Protein AF-A0A4V1SGX9-F1 (afdb_monomer)

pLDDT: mean 71.4, std 24.18, range [26.03, 98.5]

Radius of gyration: 32.01 Å; Cα contacts (8 Å, |Δi|>4): 988; chains: 1; bounding box: 83×98×92 Å

Structure (mmCIF, N/CA/C/O backbone):
data_AF-A0A4V1SGX9-F1
#
_entry.id   AF-A0A4V1SGX9-F1
#
loop_
_atom_site.group_PDB
_atom_site.id
_atom_site.type_symbol
_atom_site.label_atom_id
_atom_site.label_alt_id
_atom_site.label_comp_id
_atom_site.label_asym_id
_atom_site.label_entity_id
_atom_site.label_seq_id
_atom_site.pdbx_PDB_ins_code
_atom_site.Cartn_x
_atom_site.Cartn_y
_atom_site.Cartn_z
_atom_site.occupancy
_atom_site.B_iso_or_equiv
_atom_site.auth_seq_id
_atom_site.auth_comp_id
_atom_site.auth_asym_id
_atom_site.auth_atom_id
_atom_site.pdbx_PDB_model_num
ATOM 1 N N . MET A 1 1 ? 33.144 -60.667 40.074 1.00 48.50 1 MET A N 1
ATOM 2 C CA . MET A 1 1 ? 34.039 -59.930 39.155 1.00 48.50 1 MET A CA 1
ATOM 3 C C . MET A 1 1 ? 33.476 -60.020 37.729 1.00 48.50 1 MET A C 1
ATOM 5 O O . MET A 1 1 ? 34.078 -60.621 36.857 1.00 48.50 1 MET A O 1
ATOM 9 N N . ALA A 1 2 ? 32.268 -59.490 37.512 1.00 49.41 2 ALA A N 1
ATOM 10 C CA . ALA A 1 2 ? 31.556 -59.561 36.232 1.00 49.41 2 ALA A CA 1
ATOM 11 C C . ALA A 1 2 ? 30.669 -58.320 36.095 1.00 49.41 2 ALA A C 1
ATOM 13 O O . ALA A 1 2 ? 29.454 -58.387 36.225 1.00 49.41 2 ALA A O 1
ATOM 14 N N . CYS A 1 3 ? 31.294 -57.153 35.967 1.00 51.25 3 CYS A N 1
ATOM 15 C CA . CYS A 1 3 ? 30.575 -55.919 35.676 1.00 51.25 3 CYS A CA 1
ATOM 16 C C . CYS A 1 3 ? 31.563 -54.890 35.125 1.00 51.25 3 CYS A C 1
ATOM 18 O O . CYS A 1 3 ? 32.124 -54.122 35.894 1.00 51.25 3 CYS A O 1
ATOM 20 N N . ALA A 1 4 ? 31.855 -54.949 33.822 1.00 54.28 4 ALA A N 1
ATOM 21 C CA . ALA A 1 4 ? 32.407 -53.826 33.051 1.00 54.28 4 ALA A CA 1
ATOM 22 C C . ALA A 1 4 ? 32.640 -54.238 31.589 1.00 54.28 4 ALA A C 1
ATOM 24 O O . ALA A 1 4 ? 33.768 -54.410 31.143 1.00 54.28 4 ALA A O 1
ATOM 25 N N . THR A 1 5 ? 31.574 -54.388 30.811 1.00 58.97 5 THR A N 1
ATOM 26 C CA . THR A 1 5 ? 31.673 -54.306 29.343 1.00 58.97 5 THR A CA 1
ATOM 27 C C . THR A 1 5 ? 30.365 -53.743 28.810 1.00 58.97 5 THR A C 1
ATOM 29 O O . THR A 1 5 ? 29.625 -54.377 28.067 1.00 58.97 5 THR A O 1
ATOM 32 N N . ILE A 1 6 ? 30.058 -52.503 29.211 1.00 58.47 6 ILE A N 1
ATOM 33 C CA . ILE A 1 6 ? 29.120 -51.690 28.434 1.00 58.47 6 ILE A CA 1
ATOM 34 C C . ILE A 1 6 ? 29.772 -51.512 27.064 1.00 58.47 6 ILE A C 1
ATOM 36 O O . ILE A 1 6 ? 30.774 -50.807 26.920 1.00 58.47 6 ILE A O 1
ATOM 40 N N . ASN A 1 7 ? 29.226 -52.246 26.098 1.00 71.94 7 ASN A N 1
ATOM 41 C CA . ASN A 1 7 ? 29.700 -52.366 24.734 1.00 71.94 7 ASN A CA 1
ATOM 42 C C . ASN A 1 7 ? 29.886 -50.965 24.121 1.00 71.94 7 ASN A C 1
ATOM 44 O O . ASN A 1 7 ? 28.985 -50.127 24.187 1.00 71.94 7 ASN A O 1
ATOM 48 N N . SER A 1 8 ? 31.061 -50.716 23.535 1.00 75.19 8 SER A N 1
ATOM 49 C CA . SER A 1 8 ? 31.440 -49.485 22.816 1.00 75.19 8 SER A CA 1
ATOM 50 C C . SER A 1 8 ? 30.321 -48.964 21.898 1.00 75.19 8 SER A C 1
ATOM 52 O O . SER A 1 8 ? 30.082 -47.758 21.807 1.00 75.19 8 SER A O 1
ATOM 54 N N . PHE A 1 9 ? 29.567 -49.888 21.300 1.00 79.81 9 PHE A N 1
ATOM 55 C CA . PHE A 1 9 ? 28.416 -49.597 20.456 1.00 79.81 9 PHE A CA 1
ATOM 56 C C . PHE A 1 9 ? 27.306 -48.807 21.172 1.00 79.81 9 PHE A C 1
ATOM 58 O O . PHE A 1 9 ? 26.807 -47.815 20.646 1.00 79.81 9 PHE A O 1
ATOM 65 N N . MET A 1 10 ? 26.966 -49.185 22.406 1.00 83.31 10 MET A N 1
ATOM 66 C CA . MET A 1 10 ? 25.879 -48.565 23.168 1.00 83.31 10 MET A CA 1
ATOM 67 C C . MET A 1 10 ? 26.232 -47.131 23.589 1.00 83.31 10 MET A C 1
ATOM 69 O O . MET A 1 10 ? 25.385 -46.245 23.541 1.00 83.31 10 MET A O 1
ATOM 73 N N . LYS A 1 11 ? 27.510 -46.866 23.899 1.00 84.12 11 LYS A N 1
ATOM 74 C CA . LYS A 1 11 ? 27.998 -45.506 24.192 1.00 84.12 11 LYS A CA 1
ATOM 75 C C . LYS A 1 11 ? 27.915 -44.587 22.970 1.00 84.12 11 LYS A C 1
ATOM 77 O O . LYS A 1 11 ? 27.531 -43.430 23.112 1.00 84.12 11 LYS A O 1
ATOM 82 N N . ARG A 1 12 ? 28.228 -45.095 21.771 1.00 86.81 12 ARG A N 1
ATOM 83 C CA . ARG A 1 12 ? 28.106 -44.330 20.515 1.00 86.81 12 ARG A CA 1
ATOM 84 C C . ARG A 1 12 ? 26.648 -44.055 20.147 1.00 86.81 12 ARG A C 1
ATOM 86 O O . ARG A 1 12 ? 26.341 -42.940 19.743 1.00 86.81 12 ARG A O 1
ATOM 93 N N . ALA A 1 13 ? 25.758 -45.028 20.339 1.00 87.94 13 ALA A N 1
ATOM 94 C CA . ALA A 1 13 ? 24.326 -44.853 20.101 1.00 87.94 13 ALA A CA 1
ATOM 95 C C . ALA A 1 13 ? 23.710 -43.804 21.044 1.00 87.94 13 ALA A C 1
ATOM 97 O O . ALA A 1 13 ? 22.977 -42.930 20.590 1.00 87.94 13 ALA A O 1
ATOM 98 N N . ILE A 1 14 ? 24.069 -43.831 22.333 1.00 88.31 14 ILE A N 1
ATOM 99 C CA . ILE A 1 14 ? 23.621 -42.828 23.311 1.00 88.31 14 ILE A CA 1
ATOM 100 C C . ILE A 1 14 ? 24.176 -41.441 22.968 1.00 88.31 14 ILE A C 1
ATOM 102 O O . ILE A 1 14 ? 23.432 -40.469 23.021 1.00 88.31 14 ILE A O 1
ATOM 106 N N . LEU A 1 15 ? 25.446 -41.329 22.561 1.00 86.81 15 LEU A N 1
ATOM 107 C CA . LEU A 1 15 ? 26.029 -40.046 22.158 1.00 86.81 15 LEU A CA 1
ATOM 108 C C . LEU A 1 15 ? 25.352 -39.471 20.905 1.00 86.81 15 LEU A C 1
ATOM 110 O O . LEU A 1 15 ? 25.046 -38.285 20.881 1.00 86.81 15 LEU A O 1
ATOM 114 N N . LEU A 1 16 ? 25.074 -40.296 19.890 1.00 86.44 16 LEU A N 1
ATOM 115 C CA . LEU A 1 16 ? 24.348 -39.872 18.686 1.00 86.44 16 LEU A CA 1
ATOM 116 C C . LEU A 1 16 ? 22.909 -39.461 19.004 1.00 86.44 16 LEU A C 1
ATOM 118 O O . LEU A 1 16 ? 22.433 -38.457 18.480 1.00 86.44 16 LEU A O 1
ATOM 122 N N . PHE A 1 17 ? 22.235 -40.189 19.895 1.00 86.69 17 PHE A N 1
ATOM 123 C CA . PHE A 1 17 ? 20.899 -39.828 20.353 1.00 86.69 17 PHE A CA 1
ATOM 124 C C . PHE A 1 17 ? 20.916 -38.499 21.117 1.00 86.69 17 PHE A C 1
ATOM 126 O O . PHE A 1 17 ? 20.160 -37.596 20.775 1.00 86.69 17 PHE A O 1
ATOM 133 N N . LEU A 1 18 ? 21.827 -38.317 22.076 1.00 83.00 18 LEU A N 1
ATOM 134 C CA . LEU A 1 18 ? 21.963 -37.064 22.827 1.00 83.00 18 LEU A CA 1
ATOM 135 C C . LEU A 1 18 ? 22.373 -35.885 21.933 1.00 83.00 18 LEU A C 1
ATOM 137 O O . LEU A 1 18 ? 21.843 -34.793 22.108 1.00 83.00 18 LEU A O 1
ATOM 141 N N . LEU A 1 19 ? 23.241 -36.097 20.938 1.00 80.38 19 LEU A N 1
ATOM 142 C CA . LEU A 1 19 ? 23.565 -35.086 19.926 1.00 80.38 19 LEU A CA 1
ATOM 143 C C . LEU A 1 19 ? 22.349 -34.757 19.053 1.00 80.38 19 LEU A C 1
ATOM 145 O O . LEU A 1 19 ? 22.119 -33.588 18.777 1.00 80.38 19 LEU A O 1
ATOM 149 N N . SER A 1 20 ? 21.532 -35.743 18.670 1.00 77.81 20 SER A N 1
ATOM 150 C CA . SER A 1 20 ? 20.301 -35.491 17.905 1.00 77.81 20 SER A CA 1
ATOM 151 C C . SER A 1 20 ? 19.255 -34.712 18.711 1.00 77.81 20 SER A C 1
ATOM 153 O O . SER A 1 20 ? 18.633 -33.800 18.175 1.00 77.81 20 SER A O 1
ATOM 155 N N . GLN A 1 21 ? 19.118 -35.002 20.010 1.00 77.94 21 GLN A N 1
ATOM 156 C CA . GLN A 1 21 ? 18.212 -34.287 20.914 1.00 77.94 21 GLN A CA 1
ATOM 157 C C . GLN A 1 21 ? 18.736 -32.874 21.224 1.00 77.94 21 GLN A C 1
ATOM 159 O O . GLN A 1 21 ? 17.965 -31.920 21.248 1.00 77.94 21 GLN A O 1
ATOM 164 N N . GLY A 1 22 ? 20.053 -32.715 21.393 1.00 70.00 22 GLY A N 1
ATOM 165 C CA . GLY A 1 22 ? 20.704 -31.417 21.580 1.00 70.00 22 GLY A CA 1
ATOM 166 C C . GLY A 1 22 ? 20.626 -30.527 20.337 1.00 70.00 22 GLY A C 1
ATOM 167 O O . GLY A 1 22 ? 20.311 -29.346 20.451 1.00 70.00 22 GLY A O 1
ATOM 168 N N . LEU A 1 23 ? 20.830 -31.088 19.142 1.00 66.19 23 LEU A N 1
ATOM 169 C CA . LEU A 1 23 ? 20.677 -30.364 17.875 1.00 66.19 23 LEU A CA 1
ATOM 170 C C . LEU A 1 23 ? 19.211 -29.989 17.604 1.00 66.19 23 LEU A C 1
ATOM 172 O O . LEU A 1 23 ? 18.958 -28.886 17.127 1.00 66.19 23 LEU A O 1
ATOM 176 N N . ALA A 1 24 ? 18.247 -30.843 17.967 1.00 59.22 24 ALA A N 1
ATOM 177 C CA . ALA A 1 24 ? 16.822 -30.510 17.891 1.00 59.22 24 ALA A CA 1
ATOM 178 C C . ALA A 1 24 ? 16.423 -29.399 18.884 1.00 59.22 24 ALA A C 1
ATOM 180 O O . ALA A 1 24 ? 15.635 -28.522 18.539 1.00 59.22 24 ALA A O 1
ATOM 181 N N . ALA A 1 25 ? 17.006 -29.385 20.089 1.00 58.06 25 ALA A N 1
ATOM 182 C CA . ALA A 1 25 ? 16.757 -28.347 21.090 1.00 58.06 25 ALA A CA 1
ATOM 183 C C . ALA A 1 25 ? 17.389 -26.990 20.721 1.00 58.06 25 ALA A C 1
ATOM 185 O O . ALA A 1 25 ? 16.781 -25.947 20.953 1.00 58.06 25 ALA A O 1
ATOM 186 N N . ILE A 1 26 ? 18.572 -26.983 20.094 1.00 57.41 26 ILE A N 1
ATOM 187 C CA . ILE A 1 26 ? 19.223 -25.752 19.606 1.00 57.41 26 ILE A CA 1
ATOM 188 C C . ILE A 1 26 ? 18.502 -25.202 18.361 1.00 57.41 26 ILE A C 1
ATOM 190 O O . ILE A 1 26 ? 18.423 -23.988 18.179 1.00 57.41 26 ILE A O 1
ATOM 194 N N . ALA A 1 27 ? 17.900 -26.067 17.539 1.00 55.09 27 ALA A N 1
ATOM 195 C CA . ALA A 1 27 ? 17.130 -25.661 16.360 1.00 55.09 27 ALA A CA 1
ATOM 196 C C . ALA A 1 27 ? 15.762 -25.022 16.685 1.00 55.09 27 ALA A C 1
ATOM 198 O O . ALA A 1 27 ? 15.077 -24.548 15.776 1.00 55.09 27 ALA A O 1
ATOM 199 N N . HIS A 1 28 ? 15.342 -25.000 17.955 1.00 51.66 28 HIS A N 1
ATOM 200 C CA . HIS A 1 28 ? 14.047 -24.473 18.400 1.00 51.66 28 HIS A CA 1
ATOM 201 C C . HIS A 1 28 ? 14.175 -23.434 19.513 1.00 51.66 28 HIS A C 1
ATOM 203 O O . HIS A 1 28 ? 13.281 -23.306 20.350 1.00 51.66 28 HIS A O 1
ATOM 209 N N . ALA A 1 29 ? 15.239 -22.626 19.501 1.00 57.03 29 ALA A N 1
ATOM 210 C CA . ALA A 1 29 ? 15.140 -21.299 20.096 1.00 57.03 29 ALA A CA 1
ATOM 211 C C . ALA A 1 29 ? 14.054 -20.532 19.318 1.00 57.03 29 ALA A C 1
ATOM 213 O O . ALA A 1 29 ? 14.336 -19.886 18.308 1.00 57.03 29 ALA A O 1
ATOM 214 N N . GLN A 1 30 ? 12.790 -20.715 19.725 1.00 56.50 30 GLN A N 1
ATOM 215 C CA . GLN A 1 30 ? 11.639 -20.019 19.174 1.00 56.50 30 GLN A CA 1
ATOM 216 C C . GLN A 1 30 ? 11.979 -18.546 19.205 1.00 56.50 30 GLN A C 1
ATOM 218 O O . GLN A 1 30 ? 12.324 -18.010 20.258 1.00 56.50 30 GLN A O 1
ATOM 223 N N . CYS A 1 31 ? 11.917 -17.913 18.038 1.00 61.66 31 CYS A N 1
ATOM 224 C CA . CYS A 1 31 ? 12.060 -16.482 17.991 1.00 61.66 31 CYS A CA 1
ATOM 225 C C . CYS A 1 31 ? 11.000 -15.894 18.930 1.00 61.66 31 CYS A C 1
ATOM 227 O O . CYS A 1 31 ? 9.814 -16.118 18.686 1.00 61.66 31 CYS A O 1
ATOM 229 N N . PRO A 1 32 ? 11.381 -15.181 20.002 1.00 65.69 32 PRO A N 1
ATOM 230 C CA . PRO A 1 32 ? 10.417 -14.679 20.978 1.00 65.69 32 PRO A CA 1
ATOM 231 C C . PRO A 1 32 ? 9.543 -13.558 20.401 1.00 65.69 32 PRO A C 1
ATOM 233 O O . PRO A 1 32 ? 8.710 -12.998 21.106 1.00 65.69 32 PRO A O 1
ATOM 236 N N . ILE A 1 33 ? 9.744 -13.206 19.129 1.00 69.88 33 ILE A N 1
ATOM 237 C CA . ILE A 1 33 ? 9.022 -12.142 18.458 1.00 69.88 33 ILE A CA 1
ATOM 238 C C . ILE A 1 33 ? 7.799 -12.758 17.771 1.00 69.88 33 ILE A C 1
ATOM 240 O O . ILE A 1 33 ? 7.969 -13.573 16.857 1.00 69.88 33 ILE A O 1
ATOM 244 N N . PRO A 1 34 ? 6.577 -12.412 18.211 1.00 75.38 34 PRO A N 1
ATOM 245 C CA . PRO A 1 34 ? 5.364 -12.977 17.645 1.00 75.38 34 PRO A CA 1
ATOM 246 C C . PRO A 1 34 ? 5.222 -12.595 16.167 1.00 75.38 34 PRO A C 1
ATOM 248 O O . PRO A 1 34 ? 5.623 -11.514 15.733 1.00 75.38 34 PRO A O 1
ATOM 251 N N . ASN A 1 35 ? 4.636 -13.505 15.386 1.00 83.31 35 ASN A N 1
ATOM 252 C CA . ASN A 1 35 ? 4.178 -13.188 14.035 1.00 83.31 35 ASN A CA 1
ATOM 253 C C . ASN A 1 35 ? 3.102 -12.095 14.088 1.00 83.31 35 ASN A C 1
ATOM 255 O O . ASN A 1 35 ? 2.461 -11.901 15.121 1.00 83.31 35 ASN A O 1
ATOM 259 N N . LEU A 1 36 ? 2.878 -11.431 12.953 1.00 88.75 36 LEU A N 1
ATOM 260 C CA . LEU A 1 36 ? 1.817 -10.435 12.810 1.00 88.75 36 LEU A CA 1
ATOM 261 C C . LEU A 1 36 ? 0.457 -11.026 13.231 1.00 88.75 36 LEU A C 1
ATOM 263 O O . LEU A 1 36 ? -0.009 -12.001 12.634 1.00 88.75 36 LEU A O 1
ATOM 267 N N . ASP A 1 37 ? -0.153 -10.438 14.263 1.00 90.62 37 ASP A N 1
ATOM 268 C CA . ASP A 1 37 ? -1.451 -10.838 14.806 1.00 90.62 37 ASP A CA 1
ATOM 269 C C . ASP A 1 37 ? -2.545 -9.864 14.357 1.00 90.62 37 ASP A C 1
ATOM 271 O O . ASP A 1 37 ? -2.466 -8.659 14.584 1.00 90.62 37 ASP A O 1
ATOM 275 N N . TYR A 1 38 ? -3.584 -10.414 13.735 1.00 94.12 38 TYR A N 1
ATOM 276 C CA . TYR A 1 38 ? -4.727 -9.667 13.214 1.00 94.12 38 TYR A CA 1
ATOM 277 C C . TYR A 1 38 ? -5.942 -9.714 14.154 1.00 94.12 38 TYR A C 1
ATOM 279 O O . TYR A 1 38 ? -6.958 -9.095 13.850 1.00 94.12 38 TYR A O 1
ATOM 287 N N . SER A 1 39 ? -5.878 -10.453 15.269 1.00 91.38 39 SER A N 1
ATOM 288 C CA . SER A 1 39 ? -7.028 -10.734 16.147 1.00 91.38 39 SER A CA 1
ATOM 289 C C . SER A 1 39 ? -7.745 -9.472 16.641 1.00 91.38 39 SER A C 1
ATOM 291 O O . SER A 1 39 ? -8.972 -9.442 16.743 1.00 91.38 39 SER A O 1
ATOM 293 N N . ASN A 1 40 ? -6.980 -8.408 16.874 1.00 89.50 40 ASN A N 1
ATOM 294 C CA . ASN A 1 40 ? -7.468 -7.121 17.350 1.00 89.50 40 ASN A CA 1
ATOM 295 C C . ASN A 1 40 ? -7.565 -6.071 16.244 1.00 89.50 40 ASN A C 1
ATOM 297 O O . ASN A 1 40 ? -7.564 -4.891 16.561 1.00 89.50 40 ASN A O 1
ATOM 301 N N . TYR A 1 41 ? -7.643 -6.458 14.972 1.00 93.69 41 TYR A N 1
ATOM 302 C CA . TYR A 1 41 ? -7.752 -5.527 13.851 1.00 93.69 41 TYR A CA 1
ATOM 303 C C . TYR A 1 41 ? -8.980 -5.835 12.984 1.00 93.69 41 TYR A C 1
ATOM 305 O O . TYR A 1 41 ? -9.466 -6.967 12.944 1.00 93.69 41 TYR A O 1
ATOM 313 N N . HIS A 1 42 ? -9.490 -4.829 12.277 1.00 93.81 42 HIS A N 1
ATOM 314 C CA . HIS A 1 42 ? -10.498 -4.988 11.230 1.00 93.81 42 HIS A CA 1
ATOM 315 C C . HIS A 1 42 ? -10.068 -4.255 9.964 1.00 93.81 42 HIS A C 1
ATOM 317 O O . HIS A 1 42 ? -9.396 -3.231 10.018 1.00 93.81 42 HIS A O 1
ATOM 323 N N . VAL A 1 43 ? -10.461 -4.790 8.811 1.00 95.44 43 VAL A N 1
ATOM 324 C CA . VAL A 1 43 ? -10.163 -4.185 7.511 1.00 95.44 43 VAL A CA 1
ATOM 325 C C . VAL A 1 43 ? -10.993 -2.913 7.341 1.00 95.44 43 VAL A C 1
ATOM 327 O O . VAL A 1 43 ? -12.221 -2.968 7.402 1.00 95.44 43 VAL A O 1
ATOM 330 N N . VAL A 1 44 ? -10.316 -1.792 7.099 1.00 93.06 44 VAL A N 1
ATOM 331 C CA . VAL A 1 44 ? -10.933 -0.490 6.790 1.00 93.06 44 VAL A CA 1
ATOM 33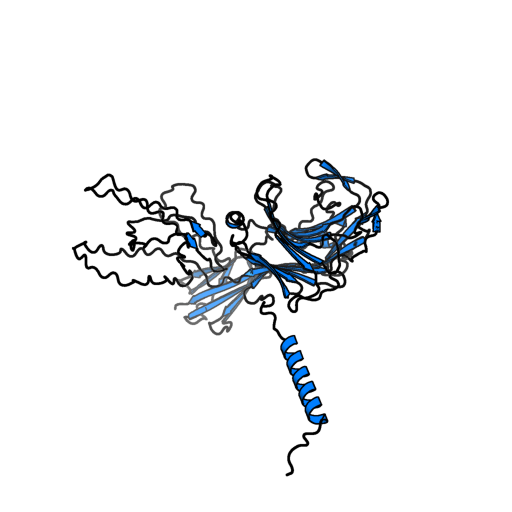2 C C . VAL A 1 44 ? -10.869 -0.203 5.298 1.00 93.06 44 VAL A C 1
ATOM 334 O O . VAL A 1 44 ? -11.812 0.330 4.714 1.00 93.06 44 VAL A O 1
ATOM 337 N N . PHE A 1 45 ? -9.773 -0.611 4.667 1.00 93.38 45 PHE A N 1
ATOM 338 C CA . PHE A 1 45 ? -9.570 -0.494 3.235 1.00 93.38 45 PHE A CA 1
ATOM 339 C C . PHE A 1 45 ? -8.946 -1.782 2.701 1.00 93.38 45 PHE A C 1
ATOM 341 O O . PHE A 1 45 ? -8.006 -2.323 3.281 1.00 93.38 45 PHE A O 1
ATOM 348 N N . GLU A 1 46 ? -9.491 -2.277 1.595 1.00 96.88 46 GLU A N 1
ATOM 349 C CA . GLU A 1 46 ? -8.933 -3.380 0.823 1.00 96.88 46 GLU A CA 1
ATOM 350 C C . GLU A 1 46 ? -9.223 -3.137 -0.653 1.00 96.88 46 GLU A C 1
ATOM 352 O O . GLU A 1 46 ? -10.366 -2.861 -1.024 1.00 96.88 46 GLU A O 1
ATOM 357 N N . ASP A 1 47 ? -8.198 -3.306 -1.480 1.00 97.62 47 ASP A N 1
ATOM 358 C CA . ASP A 1 47 ? -8.357 -3.475 -2.916 1.00 97.62 47 ASP A CA 1
ATOM 359 C C . ASP A 1 47 ? -7.646 -4.756 -3.357 1.00 97.62 47 ASP A C 1
ATOM 361 O O . ASP A 1 47 ? -6.458 -4.951 -3.097 1.00 97.62 47 ASP A O 1
ATOM 365 N N . ASN A 1 48 ? -8.401 -5.641 -4.001 1.00 97.75 48 ASN A N 1
ATOM 366 C CA . ASN A 1 48 ? -7.930 -6.902 -4.572 1.00 97.75 48 ASN A CA 1
ATOM 367 C C . ASN A 1 48 ? -7.858 -6.857 -6.106 1.00 97.75 48 ASN A C 1
ATOM 369 O O . ASN A 1 48 ? -7.700 -7.899 -6.741 1.00 97.75 48 ASN A O 1
ATOM 373 N N . PHE A 1 49 ? -8.059 -5.671 -6.687 1.00 96.94 49 PHE A N 1
ATOM 374 C CA . PHE A 1 49 ? -8.002 -5.358 -8.109 1.00 96.94 49 PHE A CA 1
ATOM 375 C C . PHE A 1 49 ? -8.900 -6.237 -8.995 1.00 96.94 49 PHE A C 1
ATOM 377 O O . PHE A 1 49 ? -8.575 -6.529 -10.147 1.00 96.94 49 PHE A O 1
ATOM 384 N N . ARG A 1 50 ? -10.051 -6.679 -8.475 1.00 95.81 50 ARG A N 1
ATOM 385 C CA . ARG A 1 50 ? -11.033 -7.506 -9.204 1.00 95.81 50 ARG A CA 1
ATOM 386 C C . ARG A 1 50 ? -12.122 -6.658 -9.851 1.00 95.81 50 ARG A C 1
ATOM 388 O O . ARG A 1 50 ? -13.307 -6.818 -9.556 1.00 95.81 50 ARG A O 1
ATOM 395 N N . TYR A 1 51 ? -11.712 -5.733 -10.711 1.00 93.75 51 TYR A N 1
ATOM 396 C CA . TYR A 1 51 ? -12.644 -4.872 -11.432 1.00 93.75 51 TYR A CA 1
ATOM 397 C C . TYR A 1 51 ? -13.294 -5.625 -12.598 1.00 93.75 51 TYR A C 1
ATOM 399 O O . TYR A 1 51 ? -12.591 -6.306 -13.349 1.00 93.75 51 TYR A O 1
ATOM 407 N N . PRO A 1 52 ? -14.620 -5.512 -12.785 1.00 91.62 52 PRO A N 1
ATOM 408 C CA . PRO A 1 52 ? -15.276 -6.087 -13.946 1.00 91.62 52 PRO A CA 1
ATOM 409 C C . PRO A 1 52 ? -14.759 -5.426 -15.228 1.00 91.62 52 PRO A C 1
ATOM 411 O O . PRO A 1 52 ? -14.557 -4.214 -15.295 1.00 91.62 52 PRO A O 1
ATOM 414 N N . VAL A 1 53 ? -14.569 -6.247 -16.256 1.00 88.69 53 VAL A N 1
ATOM 415 C CA . VAL A 1 53 ? -14.115 -5.812 -17.578 1.00 88.69 53 VAL A CA 1
ATOM 416 C C . VAL A 1 53 ? -15.348 -5.650 -18.465 1.00 88.69 53 VAL A C 1
ATOM 418 O O . VAL A 1 53 ? -16.084 -6.630 -18.639 1.00 88.69 53 VAL A O 1
ATOM 421 N N . PRO A 1 54 ? -15.619 -4.453 -19.016 1.00 88.25 54 PRO A N 1
ATOM 422 C CA . PRO A 1 54 ? -16.728 -4.269 -19.940 1.00 88.25 54 PRO A CA 1
ATOM 423 C C . PRO A 1 54 ? -16.610 -5.203 -21.160 1.00 88.25 54 PRO A C 1
ATOM 425 O O . PRO A 1 54 ? -15.503 -5.449 -21.647 1.00 88.25 54 PRO A O 1
ATOM 428 N N . PRO A 1 55 ? -17.726 -5.742 -21.688 1.00 91.38 55 PRO A N 1
ATOM 429 C CA . PRO A 1 55 ? -17.688 -6.594 -22.872 1.00 91.38 55 PRO A CA 1
ATOM 430 C C . PRO A 1 55 ? -17.010 -5.899 -24.061 1.00 91.38 55 PRO A C 1
ATOM 432 O O . PRO A 1 55 ? -17.418 -4.812 -24.460 1.00 91.38 55 PRO A O 1
ATOM 435 N N . GLY A 1 56 ? -16.008 -6.552 -24.652 1.00 90.88 56 GLY A N 1
ATOM 436 C CA . GLY A 1 56 ? -15.278 -6.033 -25.815 1.00 90.88 56 GLY A CA 1
ATOM 437 C C . GLY A 1 56 ? -14.107 -5.101 -25.489 1.00 90.88 56 GLY A C 1
ATOM 438 O O . GLY A 1 56 ? -13.422 -4.676 -26.417 1.00 90.88 56 GLY A O 1
ATOM 439 N N . GLU A 1 57 ? -13.839 -4.815 -24.213 1.00 90.12 57 GLU A N 1
ATOM 440 C CA . GLU A 1 57 ? -12.652 -4.067 -23.791 1.00 90.12 57 GLU A CA 1
ATOM 441 C C . GLU A 1 57 ? -11.499 -4.995 -23.381 1.00 90.12 57 GLU A C 1
ATOM 443 O O . GLU A 1 57 ? -11.705 -6.109 -22.895 1.00 90.12 57 GLU A O 1
ATOM 448 N N . ASP A 1 58 ? -10.263 -4.522 -23.555 1.00 89.69 58 ASP A N 1
ATOM 449 C CA . ASP A 1 58 ? -9.075 -5.225 -23.074 1.00 89.69 58 ASP A CA 1
ATOM 450 C C . ASP A 1 58 ? -9.000 -5.139 -21.544 1.00 89.69 58 ASP A C 1
ATOM 452 O O . ASP A 1 58 ? -8.852 -4.056 -20.966 1.00 89.69 58 ASP A O 1
ATOM 456 N N . SER A 1 59 ? -9.079 -6.292 -20.876 1.00 84.81 59 SER A N 1
ATOM 457 C CA . SER A 1 59 ? -8.949 -6.402 -19.421 1.00 84.81 59 SER A CA 1
ATOM 458 C C . SER A 1 59 ? -7.634 -5.834 -18.899 1.00 84.81 59 SER A C 1
ATOM 460 O O . SER A 1 59 ? -7.583 -5.336 -17.776 1.00 84.81 59 SER A O 1
ATOM 462 N N . ALA A 1 60 ? -6.569 -5.883 -19.706 1.00 88.81 60 ALA A N 1
ATOM 463 C CA . ALA A 1 60 ? -5.260 -5.407 -19.296 1.00 88.81 60 ALA A CA 1
ATOM 464 C C . ALA A 1 60 ? -5.210 -3.884 -19.142 1.00 88.81 60 ALA A C 1
ATOM 466 O O . ALA A 1 60 ? -4.338 -3.382 -18.432 1.00 88.81 60 ALA A O 1
ATOM 467 N N . THR A 1 61 ? -6.109 -3.131 -19.781 1.00 91.00 61 THR A N 1
ATOM 468 C CA . THR A 1 61 ? -6.021 -1.667 -19.822 1.00 91.00 61 THR A CA 1
ATOM 469 C C . THR A 1 61 ? -7.254 -0.948 -19.300 1.00 91.00 61 THR A C 1
ATOM 471 O O . THR A 1 61 ? -7.092 0.117 -18.702 1.00 91.00 61 THR A O 1
ATOM 474 N N . SER A 1 62 ? -8.448 -1.519 -19.471 1.00 90.31 62 SER A N 1
ATOM 475 C CA . SER A 1 62 ? -9.731 -0.878 -19.141 1.00 90.31 62 SER A CA 1
ATOM 476 C C . SER A 1 62 ? -9.921 -0.571 -17.656 1.00 90.31 62 SER A C 1
ATOM 478 O O . SER A 1 62 ? -10.530 0.444 -17.319 1.00 90.31 62 SER A O 1
ATOM 480 N N . PHE A 1 63 ? -9.340 -1.373 -16.754 1.00 92.31 63 PHE A N 1
ATOM 481 C CA . PHE A 1 63 ? -9.494 -1.190 -15.303 1.00 92.31 63 PHE A CA 1
ATOM 482 C C . PHE A 1 63 ? -9.082 0.212 -14.819 1.00 92.31 63 PHE A C 1
ATOM 484 O O . PHE A 1 63 ? -9.638 0.717 -13.848 1.00 92.31 63 PHE A O 1
ATOM 491 N N . ARG A 1 64 ? -8.152 0.871 -15.525 1.00 91.88 64 ARG A N 1
ATOM 492 C CA . ARG A 1 64 ? -7.677 2.233 -15.224 1.00 91.88 64 ARG A CA 1
ATOM 493 C C . ARG A 1 64 ? -8.781 3.284 -15.304 1.00 91.88 64 ARG A C 1
ATOM 495 O O . ARG A 1 64 ? -8.669 4.336 -14.684 1.00 91.88 64 ARG A O 1
ATOM 502 N N . HIS A 1 65 ? -9.826 3.005 -16.075 1.00 91.94 65 HIS A N 1
ATOM 503 C CA . HIS A 1 65 ? -10.995 3.862 -16.233 1.00 91.94 65 HIS A CA 1
ATOM 504 C C . HIS A 1 65 ? -12.190 3.376 -15.406 1.00 91.94 65 HIS A C 1
ATOM 506 O O . HIS A 1 65 ? -13.234 4.028 -15.403 1.00 91.94 65 HIS A O 1
ATOM 512 N N . HIS A 1 66 ? -12.051 2.253 -14.694 1.00 94.00 66 HIS A N 1
ATOM 513 C CA . HIS A 1 66 ? -13.126 1.714 -13.878 1.00 94.00 66 HIS A CA 1
ATOM 514 C C . HIS A 1 66 ? -13.460 2.691 -12.734 1.00 94.00 66 HIS A C 1
ATOM 516 O O . HIS A 1 66 ? -12.548 3.113 -12.014 1.00 94.00 66 HIS A O 1
ATOM 522 N N . PRO A 1 67 ? -14.742 3.045 -12.511 1.00 94.25 67 PRO A N 1
ATOM 523 C CA . PRO A 1 67 ? -15.124 4.014 -11.484 1.00 94.25 67 PRO A CA 1
ATOM 524 C C . PRO A 1 67 ? -14.631 3.650 -10.082 1.00 94.25 67 PRO A C 1
ATOM 526 O O . PRO A 1 67 ? -14.139 4.521 -9.373 1.00 94.25 67 PRO A O 1
ATOM 529 N N . ASP A 1 68 ? -14.698 2.371 -9.699 1.00 94.06 68 ASP A N 1
ATOM 530 C CA . ASP A 1 68 ? -14.220 1.928 -8.380 1.00 94.06 68 ASP A CA 1
ATOM 531 C C . ASP A 1 68 ? -12.698 2.055 -8.236 1.00 94.06 68 ASP A C 1
ATOM 533 O O . ASP A 1 68 ? -12.223 2.464 -7.177 1.00 94.06 68 ASP A O 1
ATOM 537 N N . PHE A 1 69 ? -11.939 1.805 -9.310 1.00 95.00 69 PHE A N 1
ATOM 538 C CA . PHE A 1 69 ? -10.492 2.018 -9.311 1.00 95.00 69 PHE A CA 1
ATOM 539 C C . PHE A 1 69 ? -10.176 3.501 -9.139 1.00 95.00 69 PHE A C 1
ATOM 541 O O . PHE A 1 69 ? -9.422 3.871 -8.246 1.00 95.00 69 PHE A O 1
ATOM 548 N N . LEU A 1 70 ? -10.817 4.369 -9.926 1.00 93.81 70 LEU A N 1
ATOM 549 C CA . LEU A 1 70 ? -10.631 5.823 -9.855 1.00 93.81 70 LEU A CA 1
ATOM 550 C C . LEU A 1 70 ? -11.165 6.454 -8.564 1.00 93.81 70 LEU A C 1
ATOM 552 O O . LEU A 1 70 ? -10.789 7.580 -8.225 1.00 93.81 70 LEU A O 1
ATOM 556 N N . LYS A 1 71 ? -12.059 5.767 -7.853 1.00 94.56 71 LYS A N 1
ATOM 557 C CA . LYS A 1 71 ? -12.538 6.175 -6.534 1.00 94.56 71 LYS A CA 1
ATOM 558 C C . LYS A 1 71 ? -11.459 5.962 -5.474 1.00 94.56 71 LYS A C 1
ATOM 560 O O . LYS A 1 71 ? -11.299 6.816 -4.610 1.00 94.56 71 LYS A O 1
ATOM 565 N N . MET A 1 72 ? -10.735 4.846 -5.544 1.00 94.62 72 MET A N 1
ATOM 566 C CA . MET A 1 72 ? -9.709 4.484 -4.561 1.00 94.62 72 MET A CA 1
ATOM 567 C C . MET A 1 72 ? -8.341 5.063 -4.894 1.00 94.62 72 MET A C 1
ATOM 569 O O . MET A 1 72 ? -7.635 5.518 -3.999 1.00 94.62 72 MET A O 1
ATOM 573 N N . TRP A 1 73 ? -7.980 5.066 -6.174 1.00 94.88 73 TRP A N 1
ATOM 574 C CA . TRP A 1 73 ? -6.634 5.348 -6.639 1.00 94.88 73 TRP A CA 1
ATOM 575 C C . TRP A 1 73 ? -6.582 6.593 -7.514 1.00 94.88 73 TRP A C 1
ATOM 577 O O . TRP A 1 73 ? -7.330 6.784 -8.474 1.00 94.88 73 TRP A O 1
ATOM 587 N N . GLN A 1 74 ? -5.623 7.441 -7.192 1.00 91.56 74 GLN A N 1
ATOM 588 C CA . GLN A 1 74 ? -5.050 8.427 -8.067 1.00 91.56 74 GLN A CA 1
ATOM 589 C C . GLN A 1 74 ? -3.853 7.799 -8.758 1.00 91.56 74 GLN A C 1
ATOM 591 O O . GLN A 1 74 ? -2.950 7.254 -8.128 1.00 91.56 74 GLN A O 1
ATOM 596 N N . VAL A 1 75 ? -3.839 7.943 -10.073 1.00 87.25 75 VAL A N 1
ATOM 597 C CA . VAL A 1 75 ? -2.636 7.758 -10.865 1.00 87.25 75 VAL A CA 1
ATOM 598 C C . VAL A 1 75 ? -2.200 9.161 -11.248 1.00 87.25 75 VAL A C 1
ATOM 600 O O . VAL A 1 75 ? -2.904 9.803 -12.037 1.00 87.25 75 VAL A O 1
ATOM 603 N N . PRO A 1 76 ? -1.140 9.705 -10.631 1.00 78.44 76 PRO A N 1
ATOM 604 C CA . PRO A 1 76 ? -0.627 11.006 -11.021 1.00 78.44 76 PRO A CA 1
ATOM 605 C C . PRO A 1 76 ? -0.362 10.992 -12.528 1.00 78.44 76 PRO A C 1
ATOM 607 O O . PRO A 1 76 ? 0.335 10.121 -13.033 1.00 78.44 76 PRO A O 1
ATOM 610 N N . SER A 1 77 ? -1.002 11.904 -13.254 1.00 67.19 77 SER A N 1
ATOM 611 C CA . SER A 1 77 ? -0.847 12.039 -14.698 1.00 67.19 77 SER A CA 1
ATOM 612 C C . SER A 1 77 ? -0.116 13.341 -14.976 1.00 67.19 77 SER A C 1
ATOM 614 O O . SER A 1 77 ? -0.631 14.413 -14.651 1.00 67.19 77 SER A O 1
ATOM 616 N N . GLY A 1 78 ? 1.067 13.273 -15.579 1.00 57.56 78 GLY A N 1
ATOM 617 C CA . GLY A 1 78 ? 1.757 14.480 -16.014 1.00 57.56 78 GLY A CA 1
ATOM 618 C C . GLY A 1 78 ? 3.219 14.259 -16.365 1.00 57.56 78 GLY A C 1
ATOM 619 O O . GLY A 1 78 ? 4.048 13.965 -15.506 1.00 57.56 78 GLY A O 1
ATOM 620 N N . ILE A 1 79 ? 3.551 14.513 -17.628 1.00 50.69 79 ILE A N 1
ATOM 621 C CA . ILE A 1 79 ? 4.918 14.757 -18.088 1.00 50.69 79 ILE A CA 1
ATOM 622 C C . ILE A 1 79 ? 5.348 16.097 -17.469 1.00 50.69 79 ILE A C 1
ATOM 624 O O . ILE A 1 79 ? 5.074 17.155 -18.027 1.00 50.69 79 ILE A O 1
ATOM 628 N N . GLY A 1 80 ? 5.922 16.098 -16.263 1.00 41.16 80 GLY A N 1
ATOM 629 C CA . GLY A 1 80 ? 6.359 17.364 -15.662 1.00 41.16 80 GLY A CA 1
ATOM 630 C C . GLY A 1 80 ? 6.782 17.323 -14.203 1.00 41.16 80 GLY A C 1
ATOM 631 O O . GLY A 1 80 ? 7.723 18.031 -13.855 1.00 41.16 80 GLY A O 1
ATOM 632 N N . ALA A 1 81 ? 6.156 16.488 -13.373 1.00 46.09 81 ALA A N 1
ATOM 633 C CA . ALA A 1 81 ? 6.582 16.284 -11.993 1.00 46.09 81 ALA A CA 1
ATOM 634 C C . ALA A 1 81 ? 7.531 15.090 -11.955 1.00 46.09 81 ALA A C 1
ATOM 636 O O . ALA A 1 81 ? 7.109 13.938 -11.952 1.00 46.09 81 ALA A O 1
ATOM 637 N N . CYS A 1 82 ? 8.827 15.369 -11.991 1.00 58.00 82 CYS A N 1
ATOM 638 C CA . CYS A 1 82 ? 9.796 14.334 -11.694 1.00 58.00 82 CYS A CA 1
ATOM 639 C C . CYS A 1 82 ? 9.913 14.202 -10.194 1.00 58.00 82 CYS A C 1
ATOM 641 O O . CYS A 1 82 ? 10.152 15.197 -9.520 1.00 58.00 82 CYS A O 1
ATOM 643 N N . ASP A 1 83 ? 9.773 12.992 -9.672 1.00 58.03 83 ASP A N 1
ATOM 644 C CA . ASP A 1 83 ? 10.317 12.722 -8.355 1.00 58.03 83 ASP A CA 1
ATOM 645 C C . ASP A 1 83 ? 11.844 12.819 -8.473 1.00 58.03 83 ASP A C 1
ATOM 647 O O . ASP A 1 83 ? 12.436 12.301 -9.424 1.00 58.03 83 ASP A O 1
ATOM 651 N N . GLY A 1 84 ? 12.515 13.537 -7.579 1.00 51.69 84 GLY A N 1
ATOM 652 C CA . GLY A 1 84 ? 13.948 13.838 -7.725 1.00 51.69 84 GLY A CA 1
ATOM 653 C C . GLY A 1 84 ? 14.818 12.600 -7.821 1.00 51.69 84 GLY A C 1
ATOM 654 O O . GLY A 1 84 ? 15.884 12.617 -8.438 1.00 51.69 84 GLY A O 1
ATOM 655 N N . TYR A 1 85 ? 14.310 11.514 -7.249 1.00 50.56 85 TYR A N 1
ATOM 656 C CA . TYR A 1 85 ? 14.957 10.219 -7.172 1.00 50.56 85 TYR A CA 1
ATOM 657 C C . TYR A 1 85 ? 14.432 9.214 -8.211 1.00 50.56 85 TYR A C 1
ATOM 659 O O . TYR A 1 85 ? 15.138 8.247 -8.510 1.00 50.56 85 TYR A O 1
ATOM 667 N N . ALA A 1 86 ? 13.264 9.461 -8.821 1.00 53.88 86 ALA A N 1
ATOM 668 C CA . ALA A 1 86 ? 12.716 8.651 -9.906 1.00 53.88 86 ALA A CA 1
ATOM 669 C C . ALA A 1 86 ? 13.008 9.309 -11.263 1.00 53.88 86 ALA A C 1
ATOM 671 O O . ALA A 1 86 ? 12.681 10.464 -11.538 1.00 53.88 86 ALA A O 1
ATOM 672 N N . LEU A 1 87 ? 13.660 8.585 -12.169 1.00 51.94 87 LEU A N 1
ATOM 673 C CA . LEU A 1 87 ? 13.953 9.085 -13.511 1.00 51.94 87 LEU A CA 1
ATOM 674 C C . LEU A 1 87 ? 12.805 8.861 -14.513 1.00 51.94 87 LEU A C 1
ATOM 676 O O . LEU A 1 87 ? 13.071 8.827 -15.711 1.00 51.94 87 LEU A O 1
ATOM 680 N N . GLY A 1 88 ? 11.556 8.744 -14.047 1.00 54.44 88 GLY A N 1
ATOM 681 C CA . GLY A 1 88 ? 10.382 8.633 -14.912 1.00 54.44 88 GLY A CA 1
ATOM 682 C C . GLY A 1 88 ? 9.190 9.448 -14.425 1.00 54.44 88 GLY A C 1
ATOM 683 O O . GLY A 1 88 ? 9.122 9.824 -13.259 1.00 54.44 88 GLY A O 1
ATOM 684 N N . SER A 1 89 ? 8.288 9.773 -15.349 1.00 61.22 89 SER A N 1
ATOM 685 C CA . SER A 1 89 ? 6.995 10.387 -15.066 1.00 61.22 89 SER A CA 1
ATOM 686 C C . SER A 1 89 ? 5.997 9.279 -14.813 1.00 61.22 89 SER A C 1
ATOM 688 O O . SER A 1 89 ? 6.007 8.270 -15.525 1.00 61.22 89 SER A O 1
ATOM 690 N N . ASP A 1 90 ? 5.131 9.505 -13.837 1.00 71.88 90 ASP A N 1
ATOM 691 C CA . ASP A 1 90 ? 3.986 8.647 -13.604 1.00 71.88 90 ASP A CA 1
ATOM 692 C C . ASP A 1 90 ? 3.023 8.802 -14.784 1.00 71.88 90 ASP A C 1
ATOM 694 O O . ASP A 1 90 ? 2.526 9.891 -15.095 1.00 71.88 90 ASP A O 1
ATOM 698 N N . ASP A 1 91 ? 2.830 7.704 -15.499 1.00 79.94 91 ASP A N 1
ATOM 699 C CA . ASP A 1 91 ? 1.931 7.617 -16.629 1.00 79.94 91 ASP A CA 1
ATOM 700 C C . ASP A 1 91 ? 1.005 6.422 -16.430 1.00 79.94 91 ASP A C 1
ATOM 702 O O . ASP A 1 91 ? 1.423 5.270 -16.296 1.00 79.94 91 ASP A O 1
ATOM 706 N N . THR A 1 92 ? -0.295 6.708 -16.457 1.00 84.12 92 THR A N 1
ATOM 707 C CA . THR A 1 92 ? -1.345 5.692 -16.476 1.00 84.12 92 THR A CA 1
ATOM 708 C C . THR A 1 92 ? -1.094 4.611 -17.513 1.00 84.12 92 THR A C 1
ATOM 710 O O . THR A 1 92 ? -1.439 3.467 -17.232 1.00 84.12 92 THR A O 1
ATOM 713 N N . SER A 1 93 ? -0.469 4.921 -18.659 1.00 89.44 93 SER A N 1
ATOM 714 C CA . SER A 1 93 ? -0.128 3.973 -19.728 1.00 89.44 93 SER A CA 1
ATOM 715 C C . SER A 1 93 ? 0.710 2.786 -19.228 1.00 89.44 93 SER A C 1
ATOM 717 O O . SER A 1 93 ? 0.571 1.681 -19.755 1.00 89.44 93 SER A O 1
ATOM 719 N N . GLN A 1 94 ? 1.480 2.985 -18.154 1.00 94.06 94 GLN A N 1
ATOM 720 C CA . GLN A 1 94 ? 2.410 2.020 -17.566 1.00 94.06 94 GLN A CA 1
ATOM 721 C C . GLN A 1 94 ? 1.782 1.063 -16.547 1.00 94.06 94 GLN A C 1
ATOM 723 O O . GLN A 1 94 ? 2.447 0.143 -16.062 1.00 94.06 94 GLN A O 1
ATOM 728 N N . LEU A 1 95 ? 0.503 1.254 -16.227 1.00 94.81 95 LEU A N 1
ATOM 729 C CA . LEU A 1 95 ? -0.267 0.324 -15.411 1.00 94.81 95 LEU A CA 1
ATOM 730 C C . LEU A 1 95 ? -0.979 -0.678 -16.319 1.00 94.81 95 LEU A C 1
ATOM 732 O O . LEU A 1 95 ? -1.593 -0.294 -17.305 1.00 94.81 95 LEU A O 1
ATOM 736 N N . SER A 1 96 ? -0.943 -1.962 -15.996 1.00 96.31 96 SER A N 1
ATOM 737 C CA . SER A 1 96 ? -1.707 -2.991 -16.709 1.00 96.31 96 SER A CA 1
ATOM 738 C C . SER A 1 96 ? -2.280 -4.018 -15.736 1.00 96.31 96 SER A C 1
ATOM 740 O O . SER A 1 96 ? -1.854 -4.074 -14.588 1.00 96.31 96 SER A O 1
ATOM 742 N N . MET A 1 97 ? -3.238 -4.829 -16.178 1.00 96.00 97 MET A N 1
ATOM 743 C CA . MET A 1 97 ? -3.768 -5.958 -15.410 1.00 96.00 97 MET A CA 1
ATOM 744 C C . MET A 1 97 ? -3.567 -7.263 -16.194 1.00 96.00 97 MET A C 1
ATOM 746 O O . MET A 1 97 ? -4.486 -7.722 -16.871 1.00 96.00 97 MET A O 1
ATOM 750 N N . PRO A 1 98 ? -2.356 -7.857 -16.175 1.00 92.44 98 PRO A N 1
ATOM 751 C CA . PRO A 1 98 ? -2.038 -9.053 -16.969 1.00 92.44 98 PRO A CA 1
ATOM 752 C C . PRO A 1 98 ? -2.907 -10.268 -16.626 1.00 92.44 98 PRO A C 1
ATOM 754 O O . PRO A 1 98 ? -3.079 -11.168 -17.444 1.00 92.44 98 PRO A O 1
ATOM 757 N N . SER A 1 99 ? -3.439 -10.304 -15.409 1.00 93.25 99 SER A N 1
ATOM 758 C CA . SER A 1 99 ? -4.402 -11.291 -14.947 1.00 93.25 99 SER A CA 1
ATOM 759 C C . SER A 1 99 ? -5.359 -10.619 -13.977 1.00 93.25 99 SER A C 1
ATOM 761 O O . SER A 1 99 ? -4.946 -9.743 -13.220 1.00 93.25 99 SER A O 1
ATOM 763 N N . HIS A 1 100 ? -6.620 -11.046 -13.971 1.00 90.44 100 HIS A N 1
ATOM 764 C CA . HIS A 1 100 ? -7.639 -10.494 -13.082 1.00 90.44 100 HIS A CA 1
ATOM 765 C C . HIS A 1 100 ? -7.179 -10.525 -11.615 1.00 90.44 100 HIS A C 1
ATOM 767 O O . HIS A 1 100 ? -6.813 -11.588 -11.104 1.00 90.44 100 HIS A O 1
ATOM 773 N N . GLY A 1 101 ? -7.201 -9.367 -10.953 1.00 95.38 101 GLY A N 1
ATOM 774 C CA . GLY A 1 101 ? -6.719 -9.208 -9.580 1.00 95.38 101 GLY A CA 1
ATOM 775 C C . GLY A 1 101 ? -5.234 -8.873 -9.430 1.00 95.38 101 GLY A C 1
ATOM 776 O O . GLY A 1 101 ? -4.792 -8.688 -8.309 1.00 95.38 101 GLY A O 1
ATOM 777 N N . ILE A 1 102 ? -4.451 -8.775 -10.510 1.00 97.69 102 ILE A N 1
ATOM 778 C CA . ILE A 1 102 ? -3.032 -8.398 -10.433 1.00 97.69 102 ILE A CA 1
ATOM 779 C C . ILE A 1 102 ? -2.800 -7.107 -11.206 1.00 97.69 102 ILE A C 1
ATOM 781 O O . ILE A 1 102 ? -2.848 -7.119 -12.434 1.00 97.69 102 ILE A O 1
ATOM 785 N N . VAL A 1 103 ? -2.474 -6.014 -10.519 1.00 97.44 103 VAL A N 1
ATOM 786 C CA . VAL A 1 103 ? -1.985 -4.794 -11.175 1.00 97.44 103 VAL A CA 1
ATOM 787 C C . VAL A 1 103 ? -0.485 -4.902 -11.392 1.00 97.44 103 VAL A C 1
ATOM 789 O O . VAL A 1 103 ? 0.269 -5.223 -10.481 1.00 97.44 103 VAL A O 1
ATOM 792 N N . ARG A 1 104 ? -0.030 -4.602 -12.603 1.00 97.81 104 ARG A N 1
ATOM 793 C CA . ARG A 1 104 ? 1.378 -4.530 -12.978 1.00 97.81 104 ARG A CA 1
ATOM 794 C C . ARG A 1 104 ? 1.760 -3.089 -13.280 1.00 97.81 104 ARG A C 1
ATOM 796 O O . ARG A 1 104 ? 1.152 -2.464 -14.147 1.00 97.81 104 ARG A O 1
ATOM 803 N N . ILE A 1 105 ? 2.807 -2.605 -12.625 1.00 96.50 105 ILE A N 1
ATOM 804 C CA . ILE A 1 105 ? 3.480 -1.347 -12.960 1.00 96.50 105 ILE A CA 1
ATOM 805 C C . ILE A 1 105 ? 4.714 -1.695 -13.785 1.00 96.50 105 ILE A C 1
ATOM 807 O O . ILE A 1 105 ? 5.528 -2.499 -13.335 1.00 96.50 105 ILE A O 1
ATOM 811 N N . THR A 1 106 ? 4.850 -1.120 -14.978 1.00 95.88 106 THR A N 1
ATOM 812 C CA . THR A 1 106 ? 5.981 -1.373 -15.885 1.00 95.88 106 THR A CA 1
ATOM 813 C C . THR A 1 106 ? 6.819 -0.114 -16.054 1.00 95.88 106 THR A C 1
ATOM 815 O O . THR A 1 106 ? 6.283 0.981 -16.130 1.00 95.88 106 THR A O 1
ATOM 818 N N . VAL A 1 107 ? 8.134 -0.266 -16.130 1.00 93.38 107 VAL A N 1
ATOM 819 C CA . VAL A 1 107 ? 9.051 0.778 -16.576 1.00 93.38 107 VAL A CA 1
ATOM 820 C C . VAL A 1 107 ? 9.352 0.533 -18.042 1.00 93.38 107 VAL A C 1
ATOM 822 O O . VAL A 1 107 ? 9.861 -0.533 -18.384 1.00 93.38 107 VAL A O 1
ATOM 825 N N . ASN A 1 108 ? 9.113 1.536 -18.880 1.00 93.75 108 ASN A N 1
ATOM 826 C CA . ASN A 1 108 ? 9.530 1.504 -20.276 1.00 93.75 108 ASN A CA 1
ATOM 827 C C . ASN A 1 108 ? 10.441 2.682 -20.618 1.00 93.75 108 ASN A C 1
ATOM 829 O O . ASN A 1 108 ? 10.320 3.770 -20.052 1.00 93.75 108 ASN A O 1
ATOM 833 N N . ARG A 1 109 ? 11.358 2.477 -21.561 1.00 91.12 109 ARG A N 1
ATOM 834 C CA . ARG A 1 109 ? 12.119 3.549 -22.197 1.00 91.12 109 ARG A CA 1
ATOM 835 C C . ARG A 1 109 ? 11.204 4.369 -23.095 1.00 91.12 109 ARG A C 1
ATOM 837 O O . ARG A 1 109 ? 10.279 3.855 -23.714 1.00 91.12 109 ARG A O 1
ATOM 844 N N . THR A 1 110 ? 11.497 5.654 -23.182 1.00 89.31 110 THR A N 1
ATOM 845 C CA . THR A 1 110 ? 10.792 6.592 -24.053 1.00 89.31 110 THR A CA 1
ATOM 846 C C . THR A 1 110 ? 11.783 7.560 -24.690 1.00 89.31 110 THR A C 1
ATOM 848 O O . THR A 1 110 ? 12.954 7.619 -24.292 1.00 89.31 110 THR A O 1
ATOM 851 N N . GLU A 1 111 ? 11.314 8.323 -25.673 1.00 87.69 111 GLU A N 1
ATOM 852 C CA . GLU A 1 111 ? 12.067 9.461 -26.185 1.00 87.69 111 GLU A CA 1
ATOM 853 C C . GLU A 1 111 ? 12.397 10.428 -25.041 1.00 87.69 111 GLU A C 1
ATOM 855 O O . GLU A 1 111 ? 11.553 10.657 -24.166 1.00 87.69 111 GLU A O 1
ATOM 860 N N . PRO A 1 112 ? 13.616 10.997 -25.006 1.00 85.38 112 PRO A N 1
ATOM 861 C CA . PRO A 1 112 ? 14.002 11.891 -23.934 1.00 85.38 112 PRO A CA 1
ATOM 862 C C . PRO A 1 112 ? 13.028 13.061 -23.795 1.00 85.38 112 PRO A C 1
ATOM 864 O O . PRO A 1 112 ? 12.765 13.776 -24.760 1.00 85.38 112 PRO A O 1
ATOM 867 N N . TYR A 1 113 ? 12.539 13.300 -22.583 1.00 81.88 113 TYR A N 1
ATOM 868 C CA . TYR A 1 113 ? 11.649 14.423 -22.299 1.00 81.88 113 TYR A CA 1
ATOM 869 C C . TYR A 1 113 ? 12.150 15.219 -21.098 1.00 81.88 113 TYR A C 1
ATOM 871 O O . TYR A 1 113 ? 12.804 14.691 -20.193 1.00 81.88 113 TYR A O 1
ATOM 879 N N . ALA A 1 114 ? 11.871 16.520 -21.116 1.00 81.25 114 ALA A N 1
ATOM 880 C CA . ALA A 1 114 ? 12.195 17.408 -20.015 1.00 81.25 114 ALA A CA 1
ATOM 881 C C . ALA A 1 114 ? 11.107 17.333 -18.940 1.00 81.25 114 ALA A C 1
ATOM 883 O O . ALA A 1 114 ? 9.914 17.329 -19.240 1.00 81.25 114 ALA A O 1
ATOM 884 N N . CYS A 1 115 ? 11.522 17.338 -17.682 1.00 77.50 115 CYS A N 1
ATOM 885 C CA . CYS A 1 115 ? 10.637 17.517 -16.542 1.00 77.50 115 CYS A CA 1
ATOM 886 C C . CYS A 1 115 ? 11.271 18.449 -15.514 1.00 77.50 115 CYS A C 1
ATOM 888 O O . CYS A 1 115 ? 12.485 18.659 -15.523 1.00 77.50 115 CYS A O 1
ATOM 890 N N . LEU A 1 116 ? 10.456 18.987 -14.611 1.00 72.19 116 LEU A N 1
ATOM 891 C CA . LEU A 1 116 ? 10.920 19.854 -13.539 1.00 72.19 116 LEU A CA 1
ATOM 892 C C . LEU A 1 116 ? 10.967 19.064 -12.229 1.00 72.19 116 LEU A C 1
ATOM 894 O O . LEU A 1 116 ? 9.963 18.508 -11.784 1.00 72.19 116 LEU A O 1
ATOM 898 N N . PHE A 1 117 ? 12.133 19.042 -11.593 1.00 72.88 117 PHE A N 1
ATOM 899 C CA . PHE A 1 117 ? 12.275 18.662 -10.191 1.00 72.88 117 PHE A CA 1
ATOM 900 C C . PHE A 1 117 ? 13.026 19.771 -9.470 1.00 72.88 117 PHE A C 1
ATOM 902 O O . PHE A 1 117 ? 14.058 20.229 -9.943 1.00 72.88 117 PHE A O 1
ATOM 909 N N . ASP A 1 118 ? 12.465 20.240 -8.358 1.00 70.81 118 ASP A N 1
ATOM 910 C CA . ASP A 1 118 ? 13.034 21.333 -7.563 1.00 70.81 118 ASP A CA 1
ATOM 911 C C . ASP A 1 118 ? 13.477 22.545 -8.412 1.00 70.81 118 ASP A C 1
ATOM 913 O O . ASP A 1 118 ? 14.603 23.033 -8.344 1.00 70.81 118 ASP A O 1
ATOM 917 N N . LYS A 1 119 ? 12.580 22.979 -9.313 1.00 77.62 119 LYS A N 1
ATOM 918 C CA . LYS A 1 119 ? 12.791 24.084 -10.272 1.00 77.62 119 LYS A CA 1
ATOM 919 C C . LYS A 1 119 ? 13.933 23.861 -11.280 1.00 77.62 119 LYS A C 1
ATOM 921 O O . LYS A 1 119 ? 14.191 24.743 -12.095 1.00 77.62 119 LYS A O 1
ATOM 926 N N . SER A 1 120 ? 14.566 22.692 -11.278 1.00 79.25 120 SER A N 1
ATOM 927 C CA . SER A 1 120 ? 15.613 22.298 -12.218 1.00 79.25 120 SER A CA 1
ATOM 928 C C . SER A 1 120 ? 15.047 21.397 -13.310 1.00 79.25 120 SER A C 1
ATOM 930 O O . SER A 1 120 ? 14.246 20.497 -13.050 1.00 79.25 120 SER A O 1
ATOM 932 N N . ALA A 1 121 ? 15.452 21.649 -14.555 1.00 82.38 121 ALA A N 1
ATOM 933 C CA . ALA A 1 121 ? 15.081 20.815 -15.687 1.00 82.38 121 ALA A CA 1
ATOM 934 C C . ALA A 1 121 ? 15.951 19.553 -15.711 1.00 82.38 121 ALA A C 1
ATOM 936 O O . ALA A 1 121 ? 17.179 19.632 -15.749 1.00 82.38 121 ALA A O 1
ATOM 937 N N . HIS A 1 122 ? 15.311 18.391 -15.730 1.00 80.69 122 HIS A N 1
ATOM 938 C CA . HIS A 1 122 ? 15.967 17.101 -15.892 1.00 80.69 122 HIS A CA 1
ATOM 939 C C . HIS A 1 122 ? 15.487 16.449 -17.182 1.00 80.69 122 HIS A C 1
ATOM 941 O O . HIS A 1 122 ? 14.298 16.483 -17.493 1.00 80.69 122 HIS A O 1
ATOM 947 N N . VAL A 1 123 ? 16.407 15.825 -17.916 1.00 84.06 123 VAL A N 1
ATOM 948 C CA . VAL A 1 123 ? 16.065 14.987 -19.067 1.00 84.06 123 VAL A CA 1
ATOM 949 C C . VAL A 1 123 ? 15.891 13.558 -18.576 1.00 84.06 123 VAL A C 1
ATOM 951 O O . VAL A 1 123 ? 16.808 12.984 -17.985 1.00 84.06 123 VAL A O 1
ATOM 954 N N . LYS A 1 124 ? 14.716 12.987 -18.812 1.00 83.94 124 LYS A N 1
ATOM 955 C CA . LYS A 1 124 ? 14.381 11.610 -18.442 1.00 83.94 124 LYS A CA 1
ATOM 956 C C . LYS A 1 124 ? 14.241 10.752 -19.690 1.00 83.94 124 LYS A C 1
ATOM 958 O O . LYS A 1 124 ? 13.934 11.271 -20.756 1.00 83.94 124 LYS A O 1
ATOM 963 N N . LYS A 1 125 ? 14.507 9.451 -19.556 1.00 89.12 125 LYS A N 1
ATOM 964 C CA . LYS A 1 125 ? 14.501 8.468 -20.661 1.00 89.12 125 LYS A CA 1
ATOM 965 C C . LYS A 1 125 ? 13.568 7.289 -20.406 1.00 89.12 125 LYS A C 1
ATOM 967 O O . LYS A 1 125 ? 13.542 6.345 -21.190 1.00 89.12 125 LYS A O 1
ATOM 972 N N . HIS A 1 126 ? 12.832 7.334 -19.303 1.00 89.81 126 HIS A N 1
ATOM 973 C CA . HIS A 1 126 ? 11.966 6.260 -18.856 1.00 89.81 126 HIS A CA 1
ATOM 974 C C . HIS A 1 126 ? 10.640 6.838 -18.397 1.00 89.81 126 HIS A C 1
ATOM 976 O O . HIS A 1 126 ? 10.585 7.965 -17.922 1.00 89.81 126 HIS A O 1
ATOM 982 N N . ILE A 1 127 ? 9.586 6.053 -18.524 1.00 90.44 127 ILE A N 1
ATOM 983 C CA . ILE A 1 127 ? 8.261 6.302 -17.961 1.00 90.44 127 ILE A CA 1
ATOM 984 C C . ILE A 1 127 ? 7.908 5.118 -17.070 1.00 90.44 127 ILE A C 1
ATOM 986 O O . ILE A 1 127 ? 8.383 4.005 -17.301 1.00 90.44 127 ILE A O 1
ATOM 990 N N . SER A 1 128 ? 7.120 5.366 -16.031 1.00 92.38 128 SER A N 1
ATOM 991 C CA . SER A 1 128 ? 6.656 4.320 -15.121 1.00 92.38 128 SER A CA 1
ATOM 992 C C . SER A 1 128 ? 5.254 4.636 -14.611 1.00 92.38 128 SER A C 1
ATOM 994 O O . SER A 1 128 ? 4.600 5.540 -15.121 1.00 92.38 128 SER A O 1
ATOM 996 N N . GLY A 1 129 ? 4.768 3.886 -13.628 1.00 90.75 129 GLY A N 1
ATOM 997 C CA . GLY A 1 129 ? 3.505 4.155 -12.960 1.00 90.75 129 GLY A CA 1
ATOM 998 C C . GLY A 1 129 ? 3.647 4.295 -11.448 1.00 90.75 129 GLY A C 1
ATOM 999 O O . GLY A 1 129 ? 4.579 3.785 -10.816 1.00 90.75 129 GLY A O 1
ATOM 1000 N N . ARG A 1 130 ? 2.639 4.950 -10.881 1.00 92.56 130 ARG A N 1
ATOM 1001 C CA . ARG A 1 130 ? 2.417 5.113 -9.450 1.00 92.56 130 ARG A CA 1
ATOM 1002 C C . ARG A 1 130 ? 0.934 4.968 -9.160 1.00 92.56 130 ARG A C 1
ATOM 1004 O O . ARG A 1 130 ? 0.095 5.518 -9.870 1.00 92.56 130 ARG A O 1
ATOM 1011 N N . LEU A 1 131 ? 0.633 4.247 -8.096 1.00 93.94 131 LEU A N 1
ATOM 1012 C CA . LEU A 1 131 ? -0.664 4.218 -7.450 1.00 93.94 131 LEU A CA 1
ATOM 1013 C C . LEU A 1 131 ? -0.565 5.042 -6.171 1.00 93.94 131 LEU A C 1
ATOM 1015 O O . LEU A 1 131 ? 0.391 4.891 -5.413 1.00 93.94 131 LEU A O 1
ATOM 1019 N N . GLN A 1 132 ? -1.541 5.906 -5.943 1.00 93.81 132 GLN A N 1
ATOM 1020 C CA . GLN A 1 132 ? -1.669 6.705 -4.732 1.00 93.81 132 GLN A CA 1
ATOM 1021 C C . GLN A 1 132 ? -3.124 6.672 -4.283 1.00 93.81 132 GLN A C 1
ATOM 1023 O O . GLN A 1 132 ? -4.003 6.801 -5.129 1.00 93.81 132 GLN A O 1
ATOM 1028 N N . THR A 1 133 ? -3.422 6.473 -3.005 1.00 94.38 133 THR A N 1
ATOM 1029 C CA . THR A 1 133 ? -4.825 6.495 -2.570 1.00 94.38 133 THR A CA 1
ATOM 1030 C C . THR A 1 133 ? -5.435 7.900 -2.661 1.00 94.38 133 THR A C 1
ATOM 1032 O O . THR A 1 133 ? -4.731 8.902 -2.576 1.00 94.38 133 THR A O 1
ATOM 1035 N N . ARG A 1 134 ? -6.752 7.986 -2.886 1.00 90.75 134 ARG A N 1
ATOM 1036 C CA . ARG A 1 134 ? -7.539 9.237 -2.945 1.00 90.75 134 ARG A CA 1
ATOM 1037 C C . ARG A 1 134 ? -8.330 9.473 -1.670 1.00 90.75 134 ARG A C 1
ATOM 1039 O O . ARG A 1 134 ? -8.586 8.533 -0.931 1.00 90.75 134 ARG A O 1
ATOM 1046 N N . ASP A 1 135 ? -8.841 10.693 -1.482 1.00 83.12 135 ASP A N 1
ATOM 1047 C CA . ASP A 1 135 ? -9.918 10.940 -0.515 1.00 83.12 135 ASP A CA 1
ATOM 1048 C C . ASP A 1 135 ? -11.070 9.934 -0.715 1.00 83.12 135 ASP A C 1
ATOM 1050 O O . ASP A 1 135 ? -11.532 9.770 -1.849 1.00 83.12 135 ASP A O 1
ATOM 1054 N N . PRO A 1 136 ? -11.613 9.312 0.347 1.00 87.75 136 PRO A N 1
ATOM 1055 C CA . PRO A 1 136 ? -11.246 9.420 1.766 1.00 87.75 136 PRO A CA 1
ATOM 1056 C C . PRO A 1 136 ? -10.304 8.298 2.261 1.00 87.75 136 PRO A C 1
ATOM 1058 O O . PRO A 1 136 ? -10.197 8.087 3.467 1.00 87.75 136 PRO A O 1
ATOM 1061 N N . TYR A 1 137 ? -9.672 7.543 1.359 1.00 88.12 137 TYR A N 1
ATOM 1062 C CA . TYR A 1 137 ? -8.851 6.354 1.622 1.00 88.12 137 TYR A CA 1
ATOM 1063 C C . TYR A 1 137 ? -7.455 6.701 2.147 1.00 88.12 137 TYR A C 1
ATOM 1065 O O . TYR A 1 137 ? -6.428 6.401 1.535 1.00 88.12 137 TYR A O 1
ATOM 1073 N N . TYR A 1 138 ? -7.427 7.337 3.307 1.00 89.12 138 TYR A N 1
ATOM 1074 C CA . TYR A 1 138 ? -6.198 7.601 4.035 1.00 89.12 138 TYR A CA 1
ATOM 1075 C C . TYR A 1 138 ? -5.949 6.556 5.094 1.00 89.12 138 TYR A C 1
ATOM 1077 O O . TYR A 1 138 ? -6.876 5.939 5.619 1.00 89.12 138 TYR A O 1
ATOM 1085 N N . VAL A 1 139 ? -4.679 6.417 5.434 1.00 89.94 139 VAL A N 1
ATOM 1086 C CA . VAL A 1 139 ? -4.229 5.558 6.513 1.00 89.94 139 VAL A CA 1
ATOM 1087 C C . VAL A 1 139 ? -3.637 6.373 7.646 1.00 89.94 139 VAL A C 1
ATOM 1089 O O . VAL A 1 139 ? -3.206 7.519 7.493 1.00 89.94 139 VAL A O 1
ATOM 1092 N N . ASN A 1 140 ? -3.667 5.747 8.808 1.00 87.56 140 ASN A N 1
ATOM 1093 C CA . ASN A 1 140 ? -3.145 6.242 10.063 1.00 87.56 140 ASN A CA 1
ATOM 1094 C C . ASN A 1 140 ? -2.517 5.036 10.801 1.00 87.56 140 ASN A C 1
ATOM 1096 O O . ASN A 1 140 ? -2.064 4.085 10.161 1.00 87.56 140 ASN A O 1
ATOM 1100 N N . THR A 1 141 ? -2.520 5.028 12.131 1.00 89.00 141 THR A N 1
ATOM 1101 C CA . THR A 1 141 ? -2.123 3.898 12.960 1.00 89.00 141 THR A CA 1
ATOM 1102 C C . THR A 1 141 ? -2.954 2.667 12.613 1.00 89.00 141 THR A C 1
ATOM 1104 O O . THR A 1 141 ? -4.139 2.751 12.279 1.00 89.00 141 THR A O 1
ATOM 1107 N N . GLY A 1 142 ? -2.316 1.504 12.635 1.00 93.31 142 GLY A N 1
ATOM 1108 C CA . GLY A 1 142 ? -2.915 0.265 12.160 1.00 93.31 142 GLY A CA 1
ATOM 1109 C C . GLY A 1 142 ? -1.912 -0.654 11.481 1.00 93.31 142 GLY A C 1
ATOM 1110 O O . GLY A 1 142 ? -0.700 -0.488 11.614 1.00 93.31 142 GLY A O 1
ATOM 1111 N N . ILE A 1 143 ? -2.436 -1.637 10.754 1.00 96.31 143 ILE A N 1
ATOM 1112 C CA . ILE A 1 143 ? -1.655 -2.505 9.876 1.00 96.31 143 ILE A CA 1
ATOM 1113 C C . ILE A 1 143 ? -1.813 -1.996 8.452 1.00 96.31 143 ILE A C 1
ATOM 1115 O O . ILE A 1 143 ? -2.929 -1.933 7.942 1.00 96.31 143 ILE A O 1
ATOM 1119 N N . ILE A 1 144 ? -0.701 -1.684 7.798 1.00 97.69 144 ILE A N 1
ATOM 1120 C CA . ILE A 1 144 ? -0.667 -1.330 6.378 1.00 97.69 144 ILE A CA 1
ATOM 1121 C C . ILE A 1 144 ? 0.105 -2.434 5.671 1.00 97.69 144 ILE A C 1
ATOM 1123 O O . ILE A 1 144 ? 1.241 -2.727 6.048 1.00 97.69 144 ILE A O 1
ATOM 1127 N N . GLU A 1 145 ? -0.505 -3.085 4.683 1.00 98.12 145 GLU A N 1
ATOM 1128 C CA . GLU A 1 145 ? 0.132 -4.203 3.994 1.00 98.12 145 GLU A CA 1
ATOM 1129 C C . GLU A 1 145 ? -0.254 -4.332 2.523 1.00 98.12 145 GLU A C 1
ATOM 1131 O O . GLU A 1 145 ? -1.357 -3.984 2.106 1.00 98.12 145 GLU A O 1
ATOM 1136 N N . ALA A 1 146 ? 0.664 -4.877 1.732 1.00 98.50 146 ALA A N 1
ATOM 1137 C CA . ALA A 1 146 ? 0.437 -5.192 0.331 1.00 98.50 146 ALA A CA 1
ATOM 1138 C C . ALA A 1 146 ? 1.135 -6.499 -0.049 1.00 98.50 146 ALA A C 1
ATOM 1140 O O . ALA A 1 146 ? 2.219 -6.819 0.452 1.00 98.50 146 ALA A O 1
ATOM 1141 N N . ARG A 1 147 ? 0.528 -7.247 -0.975 1.00 98.31 147 ARG A N 1
ATOM 1142 C CA . ARG A 1 147 ? 1.144 -8.436 -1.570 1.00 98.31 147 ARG A CA 1
ATOM 1143 C C . ARG A 1 147 ? 1.732 -8.089 -2.926 1.00 98.31 147 ARG A C 1
ATOM 1145 O O . ARG A 1 147 ? 1.003 -7.909 -3.898 1.00 98.31 147 ARG A O 1
ATOM 1152 N N . ILE A 1 148 ? 3.056 -8.011 -2.973 1.00 98.38 148 ILE A N 1
ATOM 1153 C CA . ILE A 1 148 ? 3.813 -7.479 -4.105 1.00 98.38 148 ILE A CA 1
ATOM 1154 C C . ILE A 1 148 ? 4.841 -8.517 -4.565 1.00 98.38 148 ILE A C 1
ATOM 1156 O O . ILE A 1 148 ? 5.463 -9.201 -3.753 1.00 98.38 148 ILE A O 1
ATOM 1160 N N . LYS A 1 149 ? 5.026 -8.636 -5.875 1.00 97.12 149 LYS A N 1
ATOM 1161 C CA . LYS A 1 149 ? 6.181 -9.276 -6.504 1.00 97.12 149 LYS A CA 1
ATOM 1162 C C . LYS A 1 149 ? 7.027 -8.173 -7.128 1.00 97.12 149 LYS A C 1
ATOM 1164 O O . LYS A 1 149 ? 6.562 -7.465 -8.022 1.00 97.12 149 LYS A O 1
ATOM 1169 N N . VAL A 1 150 ? 8.240 -7.990 -6.620 1.00 95.94 150 VAL A N 1
ATOM 1170 C CA . VAL A 1 150 ? 9.128 -6.911 -7.073 1.00 95.94 150 VAL A CA 1
ATOM 1171 C C . VAL A 1 150 ? 9.763 -7.218 -8.428 1.00 95.94 150 VAL A C 1
ATOM 1173 O O . VAL A 1 150 ? 9.775 -8.367 -8.876 1.00 95.94 150 VAL A O 1
ATOM 1176 N N . ALA A 1 151 ? 10.301 -6.182 -9.074 1.00 94.31 151 ALA A N 1
ATOM 1177 C CA . ALA A 1 151 ? 10.989 -6.327 -10.349 1.00 94.31 151 ALA A CA 1
ATOM 1178 C C . ALA A 1 151 ? 12.196 -7.280 -10.252 1.00 94.31 151 ALA A C 1
ATOM 1180 O O . ALA A 1 151 ? 12.895 -7.269 -9.234 1.00 94.31 151 ALA A O 1
ATOM 1181 N N . PRO A 1 152 ? 12.456 -8.098 -11.292 1.00 92.88 152 PRO A N 1
ATOM 1182 C CA . PRO A 1 152 ? 13.627 -8.964 -11.342 1.00 92.88 152 PRO A CA 1
ATOM 1183 C C . PRO A 1 152 ? 14.930 -8.188 -11.184 1.00 92.88 152 PRO A C 1
ATOM 1185 O O . PRO A 1 152 ? 15.137 -7.162 -11.834 1.00 92.88 152 PRO A O 1
ATOM 1188 N N . TYR A 1 153 ? 15.844 -8.724 -10.378 1.00 90.25 153 TYR A N 1
ATOM 1189 C CA . TYR A 1 153 ? 17.202 -8.202 -10.326 1.00 90.25 153 TYR A CA 1
ATOM 1190 C C . TYR A 1 153 ? 17.926 -8.483 -11.642 1.00 90.25 153 TYR A C 1
ATOM 1192 O O . TYR A 1 153 ? 18.033 -9.627 -12.087 1.00 90.25 153 TYR A O 1
ATOM 1200 N N . ILE A 1 154 ? 18.485 -7.431 -12.227 1.00 88.81 154 ILE A N 1
ATOM 1201 C CA . ILE A 1 154 ? 19.379 -7.514 -13.374 1.00 88.81 154 ILE A CA 1
ATOM 1202 C C . ILE A 1 154 ? 20.773 -7.143 -12.868 1.00 88.81 154 ILE A C 1
ATOM 1204 O O . ILE A 1 154 ? 20.949 -6.030 -12.355 1.00 88.81 154 ILE A O 1
ATOM 1208 N N . PRO A 1 155 ? 21.764 -8.048 -12.981 1.00 86.31 155 PRO A N 1
ATOM 1209 C CA . PRO A 1 155 ? 23.124 -7.767 -12.556 1.00 86.31 155 PRO A CA 1
ATOM 1210 C C . PRO A 1 155 ? 23.644 -6.446 -13.141 1.00 86.31 155 PRO A C 1
ATOM 1212 O O . PRO A 1 155 ? 23.366 -6.141 -14.304 1.00 86.31 155 PRO A O 1
ATOM 1215 N N . PRO A 1 156 ? 24.402 -5.659 -12.359 1.00 85.81 156 PRO A N 1
ATOM 1216 C CA . PRO A 1 156 ? 25.005 -4.431 -12.834 1.00 85.81 156 PRO A CA 1
ATOM 1217 C C . PRO A 1 156 ? 25.807 -4.639 -14.113 1.00 85.81 156 PRO A C 1
ATOM 1219 O O . PRO A 1 156 ? 26.469 -5.661 -14.302 1.00 85.81 156 PRO A O 1
ATOM 1222 N N . THR A 1 157 ? 25.773 -3.625 -14.967 1.00 83.56 157 THR A N 1
ATOM 1223 C CA . THR A 1 157 ? 26.657 -3.532 -16.128 1.00 83.56 157 THR A CA 1
ATOM 1224 C C . THR A 1 157 ? 27.627 -2.381 -15.940 1.00 83.56 157 THR A C 1
ATOM 1226 O O . THR A 1 157 ? 27.318 -1.403 -15.257 1.00 83.56 157 THR A O 1
ATOM 1229 N N . THR A 1 158 ? 28.774 -2.445 -16.607 1.00 84.75 158 THR A N 1
ATOM 1230 C CA . THR A 1 158 ? 29.715 -1.325 -16.655 1.00 84.75 158 THR A CA 1
ATOM 1231 C C . THR A 1 158 ? 29.110 -0.169 -17.452 1.00 84.75 158 THR A C 1
ATOM 1233 O O . THR A 1 158 ? 28.822 -0.316 -18.640 1.00 84.75 158 THR A O 1
ATOM 1236 N N . ALA A 1 159 ? 28.932 0.993 -16.822 1.00 81.56 159 ALA A N 1
ATOM 1237 C CA . ALA A 1 159 ? 28.480 2.196 -17.506 1.00 81.56 159 ALA A CA 1
ATOM 1238 C C . ALA A 1 159 ? 29.523 2.634 -18.558 1.00 81.56 159 ALA A C 1
ATOM 1240 O O . ALA A 1 159 ? 30.703 2.773 -18.215 1.00 81.56 159 ALA A O 1
ATOM 1241 N N . PRO A 1 160 ? 29.113 2.908 -19.812 1.00 77.00 160 PRO A N 1
ATOM 1242 C CA . PRO A 1 160 ? 30.034 3.087 -20.939 1.00 77.00 160 PRO A CA 1
ATOM 1243 C C . PRO A 1 160 ? 30.997 4.274 -20.795 1.00 77.00 160 PRO A C 1
ATOM 1245 O O . PRO A 1 160 ? 32.062 4.260 -21.401 1.00 77.00 160 PRO A O 1
ATOM 1248 N N . TYR A 1 161 ? 30.658 5.280 -19.980 1.00 79.38 161 TYR A N 1
ATOM 1249 C CA . TYR A 1 161 ? 31.460 6.504 -19.840 1.00 79.38 161 TYR A CA 1
ATOM 1250 C C . TYR A 1 161 ? 32.208 6.632 -18.509 1.00 79.38 161 TYR A C 1
ATOM 1252 O O . TYR A 1 161 ? 33.214 7.329 -18.447 1.00 79.38 161 TYR A O 1
ATOM 1260 N N . SER A 1 162 ? 31.736 5.988 -17.438 1.00 82.12 162 SER A N 1
ATOM 1261 C CA . SER A 1 162 ? 32.341 6.128 -16.104 1.00 82.12 162 SER A CA 1
ATOM 1262 C C . SER A 1 162 ? 33.143 4.905 -15.668 1.00 82.12 162 SER A C 1
ATOM 1264 O O . SER A 1 162 ? 33.860 4.980 -14.672 1.00 82.12 162 SER A O 1
ATOM 1266 N N . GLY A 1 163 ? 32.982 3.764 -16.351 1.00 83.62 163 GLY A N 1
ATOM 1267 C CA . GLY A 1 163 ? 33.542 2.483 -15.916 1.00 83.62 163 GLY A CA 1
ATOM 1268 C C . GLY A 1 163 ? 32.932 1.950 -14.612 1.00 83.62 163 GLY A C 1
ATOM 1269 O O . GLY A 1 163 ? 33.332 0.887 -14.140 1.00 83.62 163 GLY A O 1
ATOM 1270 N N . LYS A 1 164 ? 31.966 2.660 -14.011 1.00 85.50 164 LYS A N 1
ATOM 1271 C CA . LYS A 1 164 ? 31.308 2.242 -12.770 1.00 85.50 164 LYS A CA 1
ATOM 1272 C C . LYS A 1 164 ? 30.272 1.164 -13.065 1.00 85.50 164 LYS A C 1
ATOM 1274 O O . LYS A 1 164 ? 29.551 1.244 -14.056 1.00 85.50 164 LYS A O 1
ATOM 1279 N N . GLN A 1 165 ? 30.176 0.181 -12.176 1.00 79.38 165 GLN A N 1
ATOM 1280 C CA . GLN A 1 165 ? 29.059 -0.758 -12.172 1.00 79.38 165 GLN A CA 1
ATOM 1281 C C . GLN A 1 165 ? 27.790 -0.012 -11.770 1.00 79.38 165 GLN A C 1
ATOM 1283 O O . GLN A 1 165 ? 27.750 0.624 -10.715 1.00 79.38 165 GLN A O 1
ATOM 1288 N N . VAL A 1 166 ? 26.770 -0.079 -12.616 1.00 79.38 166 VAL A N 1
ATOM 1289 C CA . VAL A 1 166 ? 25.473 0.560 -12.385 1.00 79.38 166 VAL A CA 1
ATOM 1290 C C . VAL A 1 166 ? 24.387 -0.500 -12.439 1.00 79.38 166 VAL A C 1
ATOM 1292 O O . VAL A 1 166 ? 24.332 -1.301 -13.373 1.00 79.38 166 VAL A O 1
ATOM 1295 N N . ALA A 1 167 ? 23.553 -0.542 -11.402 1.00 79.88 167 ALA A N 1
ATOM 1296 C CA . ALA A 1 167 ? 22.456 -1.492 -11.333 1.00 79.88 167 ALA A CA 1
ATOM 1297 C C . ALA A 1 167 ? 21.410 -1.131 -12.394 1.00 79.88 167 ALA A C 1
ATOM 1299 O O . ALA A 1 167 ? 20.874 -0.019 -12.397 1.00 79.88 167 ALA A O 1
ATOM 1300 N N . GLN A 1 168 ? 21.107 -2.077 -13.283 1.00 83.25 168 GLN A N 1
ATOM 1301 C CA . GLN A 1 168 ? 20.122 -1.892 -14.350 1.00 83.25 168 GLN A CA 1
ATOM 1302 C C . GLN A 1 168 ? 18.691 -2.132 -13.871 1.00 83.25 168 GLN A C 1
ATOM 1304 O O . GLN A 1 168 ? 17.831 -2.526 -14.648 1.00 83.25 168 GLN A O 1
ATOM 1309 N N . VAL A 1 169 ? 18.423 -1.924 -12.591 1.00 85.44 169 VAL A N 1
ATOM 1310 C CA . VAL A 1 169 ? 17.194 -2.358 -11.929 1.00 85.44 169 VAL A CA 1
ATOM 1311 C C . VAL A 1 169 ? 16.224 -1.212 -11.724 1.00 85.44 169 VAL A C 1
ATOM 1313 O O . VAL A 1 169 ? 16.622 -0.059 -11.527 1.00 85.44 169 VAL A O 1
ATOM 1316 N N . ALA A 1 170 ? 14.943 -1.534 -11.802 1.00 90.75 170 ALA A N 1
ATOM 1317 C CA . ALA A 1 170 ? 13.889 -0.679 -11.299 1.00 90.75 170 ALA A CA 1
ATOM 1318 C C . ALA A 1 170 ? 13.868 -0.740 -9.761 1.00 90.75 170 ALA A C 1
ATOM 1320 O O . ALA A 1 170 ? 14.284 -1.732 -9.163 1.00 90.75 170 ALA A O 1
ATOM 1321 N N . LYS A 1 171 ? 13.398 0.331 -9.123 1.00 91.94 171 LYS A N 1
ATOM 1322 C CA . LYS A 1 171 ? 13.368 0.499 -7.666 1.00 91.94 171 LYS A CA 1
ATOM 1323 C C . LYS A 1 171 ? 11.911 0.492 -7.205 1.00 91.94 171 LYS A C 1
ATOM 1325 O O . LYS A 1 171 ? 11.259 1.537 -7.250 1.00 91.94 171 LYS A O 1
ATOM 1330 N N . PRO A 1 172 ? 11.353 -0.682 -6.878 1.00 94.25 172 PRO A N 1
ATOM 1331 C CA . PRO A 1 172 ? 9.991 -0.777 -6.381 1.00 94.25 172 PRO A CA 1
ATOM 1332 C C . PRO A 1 172 ? 9.919 -0.172 -4.984 1.00 94.25 172 PRO A C 1
ATOM 1334 O O . PRO A 1 172 ? 10.800 -0.423 -4.155 1.00 94.25 172 PRO A O 1
ATOM 1337 N N . ALA A 1 173 ? 8.855 0.580 -4.733 1.00 94.75 173 ALA A N 1
ATOM 1338 C CA . ALA A 1 173 ? 8.564 1.128 -3.425 1.00 94.75 173 ALA A CA 1
ATOM 1339 C C . ALA A 1 173 ? 7.078 0.985 -3.069 1.00 94.75 173 ALA A C 1
ATOM 1341 O O . ALA A 1 173 ? 6.195 1.046 -3.928 1.00 94.75 173 ALA A O 1
ATOM 1342 N N . PHE A 1 174 ? 6.824 0.768 -1.783 1.00 96.88 174 PHE A N 1
ATOM 1343 C CA . PHE A 1 174 ? 5.514 0.802 -1.146 1.00 96.88 174 PHE A CA 1
ATOM 1344 C C . PHE A 1 174 ? 5.666 1.496 0.204 1.00 96.88 174 PHE A C 1
ATOM 1346 O O . PHE A 1 174 ? 6.388 1.024 1.086 1.00 96.88 174 PHE A O 1
ATOM 1353 N N . TRP A 1 175 ? 5.014 2.641 0.328 1.00 95.81 175 TRP A N 1
ATOM 1354 C CA . TRP A 1 175 ? 5.248 3.598 1.395 1.00 95.81 175 TRP A CA 1
ATOM 1355 C C . TRP A 1 175 ? 3.982 4.390 1.698 1.00 95.81 175 TRP A C 1
ATOM 1357 O O . TRP A 1 175 ? 2.986 4.308 0.972 1.00 95.81 175 TRP A O 1
ATOM 1367 N N . VAL A 1 176 ? 4.011 5.137 2.796 1.00 93.50 176 VAL A N 1
ATOM 1368 C CA . VAL A 1 176 ? 2.956 6.089 3.147 1.00 93.50 176 VAL A CA 1
ATOM 1369 C C . VAL A 1 176 ? 3.548 7.459 3.425 1.00 93.50 176 VAL A C 1
ATOM 1371 O O . VAL A 1 176 ? 4.634 7.552 3.997 1.00 93.50 176 VAL A O 1
ATOM 1374 N N . ALA A 1 177 ? 2.844 8.510 3.012 1.00 89.06 177 ALA A N 1
ATOM 1375 C CA . ALA A 1 177 ? 3.244 9.897 3.243 1.00 89.06 177 ALA A CA 1
ATOM 1376 C C . ALA A 1 177 ? 2.032 10.841 3.286 1.00 89.06 177 ALA A C 1
ATOM 1378 O O . ALA A 1 177 ? 0.947 10.460 2.836 1.00 89.06 177 ALA A O 1
ATOM 1379 N N . PRO A 1 178 ? 2.169 12.069 3.823 1.00 85.88 178 PRO A N 1
ATOM 1380 C CA . PRO A 1 178 ? 1.036 12.957 3.994 1.00 85.88 178 PRO A CA 1
ATOM 1381 C C . PRO A 1 178 ? 0.565 13.472 2.641 1.00 85.88 178 PRO A C 1
ATOM 1383 O O . PRO A 1 178 ? 1.373 13.748 1.750 1.00 85.88 178 PRO A O 1
ATOM 1386 N N . LYS A 1 179 ? -0.744 13.686 2.523 1.00 80.44 179 LYS A N 1
ATOM 1387 C CA . LYS A 1 179 ? -1.326 14.316 1.342 1.00 80.44 179 LYS A CA 1
ATOM 1388 C C . LYS A 1 179 ? -0.834 15.755 1.175 1.00 80.44 179 LYS A C 1
ATOM 1390 O O . LYS A 1 179 ? -0.949 16.567 2.091 1.00 80.44 179 LYS A O 1
ATOM 1395 N N . GLY A 1 180 ? -0.455 16.110 -0.050 1.00 68.38 180 GLY A N 1
ATOM 1396 C CA . GLY A 1 180 ? -0.443 17.499 -0.511 1.00 68.38 180 GLY A CA 1
ATOM 1397 C C . GLY A 1 180 ? 0.910 18.030 -0.998 1.00 68.38 180 GLY A C 1
ATOM 1398 O O . GLY A 1 180 ? 1.951 17.402 -0.818 1.00 68.38 180 GLY A O 1
ATOM 1399 N N . PRO A 1 181 ? 0.894 19.197 -1.670 1.00 54.56 181 PRO A N 1
ATOM 1400 C CA . PRO A 1 181 ? 2.070 19.806 -2.289 1.00 54.56 181 PRO A CA 1
ATOM 1401 C C . PRO A 1 181 ? 2.951 20.592 -1.313 1.00 54.56 181 PRO A C 1
ATOM 1403 O O . PRO A 1 181 ? 4.007 21.068 -1.737 1.00 54.56 181 PRO A O 1
ATOM 1406 N N . ASP A 1 182 ? 2.541 20.755 -0.049 1.00 54.72 182 ASP A N 1
ATOM 1407 C CA . ASP A 1 182 ? 3.318 21.508 0.932 1.00 54.72 182 ASP A CA 1
ATOM 1408 C C . ASP A 1 182 ? 4.554 20.717 1.327 1.00 54.72 182 ASP A C 1
ATOM 1410 O O . ASP A 1 182 ? 4.603 19.946 2.287 1.00 54.72 182 ASP A O 1
ATOM 1414 N N . LYS A 1 183 ? 5.606 20.944 0.541 1.00 52.50 183 LYS A N 1
ATOM 1415 C CA . LYS A 1 183 ? 6.917 20.377 0.799 1.00 52.50 183 LYS A CA 1
ATOM 1416 C C . LYS A 1 183 ? 7.476 20.790 2.163 1.00 52.50 183 LYS A C 1
ATOM 1418 O O . LYS A 1 183 ? 8.312 20.063 2.697 1.00 52.50 183 LYS A O 1
ATOM 1423 N N . ASN A 1 184 ? 6.937 21.882 2.706 1.00 54.19 184 ASN A N 1
ATOM 1424 C CA . ASN A 1 184 ? 7.424 22.614 3.864 1.00 54.19 184 ASN A CA 1
ATOM 1425 C C . ASN A 1 184 ? 6.658 22.283 5.157 1.00 54.19 184 ASN A C 1
ATOM 1427 O O . ASN A 1 184 ? 7.047 22.752 6.223 1.00 54.19 184 ASN A O 1
ATOM 1431 N N . SER A 1 185 ? 5.565 21.514 5.096 1.00 56.12 185 SER A N 1
ATOM 1432 C CA . SER A 1 185 ? 4.840 21.086 6.296 1.00 56.12 185 SER A CA 1
ATOM 1433 C C . SER A 1 185 ? 5.360 19.726 6.738 1.00 56.12 185 SER A C 1
ATOM 1435 O O . SER A 1 185 ? 5.225 18.791 5.967 1.00 56.12 185 SER A O 1
ATOM 1437 N N . ASN A 1 186 ? 5.937 19.612 7.935 1.00 61.53 186 ASN A N 1
ATOM 1438 C CA . ASN A 1 186 ? 6.415 18.379 8.582 1.00 61.53 186 ASN A CA 1
ATOM 1439 C C . ASN A 1 186 ? 5.873 17.065 7.976 1.00 61.53 186 ASN A C 1
ATOM 1441 O O . ASN A 1 186 ? 4.772 16.621 8.325 1.00 61.53 186 ASN A O 1
ATOM 1445 N N . ARG A 1 187 ? 6.634 16.447 7.061 1.00 71.31 187 ARG A N 1
ATOM 1446 C CA . ARG A 1 187 ? 6.225 15.192 6.413 1.00 71.31 187 ARG A CA 1
ATOM 1447 C C . ARG A 1 187 ? 6.877 14.018 7.121 1.00 71.31 187 ARG A C 1
ATOM 1449 O O . ARG A 1 187 ? 8.099 13.942 7.171 1.00 71.31 187 ARG A O 1
ATOM 1456 N N . ASN A 1 188 ? 6.065 13.105 7.641 1.00 78.44 188 ASN A N 1
ATOM 1457 C CA . ASN A 1 188 ? 6.544 11.793 8.055 1.00 78.44 188 ASN A CA 1
ATOM 1458 C C . ASN A 1 188 ? 6.277 10.824 6.908 1.00 78.44 188 ASN A C 1
ATOM 1460 O O . ASN A 1 188 ? 5.139 10.711 6.470 1.00 78.44 188 ASN A O 1
ATOM 1464 N N . GLU A 1 189 ? 7.305 10.146 6.423 1.00 88.19 189 GLU A N 1
ATOM 1465 C CA . GLU A 1 189 ? 7.188 9.122 5.385 1.00 88.19 189 GLU A CA 1
ATOM 1466 C C . GLU A 1 189 ? 7.630 7.783 5.968 1.00 88.19 189 GLU A C 1
ATOM 1468 O O . GLU A 1 189 ? 8.633 7.711 6.677 1.00 88.19 189 GLU A O 1
ATOM 1473 N N . ILE A 1 190 ? 6.864 6.725 5.707 1.00 91.12 190 ILE A N 1
ATOM 1474 C CA . ILE A 1 190 ? 7.178 5.367 6.158 1.00 91.12 190 ILE A CA 1
ATOM 1475 C C . ILE A 1 190 ? 7.341 4.491 4.921 1.00 91.12 190 ILE A C 1
ATOM 1477 O O . ILE A 1 190 ? 6.354 4.109 4.292 1.00 91.12 190 ILE A O 1
ATOM 1481 N N . ASP A 1 191 ? 8.581 4.117 4.622 1.00 93.81 191 ASP A N 1
ATOM 1482 C CA . ASP A 1 191 ? 8.904 3.128 3.598 1.00 93.81 191 ASP A CA 1
ATOM 1483 C C . ASP A 1 191 ? 8.702 1.728 4.169 1.00 93.81 191 ASP A C 1
ATOM 1485 O O . ASP A 1 191 ? 9.510 1.237 4.965 1.00 93.81 191 ASP A O 1
ATOM 1489 N N . ILE A 1 192 ? 7.626 1.062 3.758 1.00 95.88 192 ILE A N 1
ATOM 1490 C CA . ILE A 1 192 ? 7.344 -0.326 4.143 1.00 95.88 192 ILE A CA 1
ATOM 1491 C C . ILE A 1 192 ? 8.211 -1.264 3.296 1.00 95.88 192 ILE A C 1
ATOM 1493 O O . ILE A 1 192 ? 8.838 -2.191 3.818 1.00 95.88 192 ILE A O 1
ATOM 1497 N N . LEU A 1 193 ? 8.289 -0.975 1.997 1.00 95.38 193 LEU A N 1
ATOM 1498 C CA . LEU A 1 193 ? 9.193 -1.584 1.033 1.00 95.38 193 LEU A CA 1
ATOM 1499 C C . LEU A 1 193 ? 9.904 -0.480 0.255 1.00 95.38 193 LEU A C 1
ATOM 1501 O O . LEU A 1 193 ? 9.260 0.288 -0.446 1.00 95.38 193 LEU A O 1
ATOM 1505 N N . ASP A 1 194 ? 11.229 -0.481 0.312 1.00 92.62 194 ASP A N 1
ATOM 1506 C CA . ASP A 1 194 ? 12.108 0.149 -0.667 1.00 92.62 194 ASP A CA 1
ATOM 1507 C C . ASP A 1 194 ? 13.185 -0.870 -1.073 1.00 92.62 194 ASP A C 1
ATOM 1509 O O . ASP A 1 194 ? 13.877 -1.456 -0.233 1.00 92.62 194 ASP A O 1
ATOM 1513 N N . ASN A 1 195 ? 13.316 -1.121 -2.376 1.00 89.00 195 ASN A N 1
ATOM 1514 C CA . ASN A 1 195 ? 14.415 -1.904 -2.936 1.00 89.00 195 ASN A CA 1
ATOM 1515 C C . ASN A 1 195 ? 15.249 -1.056 -3.907 1.00 89.00 195 ASN A C 1
ATOM 1517 O O . ASN A 1 195 ? 15.342 -1.330 -5.105 1.00 89.00 195 ASN A O 1
ATOM 1521 N N . HIS A 1 196 ? 15.863 -0.001 -3.369 1.00 81.12 196 HIS A N 1
ATOM 1522 C CA . HIS A 1 196 ? 16.641 0.987 -4.117 1.00 81.12 196 HIS A CA 1
ATOM 1523 C C . HIS A 1 196 ? 17.779 0.406 -4.972 1.00 81.12 196 HIS A C 1
ATOM 1525 O O . HIS A 1 196 ? 18.083 0.925 -6.049 1.00 81.12 196 HIS A O 1
ATOM 1531 N N . ASP A 1 197 ? 18.419 -0.658 -4.489 1.00 80.31 197 ASP A N 1
ATOM 1532 C CA . ASP A 1 197 ? 19.524 -1.338 -5.174 1.00 80.31 197 ASP A CA 1
ATOM 1533 C C . ASP A 1 197 ? 19.038 -2.441 -6.129 1.00 80.31 197 ASP A C 1
ATOM 1535 O O . ASP A 1 197 ? 19.861 -3.072 -6.797 1.00 80.31 197 ASP A O 1
ATOM 1539 N N . GLY A 1 198 ? 17.727 -2.720 -6.137 1.00 80.75 198 GLY A N 1
ATOM 1540 C CA . GLY A 1 198 ? 17.049 -3.817 -6.834 1.00 80.75 198 GLY A CA 1
ATOM 1541 C C . GLY A 1 198 ? 17.549 -5.216 -6.486 1.00 80.75 198 GLY A C 1
ATOM 1542 O O . GLY A 1 198 ? 17.168 -6.175 -7.153 1.00 80.75 198 GLY A O 1
ATOM 1543 N N . LYS A 1 199 ? 18.425 -5.357 -5.485 1.00 86.38 199 LYS A N 1
ATOM 1544 C CA . LYS A 1 199 ? 19.025 -6.641 -5.119 1.00 86.38 199 LYS A CA 1
ATOM 1545 C C . LYS A 1 199 ? 17.934 -7.608 -4.659 1.00 86.38 199 LYS A C 1
ATOM 1547 O O . LYS A 1 199 ? 17.025 -7.210 -3.926 1.00 86.38 199 LYS A O 1
ATOM 1552 N N . PRO A 1 200 ? 18.022 -8.884 -5.060 1.00 85.56 200 PRO A N 1
ATOM 1553 C CA . PRO A 1 200 ? 16.950 -9.844 -4.840 1.00 85.56 200 PRO A CA 1
ATOM 1554 C C . PRO A 1 200 ? 16.807 -10.216 -3.357 1.00 85.56 200 PRO A C 1
ATOM 1556 O O . PRO A 1 200 ? 15.772 -10.718 -2.952 1.00 85.56 200 PRO A O 1
ATOM 1559 N N . ASP A 1 201 ? 17.804 -9.937 -2.526 1.00 85.19 201 ASP A N 1
ATOM 1560 C CA . ASP A 1 201 ? 17.884 -10.316 -1.115 1.00 85.19 201 ASP A CA 1
ATOM 1561 C C . ASP A 1 201 ? 17.952 -9.103 -0.169 1.00 85.19 201 ASP A C 1
ATOM 1563 O O . ASP A 1 201 ? 18.373 -9.236 0.984 1.00 85.19 201 ASP A O 1
ATOM 1567 N N . GLN A 1 202 ? 17.572 -7.909 -0.644 1.00 87.81 202 GLN A N 1
ATOM 1568 C CA . GLN A 1 202 ? 17.616 -6.684 0.156 1.00 87.81 202 GLN A CA 1
ATOM 1569 C C . GLN A 1 202 ? 16.275 -5.970 0.186 1.00 87.81 202 GLN A C 1
ATOM 1571 O O . GLN A 1 202 ? 15.679 -5.655 -0.838 1.00 87.81 202 GLN A O 1
ATOM 1576 N N . LEU A 1 203 ? 15.849 -5.672 1.407 1.00 89.44 203 LEU A N 1
ATOM 1577 C CA . LEU A 1 203 ? 14.693 -4.853 1.718 1.00 89.44 203 LEU A CA 1
ATOM 1578 C C . LEU A 1 203 ? 15.146 -3.724 2.637 1.00 89.44 203 LEU A C 1
ATOM 1580 O O . LEU A 1 203 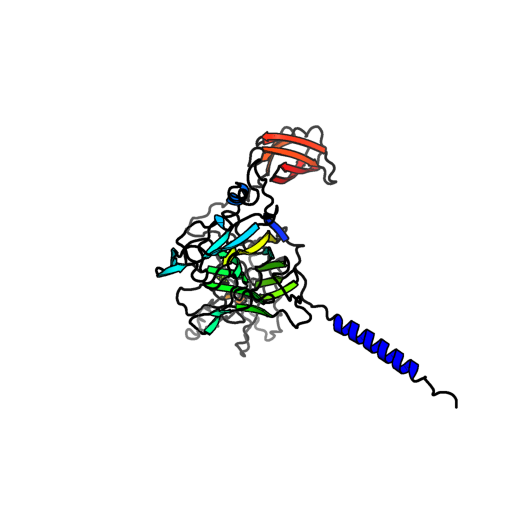? 15.837 -3.969 3.635 1.00 89.44 203 LEU A O 1
ATOM 1584 N N . TRP A 1 204 ? 14.753 -2.508 2.286 1.00 89.56 204 TRP A N 1
ATOM 1585 C CA . TRP A 1 204 ? 14.951 -1.321 3.093 1.00 89.56 204 TRP A CA 1
ATOM 1586 C C . TRP A 1 204 ? 13.587 -0.886 3.607 1.00 89.56 204 TRP A C 1
ATOM 1588 O O . TRP A 1 204 ? 12.683 -0.612 2.823 1.00 89.56 204 TRP A O 1
ATOM 1598 N N . SER A 1 205 ? 13.452 -0.842 4.927 1.00 90.00 205 SER A N 1
ATOM 1599 C CA . SER A 1 205 ? 12.308 -0.220 5.586 1.00 90.00 205 SER A CA 1
ATOM 1600 C C . SER A 1 205 ? 12.801 0.983 6.372 1.00 90.00 205 SER A C 1
ATOM 1602 O O . SER A 1 205 ? 13.832 0.895 7.057 1.00 90.00 205 SER A O 1
ATOM 1604 N N . LYS A 1 206 ? 12.111 2.112 6.223 1.00 87.94 206 LYS A N 1
ATOM 1605 C CA . LYS A 1 206 ? 12.585 3.411 6.706 1.00 87.94 206 LYS A CA 1
ATOM 1606 C C . LYS A 1 206 ? 11.447 4.237 7.262 1.00 87.94 206 LYS A C 1
ATOM 1608 O O . LYS A 1 206 ? 10.293 4.063 6.886 1.00 87.94 206 LYS A O 1
ATOM 1613 N N . VAL A 1 207 ? 11.806 5.160 8.139 1.00 85.12 207 VAL A N 1
ATOM 1614 C CA . VAL A 1 207 ? 10.942 6.274 8.514 1.00 85.12 207 VAL A CA 1
ATOM 1615 C C . VAL A 1 207 ? 11.743 7.547 8.303 1.00 85.12 207 VAL A C 1
ATOM 1617 O O . VAL A 1 207 ? 12.842 7.681 8.846 1.00 85.12 207 VAL A O 1
ATOM 1620 N N . TYR A 1 208 ? 11.200 8.447 7.496 1.00 81.06 208 TYR A N 1
ATOM 1621 C CA . TYR A 1 208 ? 11.709 9.790 7.286 1.00 81.06 208 TYR A CA 1
ATOM 1622 C C . TYR A 1 208 ? 10.861 10.774 8.076 1.00 81.06 208 TYR A C 1
ATOM 1624 O O . TYR A 1 208 ? 9.636 10.690 8.073 1.00 81.06 208 TYR A O 1
ATOM 1632 N N . ASN A 1 209 ? 11.524 11.737 8.706 1.00 75.19 209 ASN A N 1
ATOM 1633 C CA . ASN A 1 209 ? 10.882 12.927 9.240 1.00 75.19 209 ASN A CA 1
ATOM 1634 C C . ASN A 1 209 ? 11.508 14.143 8.555 1.00 75.19 209 ASN A C 1
ATOM 1636 O O . ASN A 1 209 ? 12.683 14.451 8.761 1.00 75.19 209 ASN A O 1
ATOM 1640 N N . PHE A 1 210 ? 10.732 14.799 7.701 1.00 69.44 210 PHE A N 1
ATOM 1641 C CA . PHE A 1 210 ? 11.111 16.026 7.018 1.00 69.44 210 PHE A CA 1
ATOM 1642 C C . PHE A 1 210 ? 10.709 17.216 7.892 1.00 69.44 210 PHE A C 1
ATOM 1644 O O . PHE A 1 210 ? 9.698 17.870 7.632 1.00 69.44 210 PHE A O 1
ATOM 1651 N N . TYR A 1 211 ? 11.474 17.463 8.956 1.00 62.66 211 TYR A N 1
ATOM 1652 C CA . TYR A 1 211 ? 11.332 18.664 9.775 1.00 62.66 211 TYR A CA 1
ATOM 1653 C C . TYR A 1 211 ? 12.365 19.698 9.315 1.00 62.66 211 TYR A C 1
ATOM 1655 O O . TYR A 1 211 ? 13.560 19.491 9.511 1.00 62.66 211 TYR A O 1
ATOM 1663 N N . ASP A 1 212 ? 11.881 20.799 8.733 1.00 54.97 212 ASP A N 1
ATOM 1664 C CA . ASP A 1 212 ? 12.663 21.928 8.201 1.00 54.97 212 ASP A CA 1
ATOM 1665 C C . ASP A 1 212 ? 13.434 21.629 6.888 1.00 54.97 212 ASP A C 1
ATOM 1667 O O . ASP A 1 212 ? 14.168 20.651 6.768 1.00 54.97 212 ASP A O 1
ATOM 1671 N N . ASP A 1 213 ? 13.288 22.509 5.888 1.00 51.31 213 ASP A N 1
ATOM 1672 C CA . ASP A 1 213 ? 14.008 22.470 4.597 1.00 51.31 213 ASP A CA 1
ATOM 1673 C C . ASP A 1 213 ? 15.528 22.647 4.769 1.00 51.31 213 ASP A C 1
ATOM 1675 O O . ASP A 1 213 ? 16.306 22.489 3.818 1.00 51.31 213 ASP A O 1
ATOM 1679 N N . SER A 1 214 ? 15.992 22.967 5.982 1.00 51.34 214 SER A N 1
ATOM 1680 C CA . SER A 1 214 ? 17.406 22.852 6.300 1.00 51.34 214 SER A CA 1
ATOM 1681 C C . SER A 1 214 ? 17.817 21.378 6.170 1.00 51.34 214 SER A C 1
ATOM 1683 O O . SER A 1 214 ? 17.468 20.519 6.974 1.00 51.34 214 SER A O 1
ATOM 1685 N N . ALA A 1 215 ? 18.598 21.066 5.136 1.00 45.69 215 ALA A N 1
ATOM 1686 C CA . ALA A 1 215 ? 19.128 19.734 4.821 1.00 45.69 215 ALA A CA 1
ATOM 1687 C C . ALA A 1 215 ? 19.948 19.057 5.955 1.00 45.69 215 ALA A C 1
ATOM 1689 O O . ALA A 1 215 ? 20.587 18.029 5.729 1.00 45.69 215 ALA A O 1
ATOM 1690 N N . ALA A 1 216 ? 19.972 19.636 7.158 1.00 39.03 216 ALA A N 1
ATOM 1691 C CA . ALA A 1 216 ? 20.798 19.278 8.295 1.00 39.03 216 ALA A CA 1
ATOM 1692 C C . ALA A 1 216 ? 20.222 18.157 9.178 1.00 39.03 216 ALA A C 1
ATOM 1694 O O . ALA A 1 216 ? 20.999 17.549 9.914 1.00 39.03 216 ALA A O 1
ATOM 1695 N N . ILE A 1 217 ? 18.918 17.843 9.123 1.00 47.38 217 ILE A N 1
ATOM 1696 C CA . ILE A 1 217 ? 18.327 16.797 9.983 1.00 47.38 217 ILE A CA 1
ATOM 1697 C C . ILE A 1 217 ? 17.444 15.835 9.177 1.00 47.38 217 ILE A C 1
ATOM 1699 O O . ILE A 1 217 ? 16.283 15.600 9.489 1.00 47.38 217 ILE A O 1
ATOM 1703 N N . LYS A 1 218 ? 18.014 15.206 8.142 1.00 50.59 218 LYS A N 1
ATOM 1704 C CA . LYS A 1 218 ? 17.470 13.929 7.657 1.00 50.59 218 LYS A CA 1
ATOM 1705 C C . LYS A 1 218 ? 17.813 12.857 8.687 1.00 50.59 218 LYS A C 1
ATOM 1707 O O . LYS A 1 218 ? 18.903 12.287 8.652 1.00 50.59 218 LYS A O 1
ATOM 1712 N N . GLN A 1 219 ? 16.922 12.617 9.646 1.00 52.44 219 GLN A N 1
ATOM 1713 C CA . GLN A 1 219 ? 17.065 11.458 10.518 1.00 52.44 219 GLN A CA 1
ATOM 1714 C C . GLN A 1 219 ? 16.497 10.245 9.791 1.00 52.44 219 GLN A C 1
ATOM 1716 O O . GLN A 1 219 ? 15.303 9.969 9.828 1.00 52.44 219 GLN A O 1
ATOM 1721 N N . GLU A 1 220 ? 17.378 9.552 9.083 1.00 55.00 220 GLU A N 1
ATOM 1722 C CA . GLU A 1 220 ? 17.048 8.314 8.399 1.00 55.00 220 GLU A CA 1
ATOM 1723 C C . GLU A 1 220 ? 17.326 7.157 9.359 1.00 55.00 220 GLU A C 1
ATOM 1725 O O . GLU A 1 220 ? 18.476 6.862 9.699 1.00 55.00 220 GLU A O 1
ATOM 1730 N N . SER A 1 221 ? 16.266 6.505 9.820 1.00 56.66 221 SER A N 1
ATOM 1731 C CA . SER A 1 221 ? 16.403 5.253 10.553 1.00 56.66 221 SER A CA 1
ATOM 1732 C C . SER A 1 221 ? 16.163 4.105 9.583 1.00 56.66 221 SER A C 1
ATOM 1734 O O . SER A 1 221 ? 15.061 3.941 9.063 1.00 56.66 221 SER A O 1
ATOM 1736 N N . PHE A 1 222 ? 17.210 3.325 9.315 1.00 59.88 222 PHE A N 1
ATOM 1737 C CA . PHE A 1 222 ? 17.173 2.236 8.345 1.00 59.88 222 PHE A CA 1
ATOM 1738 C C . PHE A 1 222 ? 17.144 0.881 9.030 1.00 59.88 222 PHE A C 1
ATOM 1740 O O . PHE A 1 222 ? 18.004 0.568 9.856 1.00 59.88 222 PHE A O 1
ATOM 1747 N N . ILE A 1 223 ? 16.244 0.019 8.574 1.00 57.75 223 ILE A N 1
ATOM 1748 C CA . ILE A 1 223 ? 16.343 -1.413 8.823 1.00 57.75 223 ILE A CA 1
ATOM 1749 C C . ILE A 1 223 ? 16.795 -2.058 7.525 1.00 57.75 223 ILE A C 1
ATOM 1751 O O . ILE A 1 223 ? 15.991 -2.381 6.654 1.00 57.75 223 ILE A O 1
ATOM 1755 N N . ARG A 1 224 ? 18.112 -2.240 7.388 1.00 61.72 224 ARG A N 1
ATOM 1756 C CA . ARG A 1 224 ? 18.658 -3.064 6.314 1.00 61.72 224 ARG A CA 1
ATOM 1757 C C . ARG A 1 224 ? 18.545 -4.520 6.725 1.00 61.72 224 ARG A C 1
ATOM 1759 O O . ARG A 1 224 ? 19.259 -4.991 7.612 1.00 61.72 224 ARG A O 1
ATOM 1766 N N . VAL A 1 225 ? 17.661 -5.245 6.060 1.00 57.75 225 VAL A N 1
ATOM 1767 C CA . VAL A 1 225 ? 17.589 -6.692 6.214 1.00 57.75 225 VAL A CA 1
ATOM 1768 C C . VAL A 1 225 ? 18.492 -7.302 5.153 1.00 57.75 225 VAL A C 1
ATOM 1770 O O . VAL A 1 225 ? 18.077 -7.495 4.017 1.00 57.75 225 VAL A O 1
ATOM 1773 N N . ASN A 1 226 ? 19.749 -7.576 5.512 1.00 58.69 226 ASN A N 1
ATOM 1774 C CA . ASN A 1 226 ? 20.514 -8.572 4.768 1.00 58.69 226 ASN A CA 1
ATOM 1775 C C . ASN A 1 226 ? 19.909 -9.924 5.155 1.00 58.69 226 ASN A C 1
ATOM 1777 O O . ASN A 1 226 ? 19.931 -10.295 6.330 1.00 58.69 226 ASN A O 1
ATOM 1781 N N . LEU A 1 227 ? 19.298 -10.606 4.190 1.00 58.84 227 LEU A N 1
ATOM 1782 C CA . LEU A 1 227 ? 18.506 -11.811 4.428 1.00 58.84 227 LEU A CA 1
ATOM 1783 C C . LEU A 1 227 ? 19.287 -13.119 4.732 1.00 58.84 227 LEU A C 1
ATOM 1785 O O . LEU A 1 227 ? 18.624 -14.154 4.839 1.00 58.84 227 LEU A O 1
ATOM 1789 N N . PRO A 1 228 ? 20.616 -13.139 4.995 1.00 48.53 228 PRO A N 1
ATOM 1790 C CA . PRO A 1 228 ? 21.240 -14.279 5.651 1.00 48.53 228 PRO A CA 1
ATOM 1791 C C . PRO A 1 228 ? 21.665 -13.966 7.100 1.00 48.53 228 PRO A C 1
ATOM 1793 O O . PRO A 1 228 ? 22.383 -13.006 7.367 1.00 48.53 228 PRO A O 1
ATOM 1796 N N . ASP A 1 229 ? 21.282 -14.876 8.004 1.00 47.00 229 ASP A N 1
ATOM 1797 C CA . ASP A 1 229 ? 22.027 -15.247 9.223 1.00 47.00 229 ASP A CA 1
ATOM 1798 C C . ASP A 1 229 ? 21.606 -14.683 10.597 1.00 47.00 229 ASP A C 1
ATOM 1800 O O . ASP A 1 229 ? 22.427 -14.410 11.468 1.00 47.00 229 ASP A O 1
ATOM 1804 N N . THR A 1 230 ? 20.300 -14.615 10.870 1.00 54.12 230 THR A N 1
ATOM 1805 C CA . THR A 1 230 ? 19.830 -14.837 12.256 1.00 54.12 230 THR A CA 1
ATOM 1806 C C . THR A 1 230 ? 18.662 -15.816 12.245 1.00 54.12 230 THR A C 1
ATOM 1808 O O . THR A 1 230 ? 17.807 -15.748 11.364 1.00 54.12 230 THR A O 1
ATOM 1811 N N . THR A 1 231 ? 18.598 -16.716 13.230 1.00 58.59 231 THR A N 1
ATOM 1812 C CA . THR A 1 231 ? 17.588 -17.794 13.363 1.00 58.59 231 THR A CA 1
ATOM 1813 C C . THR A 1 231 ? 16.128 -17.312 13.347 1.00 58.59 231 THR A C 1
ATOM 1815 O O . THR A 1 231 ? 15.209 -18.113 13.201 1.00 58.59 231 THR A O 1
ATOM 1818 N N . CYS A 1 232 ? 15.913 -16.002 13.470 1.00 63.91 232 CYS A N 1
ATOM 1819 C CA . CYS A 1 232 ? 14.618 -15.343 13.559 1.00 63.91 232 CYS A CA 1
ATOM 1820 C C . CYS A 1 232 ? 14.114 -14.702 12.258 1.00 63.91 232 CYS A C 1
ATOM 1822 O O . CYS A 1 232 ? 12.913 -14.465 12.135 1.00 63.91 232 CYS A O 1
ATOM 1824 N N . LYS A 1 233 ? 14.995 -14.362 11.308 1.00 66.50 233 LYS A N 1
ATOM 1825 C CA . LYS A 1 23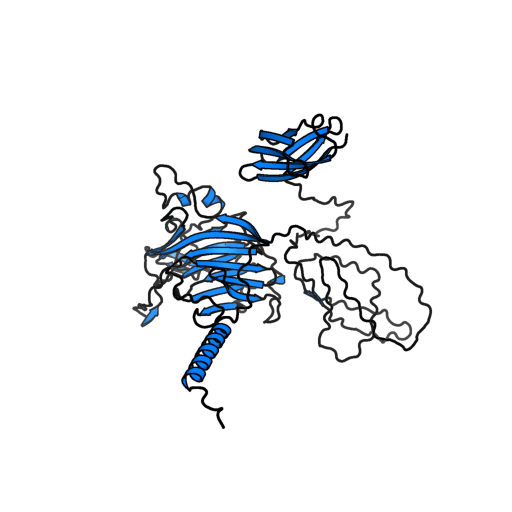3 ? 14.598 -13.618 10.102 1.00 66.50 233 LYS A CA 1
ATOM 1826 C C . LYS A 1 233 ? 14.286 -14.581 8.952 1.00 66.50 233 LYS A C 1
ATOM 1828 O O . LYS A 1 233 ? 14.935 -15.620 8.836 1.00 66.50 233 LYS A O 1
ATOM 1833 N N . PRO A 1 234 ? 13.282 -14.291 8.104 1.00 65.12 234 PRO A N 1
ATOM 1834 C CA . PRO A 1 234 ? 13.019 -15.119 6.934 1.00 65.12 234 PRO A CA 1
ATOM 1835 C C . PRO A 1 234 ? 14.260 -15.181 6.042 1.00 65.12 234 PRO A C 1
ATOM 1837 O O . PRO A 1 234 ? 14.792 -14.150 5.653 1.00 65.12 234 PRO A O 1
ATOM 1840 N N . HIS A 1 235 ? 14.701 -16.390 5.697 1.00 73.19 235 HIS A N 1
ATOM 1841 C CA . HIS A 1 235 ? 15.730 -16.582 4.683 1.00 73.19 235 HIS A CA 1
ATOM 1842 C C . HIS A 1 235 ? 15.087 -16.413 3.304 1.00 73.19 235 HIS A C 1
ATOM 1844 O O . HIS A 1 235 ? 14.522 -17.358 2.746 1.00 73.19 235 HIS A O 1
ATOM 1850 N N . ILE A 1 236 ? 15.105 -15.188 2.786 1.00 74.62 236 ILE A N 1
ATOM 1851 C CA . ILE A 1 236 ? 14.616 -14.871 1.444 1.00 74.62 236 ILE A CA 1
ATOM 1852 C C . ILE A 1 236 ? 15.829 -14.578 0.573 1.00 74.62 236 ILE A C 1
ATOM 1854 O O . ILE A 1 236 ? 16.543 -13.606 0.775 1.00 74.62 236 ILE A O 1
ATOM 1858 N N . THR A 1 237 ? 16.076 -15.458 -0.389 1.00 78.38 237 THR A N 1
ATOM 1859 C CA . THR A 1 237 ? 17.171 -15.301 -1.355 1.00 78.38 237 THR A CA 1
ATOM 1860 C C . THR A 1 237 ? 16.753 -14.504 -2.581 1.00 78.38 237 THR A C 1
ATOM 1862 O O . THR A 1 237 ? 17.609 -14.086 -3.353 1.00 78.38 237 THR A O 1
ATOM 1865 N N . ASP A 1 238 ? 15.443 -14.358 -2.792 1.00 88.56 238 ASP A N 1
ATOM 1866 C CA . ASP A 1 238 ? 14.885 -13.720 -3.974 1.00 88.56 238 ASP A CA 1
ATOM 1867 C C . ASP A 1 238 ? 13.475 -13.171 -3.721 1.00 88.56 238 ASP A C 1
ATOM 1869 O O . ASP A 1 238 ? 12.503 -13.922 -3.647 1.00 88.56 238 ASP A O 1
ATOM 1873 N N . LEU A 1 239 ? 13.383 -11.847 -3.603 1.00 91.88 239 LEU A N 1
ATOM 1874 C CA . LEU A 1 239 ? 12.155 -11.064 -3.497 1.00 91.88 239 LEU A CA 1
ATOM 1875 C C . LEU A 1 239 ? 11.397 -11.009 -4.834 1.00 91.88 239 LEU A C 1
ATOM 1877 O O . LEU A 1 239 ? 10.190 -10.783 -4.846 1.00 91.88 239 LEU A O 1
ATOM 1881 N N . SER A 1 240 ? 12.086 -11.196 -5.964 1.00 93.62 240 SER A N 1
ATOM 1882 C CA . SER A 1 240 ? 11.508 -11.070 -7.309 1.00 93.62 240 SER A CA 1
ATOM 1883 C C . SER A 1 240 ? 10.919 -12.376 -7.848 1.00 93.62 240 SER A C 1
ATOM 1885 O O . SER A 1 240 ? 10.035 -12.363 -8.708 1.00 93.62 240 SER A O 1
ATOM 1887 N N . GLY A 1 241 ? 11.357 -13.519 -7.316 1.00 93.56 241 GLY A N 1
ATOM 1888 C CA . GLY A 1 241 ? 10.927 -14.846 -7.757 1.00 93.56 241 GLY A CA 1
ATOM 1889 C C . GLY A 1 241 ? 9.462 -15.167 -7.452 1.00 93.56 241 GLY A C 1
ATOM 1890 O O . GLY A 1 241 ? 8.850 -15.987 -8.142 1.00 93.56 241 GLY A O 1
ATOM 1891 N N . ARG A 1 242 ? 8.855 -14.511 -6.454 1.00 95.44 242 ARG A N 1
ATOM 1892 C CA . ARG A 1 242 ? 7.452 -14.718 -6.063 1.00 95.44 242 ARG A CA 1
ATOM 1893 C C . ARG A 1 242 ? 6.841 -13.478 -5.420 1.00 95.44 242 ARG A C 1
ATOM 1895 O O . ARG A 1 242 ? 7.527 -12.527 -5.085 1.00 95.44 242 ARG A O 1
ATOM 1902 N N . PHE A 1 243 ? 5.533 -13.526 -5.199 1.00 97.38 243 PHE A N 1
ATOM 1903 C CA . PHE A 1 243 ? 4.868 -12.554 -4.340 1.00 97.38 243 PHE A CA 1
ATOM 1904 C C . PHE A 1 243 ? 5.278 -12.737 -2.875 1.00 97.38 243 PHE A C 1
ATOM 1906 O O . PHE A 1 243 ? 5.341 -13.868 -2.368 1.00 97.38 243 PHE A O 1
ATOM 1913 N N . HIS A 1 244 ? 5.457 -11.610 -2.201 1.00 96.81 244 HIS A N 1
ATOM 1914 C CA . HIS A 1 244 ? 5.669 -11.485 -0.767 1.00 96.81 244 HIS A CA 1
ATOM 1915 C C . HIS A 1 244 ? 4.639 -10.537 -0.162 1.00 96.81 244 HIS A C 1
ATOM 1917 O O . HIS A 1 244 ? 4.081 -9.692 -0.862 1.00 96.81 244 HIS A O 1
ATOM 1923 N N . ILE A 1 245 ? 4.381 -10.682 1.135 1.00 97.31 245 ILE A N 1
ATOM 1924 C CA . ILE A 1 245 ? 3.561 -9.735 1.895 1.00 97.31 245 ILE A CA 1
ATOM 1925 C C . ILE A 1 245 ? 4.498 -8.772 2.619 1.00 97.31 245 ILE A C 1
ATOM 1927 O O . ILE A 1 245 ? 5.265 -9.198 3.482 1.00 97.31 245 ILE A O 1
ATOM 1931 N N . TYR A 1 246 ? 4.418 -7.494 2.272 1.00 97.19 246 TYR A N 1
ATOM 1932 C CA . TYR A 1 246 ? 5.131 -6.414 2.946 1.00 97.19 246 TYR A CA 1
ATOM 1933 C C . TYR A 1 246 ? 4.139 -5.713 3.861 1.00 97.19 246 TYR A C 1
ATOM 1935 O O . TYR A 1 246 ? 3.097 -5.264 3.382 1.00 97.19 246 TYR A O 1
ATOM 1943 N N . SER A 1 247 ? 4.443 -5.637 5.155 1.00 97.31 247 SER A N 1
ATOM 1944 C CA . SER A 1 247 ? 3.532 -5.040 6.134 1.00 97.31 247 SER A CA 1
ATOM 1945 C C . SER A 1 247 ? 4.280 -4.167 7.130 1.00 97.31 247 SER A C 1
ATOM 1947 O O . SER A 1 247 ? 5.430 -4.447 7.478 1.00 97.31 247 SER A O 1
ATOM 1949 N N . CYS A 1 248 ? 3.595 -3.173 7.684 1.00 95.94 248 CYS A N 1
ATOM 1950 C CA . CYS A 1 248 ? 3.983 -2.564 8.947 1.00 95.94 248 CYS A CA 1
ATOM 1951 C C . CYS A 1 248 ? 2.803 -2.512 9.927 1.00 95.94 248 CYS A C 1
ATOM 1953 O O . CYS A 1 248 ? 1.647 -2.435 9.515 1.00 95.94 248 CYS A O 1
ATOM 1955 N N . ILE A 1 249 ? 3.105 -2.571 11.226 1.00 94.19 249 ILE A N 1
ATOM 1956 C CA . ILE A 1 249 ? 2.224 -2.091 12.292 1.00 94.19 249 ILE A CA 1
ATOM 1957 C C . ILE A 1 249 ? 2.722 -0.703 12.662 1.00 94.19 249 ILE A C 1
ATOM 1959 O O . ILE A 1 249 ? 3.854 -0.565 13.132 1.00 94.19 249 ILE A O 1
ATOM 1963 N N . TRP A 1 250 ? 1.879 0.300 12.485 1.00 91.75 250 TRP A N 1
ATOM 1964 C CA . TRP A 1 250 ? 2.146 1.667 12.894 1.00 91.75 250 TRP A CA 1
ATOM 1965 C C . TRP A 1 250 ? 1.320 2.016 14.135 1.00 91.75 250 TRP A C 1
ATOM 1967 O O . TRP A 1 250 ? 0.093 1.937 14.122 1.00 91.75 250 TRP A O 1
ATOM 1977 N N . THR A 1 251 ? 1.995 2.397 15.215 1.00 86.94 251 THR A N 1
ATOM 1978 C CA . THR A 1 251 ? 1.413 2.966 16.437 1.00 86.94 251 THR A CA 1
ATOM 1979 C C . THR A 1 251 ? 1.937 4.394 16.632 1.00 86.94 251 THR A C 1
ATOM 1981 O O . THR A 1 251 ? 2.913 4.777 15.981 1.00 86.94 251 THR A O 1
ATOM 1984 N N . PRO A 1 252 ? 1.356 5.203 17.537 1.00 80.00 252 PRO A N 1
ATOM 1985 C CA . PRO A 1 252 ? 1.866 6.555 17.764 1.00 80.00 252 PRO A CA 1
ATOM 1986 C C . PRO A 1 252 ? 3.282 6.587 18.368 1.00 80.00 252 PRO A C 1
ATOM 1988 O O . PRO A 1 252 ? 3.933 7.623 18.320 1.00 80.00 252 PRO A O 1
ATOM 1991 N N . SER A 1 253 ? 3.781 5.453 18.874 1.00 78.00 253 SER A N 1
ATOM 1992 C CA . SER A 1 253 ? 5.099 5.316 19.502 1.00 78.00 253 SER A CA 1
ATOM 1993 C C . SER A 1 253 ? 6.088 4.428 18.739 1.00 78.00 253 SER A C 1
ATOM 1995 O O . SER A 1 253 ? 7.253 4.363 19.127 1.00 78.00 253 SER A O 1
ATOM 1997 N N . ARG A 1 254 ? 5.665 3.719 17.683 1.00 85.00 254 ARG A N 1
ATOM 1998 C CA . ARG A 1 254 ? 6.514 2.744 16.981 1.00 85.00 254 ARG A CA 1
ATOM 1999 C C . ARG A 1 254 ? 6.013 2.433 15.574 1.00 85.00 254 ARG A C 1
ATOM 2001 O O . ARG A 1 254 ? 4.813 2.325 15.337 1.00 85.00 254 ARG A O 1
ATOM 2008 N N . VAL A 1 255 ? 6.938 2.117 14.669 1.00 88.44 255 VAL A N 1
ATOM 2009 C CA . VAL A 1 255 ? 6.636 1.358 13.442 1.00 88.44 255 VAL A CA 1
ATOM 2010 C C . VAL A 1 255 ? 7.368 0.024 13.473 1.00 88.44 255 VAL A C 1
ATOM 2012 O O . VAL A 1 255 ? 8.582 -0.023 13.638 1.00 88.44 255 VAL A O 1
ATOM 2015 N N . THR A 1 256 ? 6.632 -1.073 13.317 1.00 91.06 256 THR A N 1
ATOM 2016 C CA . THR A 1 256 ? 7.175 -2.438 13.266 1.00 91.06 256 THR A CA 1
ATOM 2017 C C . THR A 1 256 ? 6.965 -3.027 11.885 1.00 91.06 256 THR A C 1
ATOM 2019 O O . THR A 1 256 ? 5.835 -3.073 11.416 1.00 91.06 256 THR A O 1
ATOM 2022 N N . PHE A 1 257 ? 8.019 -3.520 11.250 1.00 92.56 257 PHE A N 1
ATOM 2023 C CA . PHE A 1 257 ? 7.987 -4.030 9.886 1.00 92.56 257 PHE A CA 1
ATOM 2024 C C . PHE A 1 257 ? 7.977 -5.557 9.851 1.00 92.56 257 PHE A C 1
ATOM 2026 O O . PHE A 1 257 ? 8.637 -6.231 10.656 1.00 92.56 257 PHE A O 1
ATOM 2033 N N . TYR A 1 258 ? 7.262 -6.096 8.867 1.00 93.62 258 TYR A N 1
ATOM 2034 C CA . TYR A 1 258 ? 7.105 -7.522 8.634 1.00 93.62 258 TYR A CA 1
ATOM 2035 C C . TYR A 1 258 ? 7.286 -7.860 7.152 1.00 93.62 258 TYR A C 1
ATOM 2037 O O . TYR A 1 258 ? 6.873 -7.110 6.268 1.00 93.62 258 TYR A O 1
ATOM 2045 N N . LEU A 1 259 ? 7.848 -9.038 6.896 1.00 93.12 259 LEU A N 1
ATOM 2046 C CA . LEU A 1 259 ? 7.948 -9.651 5.576 1.00 93.12 259 LEU A CA 1
ATOM 2047 C C . LEU A 1 259 ? 7.397 -11.072 5.655 1.00 93.12 259 LEU A C 1
ATOM 2049 O O . LEU A 1 259 ? 7.839 -11.870 6.482 1.00 93.12 259 LEU A O 1
ATOM 2053 N N . ASP A 1 260 ? 6.396 -11.382 4.834 1.00 93.69 260 ASP A N 1
ATOM 2054 C CA . ASP A 1 260 ? 5.622 -12.626 4.910 1.00 93.69 260 ASP A CA 1
ATOM 2055 C C . ASP A 1 260 ? 5.108 -12.896 6.340 1.00 93.69 260 ASP A C 1
ATOM 2057 O O . ASP A 1 260 ? 5.186 -14.016 6.851 1.00 93.69 260 ASP A O 1
ATOM 2061 N N . ARG A 1 261 ? 4.601 -11.837 7.000 1.00 92.94 261 ARG A N 1
ATOM 2062 C CA . ARG A 1 261 ? 4.093 -11.823 8.393 1.00 92.94 261 ARG A CA 1
ATOM 2063 C C . ARG A 1 261 ? 5.128 -12.141 9.474 1.00 92.94 261 ARG A C 1
ATOM 2065 O O . ARG A 1 261 ? 4.769 -12.278 10.644 1.00 92.94 261 ARG A O 1
ATOM 2072 N N . ARG A 1 262 ? 6.404 -12.236 9.104 1.00 89.44 262 ARG A N 1
ATOM 2073 C CA . ARG A 1 262 ? 7.516 -12.421 10.035 1.00 89.44 262 ARG A CA 1
ATOM 2074 C C . ARG A 1 262 ? 8.157 -11.084 10.325 1.00 89.44 262 ARG A C 1
ATOM 2076 O O . ARG A 1 262 ? 8.425 -10.316 9.407 1.00 89.44 262 ARG A O 1
ATOM 2083 N N . TYR A 1 263 ? 8.413 -10.827 11.597 1.00 88.69 263 TYR A N 1
ATOM 2084 C CA . TYR A 1 263 ? 9.088 -9.618 12.034 1.00 88.69 263 TYR A CA 1
ATOM 2085 C C . TYR A 1 263 ? 10.467 -9.482 11.372 1.00 88.69 263 TYR A C 1
ATOM 2087 O O . TYR A 1 263 ? 11.250 -10.436 11.340 1.00 88.69 263 TYR A O 1
ATOM 2095 N N . ILE A 1 264 ? 10.779 -8.282 10.882 1.00 87.31 264 ILE A N 1
ATOM 2096 C CA . ILE A 1 264 ? 12.102 -7.963 10.324 1.00 87.31 264 ILE A CA 1
ATOM 2097 C C . ILE A 1 264 ? 12.823 -6.836 11.073 1.00 87.31 264 ILE A C 1
ATOM 2099 O O . ILE A 1 264 ? 14.060 -6.782 11.037 1.00 87.31 264 ILE A O 1
ATOM 2103 N N . GLY A 1 265 ? 12.081 -5.989 11.792 1.00 85.75 265 GLY A N 1
ATOM 2104 C CA . GLY A 1 265 ? 12.616 -4.888 12.588 1.00 85.75 265 GLY A CA 1
ATOM 2105 C C . GLY A 1 265 ? 11.529 -3.920 13.071 1.00 85.75 265 GLY A C 1
ATOM 2106 O O . GLY A 1 265 ? 10.382 -4.019 12.648 1.00 85.75 265 GLY A O 1
ATOM 2107 N N . HIS A 1 266 ? 11.883 -2.978 13.943 1.00 88.62 266 HIS A N 1
ATOM 2108 C CA . HIS A 1 266 ? 11.032 -1.847 14.319 1.00 88.62 266 HIS A CA 1
ATOM 2109 C C . HIS A 1 266 ? 11.860 -0.576 14.515 1.00 88.62 266 HIS A C 1
ATOM 2111 O O . HIS A 1 266 ? 13.087 -0.639 14.605 1.00 88.62 266 HIS A O 1
ATOM 2117 N N . LEU A 1 267 ? 11.165 0.555 14.588 1.00 83.06 267 LEU A N 1
ATOM 2118 C CA . LEU A 1 267 ? 11.685 1.870 14.930 1.00 83.06 267 LEU A CA 1
ATOM 2119 C C . LEU A 1 267 ? 10.806 2.463 16.029 1.00 83.06 267 LEU A C 1
ATOM 2121 O O . LEU A 1 267 ? 9.598 2.595 15.835 1.00 83.06 267 LEU A O 1
ATOM 2125 N N . ASP A 1 268 ? 11.416 2.779 17.168 1.00 80.94 268 ASP A N 1
ATOM 2126 C CA . ASP A 1 268 ? 10.760 3.429 18.302 1.00 80.94 268 ASP A CA 1
ATOM 2127 C C . ASP A 1 268 ? 10.772 4.949 18.156 1.00 80.94 268 ASP A C 1
ATOM 2129 O O . ASP A 1 268 ? 11.731 5.536 17.650 1.00 80.94 268 ASP A O 1
ATOM 2133 N N . PHE A 1 269 ? 9.701 5.583 18.626 1.00 73.44 269 PHE A N 1
ATOM 2134 C CA . PHE A 1 269 ? 9.530 7.034 18.649 1.00 73.44 269 PHE A CA 1
ATOM 2135 C C . PHE A 1 269 ? 9.760 7.638 20.047 1.00 73.44 269 PHE A C 1
ATOM 2137 O O . PHE A 1 269 ? 9.609 8.840 20.235 1.00 73.44 269 PHE A O 1
ATOM 2144 N N . ASP A 1 270 ? 10.155 6.829 21.033 1.00 63.34 270 ASP A N 1
ATOM 2145 C CA . ASP A 1 270 ? 10.176 7.177 22.465 1.00 63.34 270 ASP A CA 1
ATOM 2146 C C . ASP A 1 270 ? 11.328 8.101 22.922 1.00 63.34 270 ASP A C 1
ATOM 2148 O O . ASP A 1 270 ? 11.548 8.301 24.117 1.00 63.34 270 ASP A O 1
ATOM 2152 N N . GLY A 1 271 ? 12.070 8.697 21.983 1.00 55.31 271 GLY A N 1
ATOM 2153 C CA . GLY A 1 271 ? 13.076 9.725 22.262 1.00 55.31 271 GLY A CA 1
ATOM 2154 C C . GLY A 1 271 ? 14.346 9.240 22.973 1.00 55.31 271 GLY A C 1
ATOM 2155 O O . GLY A 1 271 ? 15.260 10.043 23.176 1.00 55.31 271 GLY A O 1
ATOM 2156 N N . THR A 1 272 ? 14.462 7.952 23.316 1.00 56.81 272 THR A N 1
ATOM 2157 C CA . THR A 1 272 ? 15.643 7.414 24.019 1.00 56.81 272 THR A CA 1
ATOM 2158 C C . THR A 1 272 ? 16.880 7.304 23.118 1.00 56.81 272 THR A C 1
ATOM 2160 O O . THR A 1 272 ? 18.014 7.391 23.594 1.00 56.81 272 THR A O 1
ATOM 2163 N N . THR A 1 273 ? 16.690 7.213 21.799 1.00 50.72 273 THR A N 1
ATOM 2164 C CA . THR A 1 273 ? 17.759 7.210 20.790 1.00 50.72 273 THR A CA 1
ATOM 2165 C C . THR A 1 273 ? 17.709 8.471 19.918 1.00 50.72 273 THR A C 1
ATOM 2167 O O . THR A 1 273 ? 17.310 8.410 18.759 1.00 50.72 273 THR A O 1
ATOM 2170 N N . LYS A 1 274 ? 18.171 9.609 20.467 1.00 50.19 274 LYS A N 1
ATOM 2171 C CA . LYS A 1 274 ? 18.224 10.956 19.837 1.00 50.19 274 LYS A CA 1
ATOM 2172 C C . LYS A 1 274 ? 16.828 11.574 19.576 1.00 50.19 274 LYS A C 1
ATOM 2174 O O . LYS A 1 274 ? 15.870 10.840 19.373 1.00 50.19 274 LYS A O 1
ATOM 2179 N N . PRO A 1 275 ? 16.676 12.912 19.663 1.00 44.75 275 PRO A N 1
ATOM 2180 C CA . PRO A 1 275 ? 15.406 13.529 20.042 1.00 44.75 275 PRO A CA 1
ATOM 2181 C C . PRO A 1 275 ? 14.346 13.416 18.942 1.00 44.75 275 PRO A C 1
ATOM 2183 O O . PRO A 1 275 ? 14.291 14.209 18.009 1.00 44.75 275 PRO A O 1
ATOM 2186 N N . ILE A 1 276 ? 13.447 12.451 19.129 1.00 49.00 276 ILE A N 1
ATOM 2187 C CA . ILE A 1 276 ? 12.168 12.281 18.430 1.00 49.00 276 ILE A CA 1
ATOM 2188 C C . ILE A 1 276 ? 11.100 13.195 19.078 1.00 49.00 276 ILE A C 1
ATOM 2190 O O . ILE A 1 276 ? 9.916 12.889 19.123 1.00 49.00 276 ILE A O 1
ATOM 2194 N N . GLU A 1 277 ? 11.486 14.388 19.546 1.00 50.12 277 GLU A N 1
ATOM 2195 C CA . GLU A 1 277 ? 10.529 15.416 20.005 1.00 50.12 277 GLU A CA 1
ATOM 2196 C C . GLU A 1 277 ? 9.598 15.911 18.873 1.00 50.12 277 GLU A C 1
ATOM 2198 O O . GLU A 1 277 ? 8.664 16.675 19.112 1.00 50.12 277 GLU A O 1
ATOM 2203 N N . LEU A 1 278 ? 9.827 15.471 17.629 1.00 49.03 278 LEU A N 1
ATOM 2204 C CA . LEU A 1 278 ? 9.194 16.015 16.428 1.00 49.03 278 LEU A CA 1
ATOM 2205 C C . LEU A 1 278 ? 8.082 15.131 15.840 1.00 49.03 278 LEU A C 1
ATOM 2207 O O . LEU A 1 278 ? 7.158 15.673 15.231 1.00 49.03 278 LEU A O 1
ATOM 2211 N N . MET A 1 279 ? 8.085 13.810 16.071 1.00 48.56 279 MET A N 1
ATOM 2212 C CA . MET A 1 279 ? 6.928 12.981 15.683 1.00 48.56 279 MET A CA 1
ATOM 2213 C C . MET A 1 279 ? 5.751 13.147 16.651 1.00 48.56 279 MET A C 1
ATOM 2215 O O . MET A 1 279 ? 4.607 13.175 16.211 1.00 48.56 279 MET A O 1
ATOM 2219 N N . GLY A 1 280 ? 6.012 13.420 17.937 1.00 47.47 280 GLY A N 1
ATOM 2220 C CA . GLY A 1 280 ? 4.963 13.719 18.924 1.00 47.47 280 GLY A CA 1
ATOM 2221 C C . GLY A 1 280 ? 4.174 15.015 18.664 1.00 47.47 280 GLY A C 1
ATOM 2222 O O . GLY A 1 280 ? 3.098 15.200 19.227 1.00 47.47 280 GLY A O 1
ATOM 2223 N N . ARG A 1 281 ? 4.668 15.917 17.797 1.00 48.53 281 ARG A N 1
ATOM 2224 C CA . ARG A 1 281 ? 3.946 17.141 17.381 1.00 48.53 281 ARG A CA 1
ATOM 2225 C C . ARG A 1 281 ? 3.164 16.982 16.081 1.00 48.53 281 ARG A C 1
ATOM 2227 O O . ARG A 1 281 ? 2.324 17.820 15.770 1.00 48.53 281 ARG A O 1
ATOM 2234 N N . THR A 1 282 ? 3.427 15.923 15.327 1.00 45.56 282 THR A N 1
ATOM 2235 C CA . THR A 1 282 ? 2.749 15.620 14.068 1.00 45.56 282 THR A CA 1
ATOM 2236 C C . THR A 1 282 ? 1.921 14.368 14.251 1.00 45.56 282 THR A C 1
ATOM 2238 O O . THR A 1 282 ? 2.213 13.304 13.711 1.00 45.56 282 THR A O 1
ATOM 2241 N N . HIS A 1 283 ? 0.862 14.507 15.052 1.00 50.97 283 HIS A N 1
ATOM 2242 C CA . HIS A 1 283 ? -0.169 13.484 15.106 1.00 50.97 283 HIS A CA 1
ATOM 2243 C C . HIS A 1 283 ? -0.619 13.199 13.662 1.00 50.97 283 HIS A C 1
ATOM 2245 O O . HIS A 1 283 ? -0.778 14.149 12.891 1.00 50.97 283 HIS A O 1
ATOM 2251 N N . PRO A 1 284 ? -0.764 11.926 13.276 1.00 53.59 284 PRO A N 1
ATOM 2252 C CA . PRO A 1 284 ? -0.882 11.488 11.895 1.00 53.59 284 PRO A CA 1
ATOM 2253 C C . PRO A 1 284 ? -1.952 12.259 11.135 1.00 53.59 284 PRO A C 1
ATOM 2255 O O . PRO A 1 284 ? -3.153 11.994 11.237 1.00 53.59 284 PRO A O 1
ATOM 2258 N N . ALA A 1 285 ? -1.481 13.217 10.339 1.00 62.03 285 ALA A N 1
ATOM 2259 C CA . ALA A 1 285 ? -2.223 13.691 9.197 1.00 62.03 285 ALA A CA 1
ATOM 2260 C C . ALA A 1 285 ? -2.580 12.463 8.357 1.00 62.03 285 ALA A C 1
ATOM 2262 O O . ALA A 1 285 ? -1.805 11.510 8.282 1.00 62.03 285 ALA A O 1
ATOM 2263 N N . GLN A 1 286 ? -3.758 12.489 7.754 1.00 77.44 286 GLN A N 1
ATOM 2264 C CA . GLN A 1 286 ? -4.185 11.522 6.756 1.00 77.44 286 GLN A CA 1
ATOM 2265 C C . GLN A 1 286 ? -3.037 11.218 5.773 1.00 77.44 286 GLN A C 1
ATOM 2267 O O . GLN A 1 286 ? -2.604 12.105 5.034 1.00 77.44 286 GLN A O 1
ATOM 2272 N N . GLN A 1 287 ? -2.509 9.989 5.826 1.00 87.12 287 GLN A N 1
ATOM 2273 C CA . GLN A 1 287 ? -1.431 9.542 4.946 1.00 87.12 287 GLN A CA 1
ATOM 2274 C C . GLN A 1 287 ? -2.019 8.817 3.742 1.00 87.12 287 GLN A C 1
ATOM 2276 O O . GLN A 1 287 ? -2.979 8.057 3.864 1.00 87.12 287 GLN A O 1
ATOM 2281 N N . GLU A 1 288 ? -1.428 9.024 2.581 1.00 92.31 288 GLU A N 1
ATOM 2282 C CA . GLU A 1 288 ? -1.745 8.293 1.364 1.00 92.31 288 GLU A CA 1
ATOM 2283 C C . GLU A 1 288 ? -0.889 7.032 1.298 1.00 92.31 288 GLU A C 1
ATOM 2285 O O . GLU A 1 288 ? 0.300 7.071 1.609 1.00 92.31 288 GLU A O 1
ATOM 2290 N N . ILE A 1 289 ? -1.477 5.918 0.861 1.00 95.50 289 ILE A N 1
ATOM 2291 C CA . ILE A 1 289 ? -0.692 4.756 0.442 1.00 95.50 289 ILE A CA 1
ATOM 2292 C C . ILE A 1 289 ? -0.163 5.030 -0.953 1.00 95.50 289 ILE A C 1
ATOM 2294 O O . ILE A 1 289 ? -0.939 5.356 -1.853 1.00 95.50 289 ILE A O 1
ATOM 2298 N N . ILE A 1 290 ? 1.139 4.841 -1.139 1.00 94.62 290 ILE A N 1
ATOM 2299 C CA . ILE A 1 290 ? 1.815 5.031 -2.413 1.00 94.62 290 ILE A CA 1
ATOM 2300 C C . ILE A 1 290 ? 2.551 3.746 -2.790 1.00 94.62 290 ILE A C 1
ATOM 2302 O O . ILE A 1 290 ? 3.294 3.174 -1.995 1.00 94.62 290 ILE A O 1
ATOM 2306 N N . ILE A 1 291 ? 2.334 3.284 -4.020 1.00 96.06 291 ILE A N 1
ATOM 2307 C CA . ILE A 1 291 ? 3.040 2.148 -4.617 1.00 96.06 291 ILE A CA 1
ATOM 2308 C C . ILE A 1 291 ? 3.548 2.579 -5.983 1.00 96.06 291 ILE A C 1
ATOM 2310 O O . ILE A 1 291 ? 2.758 2.948 -6.852 1.00 96.06 291 ILE A O 1
ATOM 2314 N N . ASN A 1 292 ? 4.854 2.525 -6.201 1.00 95.00 292 ASN A N 1
ATOM 2315 C CA . ASN A 1 292 ? 5.456 2.949 -7.458 1.00 95.00 292 ASN A CA 1
ATOM 2316 C C . ASN A 1 292 ? 6.668 2.099 -7.832 1.00 95.00 292 ASN A C 1
ATOM 2318 O O . ASN A 1 292 ? 7.297 1.451 -6.997 1.00 95.00 292 ASN A O 1
ATOM 2322 N N . LEU A 1 293 ? 7.005 2.130 -9.120 1.00 93.50 293 LEU A N 1
ATOM 2323 C CA . LEU A 1 293 ? 8.203 1.496 -9.651 1.00 93.50 293 LEU A CA 1
ATOM 2324 C C . LEU A 1 293 ? 9.118 2.569 -10.226 1.00 93.50 293 LEU A C 1
ATOM 2326 O O . LEU A 1 293 ? 8.870 3.083 -11.310 1.00 93.50 293 LEU A O 1
ATOM 2330 N N . MET A 1 294 ? 10.182 2.943 -9.531 1.00 90.00 294 MET A N 1
ATOM 2331 C CA . MET A 1 294 ? 11.050 4.011 -10.022 1.00 90.00 294 MET A CA 1
ATOM 2332 C C . MET A 1 294 ? 12.093 3.470 -11.002 1.00 90.00 294 MET A C 1
ATOM 2334 O O . MET A 1 294 ? 12.631 2.378 -10.829 1.00 90.00 294 MET A O 1
ATOM 2338 N N . ALA A 1 295 ? 12.426 4.261 -12.017 1.00 88.56 295 ALA A N 1
ATOM 2339 C CA . ALA A 1 295 ? 13.519 3.976 -12.940 1.00 88.56 295 ALA A CA 1
ATOM 2340 C C . ALA A 1 295 ? 14.743 4.847 -12.627 1.00 88.56 295 ALA A C 1
ATOM 2342 O O . ALA A 1 295 ? 14.625 5.950 -12.093 1.00 88.56 295 ALA A O 1
ATOM 2343 N N . ASN A 1 296 ? 15.920 4.369 -13.007 1.00 82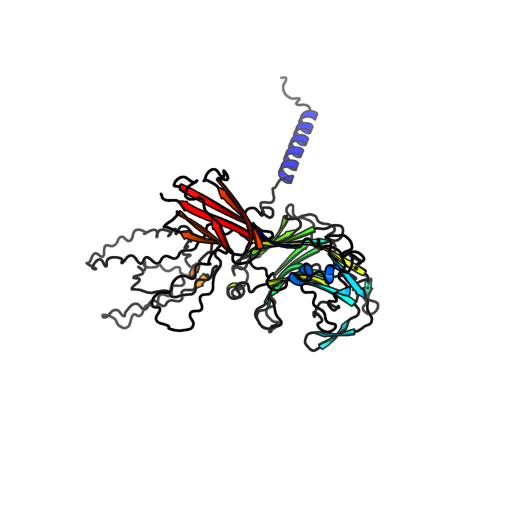.75 296 ASN A N 1
ATOM 2344 C CA . ASN A 1 296 ? 17.134 5.154 -13.167 1.00 82.75 296 ASN A CA 1
ATOM 2345 C C . ASN A 1 296 ? 17.576 5.119 -14.648 1.00 82.75 296 ASN A C 1
ATOM 2347 O O . ASN A 1 296 ? 16.990 4.417 -15.467 1.00 82.75 296 ASN A O 1
ATOM 2351 N N . GLU A 1 297 ? 18.621 5.863 -15.009 1.00 82.31 297 GLU A N 1
ATOM 2352 C CA . GLU A 1 297 ? 19.049 6.038 -16.408 1.00 82.31 297 GLU A CA 1
ATOM 2353 C C . GLU A 1 297 ? 19.578 4.745 -17.053 1.00 82.31 297 GLU A C 1
ATOM 2355 O O . GLU A 1 297 ? 19.665 4.642 -18.279 1.00 82.31 297 GLU A O 1
ATOM 2360 N N . TYR A 1 298 ? 19.888 3.748 -16.227 1.00 85.75 298 TYR A N 1
ATOM 2361 C CA . TYR A 1 298 ? 20.373 2.425 -16.600 1.00 85.75 298 TYR A CA 1
ATOM 2362 C C . TYR A 1 298 ? 19.313 1.334 -16.458 1.00 85.75 298 TYR A C 1
ATOM 2364 O O . TYR A 1 298 ? 19.591 0.199 -16.838 1.00 85.75 298 TYR A O 1
ATOM 2372 N N . THR A 1 299 ? 18.118 1.640 -15.939 1.00 90.00 299 THR A N 1
ATOM 2373 C CA . THR A 1 299 ? 17.048 0.650 -15.784 1.00 90.00 299 THR A CA 1
ATOM 2374 C C . THR A 1 299 ? 16.746 -0.001 -17.134 1.00 90.00 299 THR A C 1
ATOM 2376 O O . THR A 1 299 ? 16.552 0.684 -18.149 1.00 90.00 299 THR A O 1
ATOM 2379 N N . ALA A 1 300 ? 16.773 -1.334 -17.164 1.00 92.00 300 ALA A N 1
ATOM 2380 C CA . ALA A 1 300 ? 16.418 -2.091 -18.354 1.00 92.00 300 ALA A CA 1
ATOM 2381 C C . ALA A 1 300 ? 14.932 -1.908 -18.679 1.00 92.00 300 ALA A C 1
ATOM 2383 O O . ALA A 1 300 ? 14.098 -1.801 -17.778 1.00 92.00 300 ALA A O 1
ATOM 2384 N N . ASP A 1 301 ? 14.642 -1.880 -19.972 1.00 94.25 301 ASP A N 1
ATOM 2385 C CA . ASP A 1 301 ? 13.299 -1.709 -20.512 1.00 94.25 301 ASP A CA 1
ATOM 2386 C C . ASP A 1 301 ? 12.385 -2.895 -20.158 1.00 94.25 301 ASP A C 1
ATOM 2388 O O . ASP A 1 301 ? 12.852 -4.032 -20.055 1.00 94.25 301 ASP A O 1
ATOM 2392 N N . GLY A 1 302 ? 11.093 -2.635 -19.953 1.00 95.06 302 GLY A N 1
ATOM 2393 C CA . GLY A 1 302 ? 10.084 -3.656 -19.658 1.00 95.06 302 GLY A CA 1
ATOM 2394 C C . GLY A 1 302 ? 10.142 -4.273 -18.254 1.00 95.06 302 GLY A C 1
ATOM 2395 O O . GLY A 1 302 ? 9.416 -5.231 -17.976 1.00 95.06 302 GLY A O 1
ATOM 2396 N N . GLN A 1 303 ? 10.977 -3.760 -17.344 1.00 95.38 303 GLN A N 1
ATOM 2397 C CA . GLN A 1 303 ? 10.941 -4.198 -15.946 1.00 95.38 303 GLN A CA 1
ATOM 2398 C C . GLN A 1 303 ? 9.601 -3.870 -15.308 1.00 95.38 303 GLN A C 1
ATOM 2400 O O . GLN A 1 303 ? 9.032 -2.814 -15.555 1.00 95.38 303 GLN A O 1
ATOM 2405 N N . SER A 1 304 ? 9.098 -4.761 -14.461 1.00 96.69 304 SER A N 1
ATOM 2406 C CA . SER A 1 304 ? 7.784 -4.576 -13.859 1.00 96.69 304 SER A CA 1
ATOM 2407 C C . SER A 1 304 ? 7.695 -5.125 -12.447 1.00 96.69 304 SER A C 1
ATOM 2409 O O . SER A 1 304 ? 8.397 -6.067 -12.097 1.00 96.69 304 SER A O 1
ATOM 2411 N N . MET A 1 305 ? 6.811 -4.534 -11.651 1.00 97.38 305 MET A N 1
ATOM 2412 C CA . MET A 1 305 ? 6.366 -5.067 -10.366 1.00 97.38 305 MET A CA 1
ATOM 2413 C C . MET A 1 305 ? 4.881 -5.403 -10.453 1.00 97.38 305 MET A C 1
ATOM 2415 O O . MET A 1 305 ? 4.133 -4.745 -11.179 1.00 97.38 305 MET A O 1
ATOM 2419 N N . GLU A 1 306 ? 4.455 -6.412 -9.705 1.00 98.12 306 GLU A N 1
ATOM 2420 C CA . GLU A 1 306 ? 3.074 -6.889 -9.684 1.00 98.12 306 GLU A CA 1
ATOM 2421 C C . GLU A 1 306 ? 2.498 -6.779 -8.275 1.00 98.12 306 GLU A C 1
ATOM 2423 O O . GLU A 1 306 ? 3.173 -7.091 -7.296 1.00 98.12 306 GLU A O 1
ATOM 2428 N N . ILE A 1 307 ? 1.246 -6.348 -8.170 1.00 98.50 307 ILE A N 1
ATOM 2429 C CA . ILE A 1 307 ? 0.527 -6.098 -6.924 1.00 98.50 307 ILE A CA 1
ATOM 2430 C C . ILE A 1 307 ? -0.768 -6.906 -6.981 1.00 98.50 307 ILE A C 1
ATOM 2432 O O . ILE A 1 307 ? -1.576 -6.719 -7.887 1.00 98.50 307 ILE A O 1
ATOM 2436 N N . ASP A 1 308 ? -0.943 -7.817 -6.030 1.00 98.44 308 ASP A N 1
ATOM 2437 C CA . ASP A 1 308 ? -2.128 -8.680 -5.926 1.00 98.44 308 ASP A CA 1
ATOM 2438 C C . ASP A 1 308 ? -3.227 -8.034 -5.077 1.00 98.44 308 ASP A C 1
ATOM 2440 O O . ASP A 1 308 ? -4.402 -8.060 -5.419 1.00 98.44 308 ASP A O 1
ATOM 2444 N N . TRP A 1 309 ? -2.853 -7.411 -3.963 1.00 98.44 309 TRP A N 1
ATOM 2445 C CA . TRP A 1 309 ? -3.798 -6.671 -3.134 1.00 98.44 309 TRP A CA 1
ATOM 2446 C C . TRP A 1 309 ? -3.083 -5.675 -2.230 1.00 98.44 309 TRP A C 1
ATOM 2448 O O . TRP A 1 309 ? -1.887 -5.818 -1.946 1.00 98.44 309 TRP A O 1
ATOM 2458 N N . VAL A 1 310 ? -3.847 -4.699 -1.745 1.00 98.44 310 VAL A N 1
ATOM 2459 C CA . VAL A 1 310 ? -3.441 -3.715 -0.736 1.00 98.44 310 VAL A CA 1
ATOM 2460 C C . VAL A 1 310 ? -4.504 -3.670 0.353 1.00 98.44 310 VAL A C 1
ATOM 2462 O O . VAL A 1 310 ? -5.697 -3.716 0.053 1.00 98.44 310 VAL A O 1
ATOM 2465 N N . ARG A 1 311 ? -4.081 -3.597 1.615 1.00 98.00 311 ARG A N 1
ATOM 2466 C CA . ARG A 1 311 ? -4.962 -3.531 2.780 1.00 98.00 311 ARG A CA 1
ATOM 2467 C C . ARG A 1 311 ? -4.482 -2.512 3.797 1.00 98.00 311 ARG A C 1
ATOM 2469 O O . ARG A 1 311 ? -3.286 -2.353 4.036 1.00 98.00 311 ARG A O 1
ATOM 2476 N N . TYR A 1 312 ? -5.456 -1.907 4.456 1.00 97.00 312 TYR A N 1
ATOM 2477 C CA . TYR A 1 312 ? -5.282 -1.168 5.690 1.00 97.00 312 TYR A CA 1
ATOM 2478 C C . TYR A 1 312 ? -6.278 -1.684 6.723 1.00 97.00 312 TYR A C 1
ATOM 2480 O O . TYR A 1 312 ? -7.480 -1.801 6.452 1.00 97.00 312 TYR A O 1
ATOM 2488 N N . LEU A 1 313 ? -5.759 -2.018 7.900 1.00 96.31 313 LEU A N 1
ATOM 2489 C CA . LEU A 1 313 ? -6.539 -2.486 9.029 1.00 96.31 313 LEU A CA 1
ATOM 2490 C C . LEU A 1 313 ? -6.363 -1.547 10.216 1.00 96.31 313 LEU A C 1
ATOM 2492 O O . LEU A 1 313 ? -5.238 -1.251 10.615 1.00 96.31 313 LEU A O 1
ATOM 2496 N N . GLU A 1 314 ? -7.471 -1.149 10.825 1.00 92.00 314 GLU A N 1
ATOM 2497 C CA . GLU A 1 314 ? -7.475 -0.397 12.077 1.00 92.00 314 GLU A CA 1
ATOM 2498 C C . GLU A 1 314 ? -7.647 -1.344 13.260 1.00 92.00 314 GLU A C 1
ATOM 2500 O O . GLU A 1 314 ? -8.229 -2.427 13.147 1.00 92.00 314 GLU A O 1
ATOM 2505 N N . GLN A 1 315 ? -7.127 -0.942 14.415 1.00 88.75 315 GLN A N 1
ATOM 2506 C CA . GLN A 1 315 ? -7.307 -1.706 15.640 1.00 88.75 315 GLN A CA 1
ATOM 2507 C C . GLN A 1 315 ? -8.786 -1.673 16.072 1.00 88.75 315 GLN A C 1
ATOM 2509 O O . GLN A 1 315 ? -9.466 -0.653 15.991 1.00 88.75 315 GLN A O 1
ATOM 2514 N N . ASN A 1 316 ? -9.310 -2.807 16.531 1.00 85.06 316 ASN A N 1
ATOM 2515 C CA . ASN A 1 316 ? -10.640 -2.942 17.106 1.00 85.06 316 ASN A CA 1
ATOM 2516 C C . ASN A 1 316 ? -10.672 -2.250 18.473 1.00 85.06 316 ASN A C 1
ATOM 2518 O O . ASN A 1 316 ? -10.317 -2.847 19.484 1.00 85.06 316 ASN A O 1
ATOM 2522 N N . CYS A 1 317 ? -11.148 -1.009 18.511 1.00 70.50 317 CYS A N 1
ATOM 2523 C CA . CYS A 1 3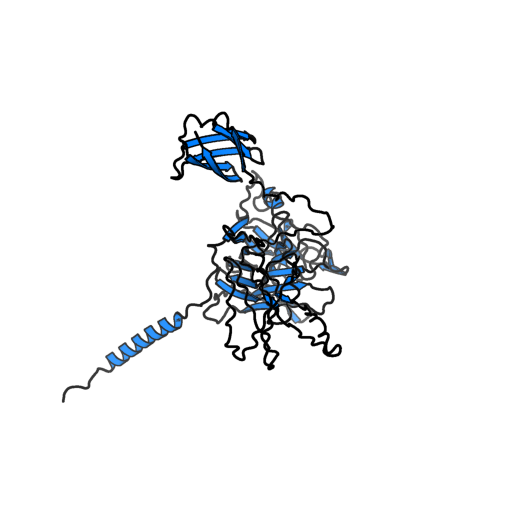17 ? -11.246 -0.214 19.740 1.00 70.50 317 CYS A CA 1
ATOM 2524 C C . CYS A 1 317 ? -12.554 -0.437 20.528 1.00 70.50 317 CYS A C 1
ATOM 2526 O O . CYS A 1 317 ? -12.956 0.416 21.320 1.00 70.50 317 CYS A O 1
ATOM 2528 N N . ASN A 1 318 ? -13.269 -1.545 20.301 1.00 56.97 318 ASN A N 1
ATOM 2529 C CA . ASN A 1 318 ? -14.565 -1.794 20.937 1.00 56.97 318 ASN A CA 1
ATOM 2530 C C . ASN A 1 318 ? -14.414 -1.942 22.463 1.00 56.97 318 ASN A C 1
ATOM 2532 O O . ASN A 1 318 ? -14.084 -3.021 22.945 1.00 56.97 318 ASN A O 1
ATOM 2536 N N . GLY A 1 319 ? -14.708 -0.875 23.214 1.00 46.78 319 GLY A N 1
ATOM 2537 C CA . GLY A 1 319 ? -14.816 -0.898 24.680 1.00 46.78 319 GLY A CA 1
ATOM 2538 C C . GLY A 1 319 ? -14.027 0.181 25.424 1.00 46.78 319 GLY A C 1
ATOM 2539 O O . GLY A 1 319 ? -14.379 0.493 26.558 1.00 46.78 319 GLY A O 1
ATOM 2540 N N . ASP A 1 320 ? -13.042 0.819 24.792 1.00 40.66 320 ASP A N 1
ATOM 2541 C CA . ASP A 1 320 ? -12.179 1.800 25.462 1.00 40.66 320 ASP A CA 1
ATOM 2542 C C . ASP A 1 320 ? -12.680 3.232 25.218 1.00 40.66 320 ASP A C 1
ATOM 2544 O O . ASP A 1 320 ? -12.088 4.021 24.486 1.00 40.66 320 ASP A O 1
ATOM 2548 N N . SER A 1 321 ? -13.815 3.587 25.827 1.00 38.66 321 SER A N 1
ATOM 2549 C CA . SER A 1 321 ? -14.186 5.001 25.961 1.00 38.66 321 SER A CA 1
ATOM 2550 C C . SER A 1 321 ? -13.393 5.616 27.110 1.00 38.66 321 SER A C 1
ATOM 2552 O O . SER A 1 321 ? -13.585 5.255 28.271 1.00 38.66 321 SER A O 1
ATOM 2554 N N . LEU A 1 322 ? -12.510 6.564 26.799 1.00 38.09 322 LEU A N 1
ATOM 2555 C CA . LEU A 1 322 ? -11.865 7.400 27.805 1.00 38.09 322 LEU A CA 1
ATOM 2556 C C . LEU A 1 322 ? -12.882 8.433 28.313 1.00 38.09 322 LEU A C 1
ATOM 2558 O O . LEU A 1 322 ? -13.059 9.490 27.714 1.00 38.09 322 LEU A O 1
ATOM 2562 N N . ILE A 1 323 ? -13.572 8.125 29.409 1.00 37.44 323 ILE A N 1
ATOM 2563 C CA . ILE A 1 323 ? -14.358 9.120 30.143 1.00 37.44 323 ILE A CA 1
ATOM 2564 C C . ILE A 1 323 ? -13.461 9.666 31.252 1.00 37.44 323 ILE A C 1
ATOM 2566 O O . ILE A 1 323 ? -13.336 9.056 32.311 1.00 37.44 323 ILE A O 1
ATOM 2570 N N . ILE A 1 324 ? -12.834 10.820 31.020 1.00 38.06 324 ILE A N 1
ATOM 2571 C CA . ILE A 1 324 ? -12.244 11.606 32.108 1.00 38.06 324 ILE A CA 1
ATOM 2572 C C . ILE A 1 324 ? -13.412 12.309 32.806 1.00 38.06 324 ILE A C 1
ATOM 2574 O O . ILE A 1 324 ? -13.797 13.417 32.442 1.00 38.06 324 ILE A O 1
ATOM 2578 N N . SER A 1 325 ? -14.057 11.635 33.759 1.00 31.08 325 SER A N 1
ATOM 2579 C CA . SER A 1 325 ? -15.016 12.303 34.636 1.00 31.08 325 SER A CA 1
ATOM 2580 C C . SER A 1 325 ? -14.244 12.951 35.772 1.00 31.08 325 SER A C 1
ATOM 2582 O O . SER A 1 325 ? -13.805 12.265 36.696 1.00 31.08 325 SER A O 1
ATOM 2584 N N . ASP A 1 326 ? -14.086 14.266 35.706 1.00 33.72 326 ASP A N 1
ATOM 2585 C CA . ASP A 1 326 ? -13.570 15.034 36.824 1.00 33.72 326 ASP A CA 1
ATOM 2586 C C . ASP A 1 326 ? -14.615 15.018 37.951 1.00 33.72 326 ASP A C 1
ATOM 2588 O O . ASP A 1 326 ? -15.643 15.697 37.907 1.00 33.72 326 ASP A O 1
ATOM 2592 N N . LYS A 1 327 ? -14.405 14.160 38.950 1.00 28.78 327 LYS A N 1
ATOM 2593 C CA . LYS A 1 327 ? -15.021 14.326 40.263 1.00 28.78 327 LYS A CA 1
ATOM 2594 C C . LYS A 1 327 ? -13.924 14.780 41.204 1.00 28.78 327 LYS A C 1
ATOM 2596 O O . LYS A 1 327 ? -13.355 13.976 41.938 1.00 28.78 327 LYS A O 1
ATOM 2601 N N . VAL A 1 328 ? -13.692 16.089 41.233 1.00 33.62 328 VAL A N 1
ATOM 2602 C CA . VAL A 1 328 ? -13.081 16.739 42.391 1.00 33.62 328 VAL A CA 1
ATOM 2603 C C . VAL A 1 328 ? -14.022 16.510 43.574 1.00 33.62 328 VAL A C 1
ATOM 2605 O O . VAL A 1 328 ? -14.970 17.261 43.810 1.00 33.62 328 VAL A O 1
ATOM 2608 N N . SER A 1 329 ? -13.812 15.423 44.317 1.00 31.72 329 SER A N 1
ATOM 2609 C CA . SER A 1 329 ? -14.365 15.330 45.660 1.00 31.72 329 SER A CA 1
ATOM 2610 C C . SER A 1 329 ? -13.722 16.456 46.454 1.00 31.72 329 SER A C 1
ATOM 2612 O O . SER A 1 329 ? -12.500 16.481 46.588 1.00 31.72 329 SER A O 1
ATOM 2614 N N . GLN A 1 330 ? -14.531 17.389 46.952 1.00 31.42 330 GLN A N 1
ATOM 2615 C CA . GLN A 1 330 ? -14.094 18.384 47.922 1.00 31.42 330 GLN A CA 1
ATOM 2616 C C . GLN A 1 330 ? -13.399 17.654 49.077 1.00 31.42 330 GLN A C 1
ATOM 2618 O O . GLN A 1 330 ? -14.057 17.061 49.935 1.00 31.42 330 GLN A O 1
ATOM 2623 N N . SER A 1 331 ? -12.065 17.653 49.086 1.00 33.41 331 SER A N 1
ATOM 2624 C CA . SER A 1 331 ? -11.303 17.209 50.240 1.00 33.41 331 SER A CA 1
ATOM 2625 C C . SER A 1 331 ? -11.591 18.214 51.342 1.00 33.41 331 SER A C 1
ATOM 2627 O O . SER A 1 331 ? -11.206 19.381 51.268 1.00 33.41 331 SER A O 1
ATOM 2629 N N . LYS A 1 332 ? -12.358 17.756 52.326 1.00 34.66 332 LYS A N 1
ATOM 2630 C CA . LYS A 1 332 ? -12.697 18.485 53.539 1.00 34.66 332 LYS A CA 1
ATOM 2631 C C . LYS A 1 332 ? -11.399 19.026 54.141 1.00 34.66 332 LYS A C 1
ATOM 2633 O O . LYS A 1 332 ? -10.540 18.247 54.542 1.00 34.66 332 LYS A O 1
ATOM 2638 N N . ILE A 1 333 ? -11.259 20.349 54.163 1.00 35.72 333 ILE A N 1
ATOM 2639 C CA . ILE A 1 333 ? -10.171 21.039 54.855 1.00 35.72 333 ILE A CA 1
ATOM 2640 C C . ILE A 1 333 ? -10.269 20.619 56.323 1.00 35.72 333 ILE A C 1
ATOM 2642 O O . ILE A 1 333 ? -11.216 20.999 57.015 1.00 35.72 333 ILE A O 1
ATOM 2646 N N . LEU A 1 334 ? -9.342 19.780 56.782 1.00 35.31 334 LEU A N 1
ATOM 2647 C CA . LEU A 1 334 ? -9.138 19.594 58.210 1.00 35.31 334 LEU A CA 1
ATOM 2648 C C . LEU A 1 334 ? -8.350 20.813 58.702 1.00 35.31 334 LEU A C 1
ATOM 2650 O O . LEU A 1 334 ? -7.345 21.165 58.077 1.00 35.31 334 LEU A O 1
ATOM 2654 N N . PRO A 1 335 ? -8.813 21.501 59.758 1.00 34.56 335 PRO A N 1
ATOM 2655 C CA . PRO A 1 335 ? -8.080 22.627 60.308 1.00 34.56 335 PRO A CA 1
ATOM 2656 C C . PRO A 1 335 ? -6.708 22.148 60.784 1.00 34.56 335 PRO A C 1
ATOM 2658 O O . PRO A 1 335 ? -6.579 21.091 61.403 1.00 34.56 335 PRO A O 1
ATOM 2661 N N . ALA A 1 336 ? -5.684 22.927 60.448 1.00 43.31 336 ALA A N 1
ATOM 2662 C CA . ALA A 1 336 ? -4.334 22.726 60.931 1.00 43.31 336 ALA A CA 1
ATOM 2663 C C . ALA A 1 336 ? -4.297 23.026 62.434 1.00 43.31 336 ALA A C 1
ATOM 2665 O O . ALA A 1 336 ? -4.235 24.186 62.829 1.00 43.31 336 ALA A O 1
ATOM 2666 N N . GLU A 1 337 ? -4.334 21.984 63.259 1.00 42.06 337 GLU A N 1
ATOM 2667 C CA . GLU A 1 337 ? -3.908 22.064 64.654 1.00 42.06 337 GLU A CA 1
ATOM 2668 C C . GLU A 1 337 ? -2.723 21.119 64.871 1.00 42.06 337 GLU A C 1
ATOM 2670 O O . GLU A 1 337 ? -2.837 19.897 64.798 1.00 42.06 337 GLU A O 1
ATOM 2675 N N . ASP A 1 338 ? -1.562 21.754 65.046 1.00 46.75 338 ASP A N 1
ATOM 2676 C CA . ASP A 1 338 ? -0.434 21.373 65.893 1.00 46.75 338 ASP A CA 1
ATOM 2677 C C . ASP A 1 338 ? -0.311 19.897 66.291 1.00 46.75 338 ASP A C 1
ATOM 2679 O O . ASP A 1 338 ? -0.791 19.532 67.355 1.00 46.75 338 ASP A O 1
ATOM 2683 N N . GLN A 1 339 ? 0.463 19.102 65.536 1.00 36.34 339 GLN A N 1
ATOM 2684 C CA . GLN A 1 339 ? 1.386 18.095 66.095 1.00 36.34 339 GLN A CA 1
ATOM 2685 C C . GLN A 1 339 ? 2.570 17.851 65.143 1.00 36.34 339 GLN A C 1
ATOM 2687 O O . GLN A 1 339 ? 2.515 17.035 64.227 1.00 36.34 339 GLN A O 1
ATOM 2692 N N . LEU A 1 340 ? 3.681 18.554 65.385 1.00 39.69 340 LEU A N 1
ATOM 2693 C CA . LEU A 1 340 ? 5.004 18.168 64.886 1.00 39.69 340 LEU A CA 1
ATOM 2694 C C . LEU A 1 340 ? 5.555 17.048 65.782 1.00 39.69 340 LEU A C 1
ATOM 2696 O O . LEU A 1 340 ? 6.187 17.316 66.802 1.00 39.69 340 LEU A O 1
ATOM 2700 N N . GLY A 1 341 ? 5.300 15.794 65.407 1.00 39.41 341 GLY A N 1
ATOM 2701 C CA . GLY A 1 341 ? 6.009 14.621 65.926 1.00 39.41 341 GLY A CA 1
ATOM 2702 C C . GLY A 1 341 ? 7.114 14.172 64.954 1.00 39.41 341 GLY A C 1
ATOM 2703 O O . GLY A 1 341 ? 6.887 14.198 63.743 1.00 39.41 341 GLY A O 1
ATOM 2704 N N . PRO A 1 342 ? 8.308 13.763 65.428 1.00 41.31 342 PRO A N 1
ATOM 2705 C CA . PRO A 1 342 ? 9.413 13.332 64.581 1.00 41.31 342 PRO A CA 1
ATOM 2706 C C . PRO A 1 342 ? 9.304 11.830 64.298 1.00 41.31 342 PRO A C 1
ATOM 2708 O O . PRO A 1 342 ? 10.071 11.040 64.836 1.00 41.31 342 PRO A O 1
ATOM 2711 N N . ASP A 1 343 ? 8.344 11.421 63.474 1.00 40.06 343 ASP A N 1
ATOM 2712 C CA . ASP A 1 343 ? 8.356 10.068 62.911 1.00 40.06 343 ASP A CA 1
ATOM 2713 C C . ASP A 1 343 ? 7.718 10.057 61.517 1.00 40.06 343 ASP A C 1
ATOM 2715 O O . ASP A 1 343 ? 6.557 9.701 61.323 1.00 40.06 343 ASP A O 1
ATOM 2719 N N . MET A 1 344 ? 8.483 10.513 60.520 1.00 35.44 344 MET A N 1
ATOM 2720 C CA . MET A 1 344 ? 8.141 10.283 59.115 1.00 35.44 344 MET A CA 1
ATOM 2721 C C . MET A 1 344 ? 8.633 8.896 58.708 1.00 35.44 344 MET A C 1
ATOM 2723 O O . MET A 1 344 ? 9.635 8.748 58.005 1.00 35.44 344 MET A O 1
ATOM 2727 N N . SER A 1 345 ? 7.906 7.876 59.156 1.00 34.28 345 SER A N 1
ATOM 2728 C CA . SER A 1 345 ? 7.925 6.583 58.487 1.00 34.28 345 SER A CA 1
ATOM 2729 C C . SER A 1 345 ? 7.451 6.763 57.039 1.00 34.28 345 SER A C 1
ATOM 2731 O O . SER A 1 345 ? 6.586 7.579 56.719 1.00 34.28 345 SER A O 1
ATOM 2733 N N . THR A 1 346 ? 8.108 6.050 56.135 1.00 35.53 346 THR A N 1
ATOM 2734 C CA . THR A 1 346 ? 7.905 6.079 54.688 1.00 35.53 346 THR A CA 1
ATOM 2735 C C . THR A 1 346 ? 6.442 5.834 54.318 1.00 35.53 346 THR A C 1
ATOM 2737 O O . THR A 1 346 ? 6.000 4.687 54.256 1.00 35.53 346 THR A O 1
ATOM 2740 N N . HIS A 1 347 ? 5.695 6.894 54.010 1.00 31.06 347 HIS A N 1
ATOM 2741 C CA . HIS A 1 347 ? 4.456 6.758 53.256 1.00 31.06 347 HIS A CA 1
ATOM 2742 C C . HIS A 1 347 ? 4.813 6.336 51.828 1.00 31.06 347 HIS A C 1
ATOM 2744 O O . HIS A 1 347 ? 5.222 7.147 50.997 1.00 31.06 347 HIS A O 1
ATOM 2750 N N . THR A 1 348 ? 4.692 5.040 51.551 1.00 30.81 348 THR A N 1
ATOM 2751 C CA . THR A 1 348 ? 4.561 4.517 50.191 1.00 30.81 348 THR A CA 1
ATOM 2752 C C . THR A 1 348 ? 3.344 5.175 49.553 1.00 30.81 348 THR A C 1
ATOM 2754 O O . THR A 1 348 ? 2.214 4.912 49.955 1.00 30.81 348 THR A O 1
ATOM 2757 N N . LEU A 1 349 ? 3.587 6.074 48.599 1.00 35.25 349 LEU A N 1
ATOM 2758 C CA . LEU A 1 349 ? 2.544 6.662 47.766 1.00 35.25 349 LEU A CA 1
ATOM 2759 C C . LEU A 1 349 ? 1.928 5.554 46.907 1.00 35.25 349 LEU A C 1
ATOM 2761 O O . LEU A 1 349 ? 2.633 4.872 46.165 1.00 35.25 349 LEU A O 1
ATOM 2765 N N . GLU A 1 350 ? 0.622 5.365 47.062 1.00 32.50 350 GLU A N 1
ATOM 2766 C CA . GLU A 1 350 ? -0.166 4.393 46.315 1.00 32.50 350 GLU A CA 1
ATOM 2767 C C . GLU A 1 350 ? -0.186 4.758 44.823 1.00 32.50 350 GLU A C 1
ATOM 2769 O O . GLU A 1 350 ? -0.390 5.914 44.445 1.00 32.50 350 GLU A O 1
ATOM 2774 N N . ASN A 1 351 ? 0.033 3.763 43.960 1.00 32.78 351 ASN A N 1
ATOM 2775 C CA . ASN A 1 351 ? -0.224 3.898 42.530 1.00 32.78 351 ASN A CA 1
ATOM 2776 C C . ASN A 1 351 ? -1.725 4.142 42.330 1.00 32.78 351 ASN A C 1
ATOM 2778 O O . ASN A 1 351 ? -2.548 3.342 42.780 1.00 32.78 351 ASN A O 1
ATOM 2782 N N . PHE A 1 352 ? -2.090 5.209 41.622 1.00 33.47 352 PHE A N 1
ATOM 2783 C CA . PHE A 1 352 ? -3.477 5.429 41.228 1.00 33.47 352 PHE A CA 1
ATOM 2784 C C . PHE A 1 352 ? -3.779 4.584 39.993 1.00 33.47 352 PHE A C 1
ATOM 2786 O O . PHE A 1 352 ? -3.362 4.908 38.881 1.00 33.47 352 PHE A O 1
ATOM 2793 N N . TYR A 1 353 ? -4.502 3.488 40.204 1.00 30.12 353 TYR A N 1
ATOM 2794 C CA . TYR A 1 353 ? -5.091 2.711 39.126 1.00 30.12 353 TYR A CA 1
ATOM 2795 C C . TYR A 1 353 ? -6.432 3.343 38.764 1.00 30.12 353 TYR A C 1
ATOM 2797 O O . TYR A 1 353 ? -7.404 3.222 39.506 1.00 30.12 353 TYR A O 1
ATOM 2805 N N . TYR A 1 354 ? -6.479 4.024 37.624 1.00 33.38 354 TYR A N 1
ATOM 2806 C CA . TYR A 1 354 ? -7.738 4.249 36.923 1.00 33.38 354 TYR A CA 1
ATOM 2807 C C . TYR A 1 354 ? -7.887 3.128 35.903 1.00 33.38 354 TYR A C 1
ATOM 2809 O O . TYR A 1 354 ? -6.894 2.733 35.294 1.00 33.38 354 TYR A O 1
ATOM 2817 N N . ASP A 1 355 ? -9.110 2.640 35.690 1.00 32.19 355 ASP A N 1
ATOM 2818 C CA . ASP A 1 355 ? -9.406 1.431 34.901 1.00 32.19 355 ASP A CA 1
ATOM 2819 C C . ASP A 1 355 ? -8.736 1.383 33.507 1.00 32.19 355 ASP A C 1
ATOM 2821 O O . ASP A 1 355 ? -8.580 0.305 32.934 1.00 32.19 355 ASP A O 1
ATOM 2825 N N . ASN A 1 356 ? -8.275 2.526 32.971 1.00 33.47 356 ASN A N 1
ATOM 2826 C CA . ASN A 1 356 ? -7.621 2.638 31.666 1.00 33.47 356 ASN A CA 1
ATOM 2827 C C . ASN A 1 356 ? -6.356 3.527 31.599 1.00 33.47 356 ASN A C 1
ATOM 2829 O O . ASN A 1 356 ? -5.856 3.732 30.494 1.00 33.47 356 ASN A O 1
ATOM 2833 N N . ILE A 1 357 ? -5.820 4.036 32.718 1.00 34.75 357 ILE A N 1
ATOM 2834 C CA . ILE A 1 357 ? -4.577 4.838 32.742 1.00 34.75 357 ILE A CA 1
ATOM 2835 C C . ILE A 1 357 ? -3.690 4.371 33.898 1.00 34.75 357 ILE A C 1
ATOM 2837 O O . ILE A 1 357 ? -4.124 4.347 35.049 1.00 34.75 357 ILE A O 1
ATOM 2841 N N . LEU A 1 358 ? -2.429 4.064 33.592 1.00 36.38 358 LEU A N 1
ATOM 2842 C CA . LEU A 1 358 ? -1.378 3.921 34.592 1.00 36.38 358 LEU A CA 1
ATOM 2843 C C . LEU A 1 358 ? -0.619 5.248 34.692 1.00 36.38 358 LEU A C 1
ATOM 2845 O O . LEU A 1 358 ? 0.070 5.637 33.751 1.00 36.38 358 LEU A O 1
ATOM 2849 N N . LEU A 1 359 ? -0.748 5.937 35.824 1.00 39.00 359 LEU A N 1
ATOM 2850 C CA . LEU A 1 359 ? 0.042 7.128 36.127 1.00 39.00 359 LEU A CA 1
ATOM 2851 C C . LEU A 1 359 ? 1.299 6.700 36.894 1.00 39.00 359 LEU A C 1
ATOM 2853 O O . LEU A 1 359 ? 1.260 6.501 38.107 1.00 39.00 359 LEU A O 1
ATOM 2857 N N . GLU A 1 360 ? 2.417 6.538 36.189 1.00 37.97 360 GLU A N 1
ATOM 2858 C CA . GLU A 1 360 ? 3.715 6.242 36.804 1.00 37.97 360 GLU A CA 1
ATOM 2859 C C . GLU A 1 360 ? 4.498 7.534 37.051 1.00 37.97 360 GLU A C 1
ATOM 2861 O O . GLU A 1 360 ? 4.896 8.232 36.119 1.00 37.97 360 GLU A O 1
ATOM 2866 N N . ARG A 1 361 ? 4.785 7.844 38.321 1.00 39.88 361 ARG A N 1
ATOM 2867 C CA . ARG A 1 361 ? 5.756 8.887 38.666 1.00 39.88 361 ARG A CA 1
ATOM 2868 C C . ARG A 1 361 ? 7.161 8.293 38.615 1.00 39.88 361 ARG A C 1
ATOM 2870 O O . ARG A 1 361 ? 7.555 7.562 39.520 1.00 39.88 361 ARG A O 1
ATOM 2877 N N . LYS A 1 362 ? 7.952 8.649 37.603 1.00 39.69 362 LYS A N 1
ATOM 2878 C CA . LYS A 1 362 ? 9.391 8.343 37.582 1.00 39.69 362 LYS A CA 1
ATOM 2879 C C . LYS A 1 362 ? 10.170 9.488 38.222 1.00 39.69 362 LYS A C 1
ATOM 2881 O O . LYS A 1 362 ? 10.079 10.635 37.791 1.00 39.69 362 LYS A O 1
ATOM 2886 N N . ALA A 1 363 ? 10.934 9.187 39.271 1.00 38.47 363 ALA A N 1
ATOM 2887 C CA . ALA A 1 363 ? 11.902 10.136 39.809 1.00 38.47 363 ALA A CA 1
ATOM 2888 C C . ALA A 1 363 ? 13.006 10.357 38.764 1.00 38.47 363 ALA A C 1
ATOM 2890 O O . ALA A 1 363 ? 13.562 9.392 38.236 1.00 38.47 363 ALA A O 1
ATOM 2891 N N . SER A 1 364 ? 13.331 11.614 38.457 1.00 37.69 364 SER A N 1
ATOM 2892 C CA . SER A 1 364 ? 14.536 11.905 37.685 1.00 37.69 364 SER A CA 1
ATOM 2893 C C . SER A 1 364 ? 15.750 11.461 38.505 1.00 37.69 364 SER A C 1
ATOM 2895 O O . SER A 1 364 ? 15.864 11.765 39.691 1.00 37.69 364 SER A O 1
ATOM 2897 N N . SER A 1 365 ? 16.675 10.728 37.888 1.00 36.00 365 SER A N 1
ATOM 2898 C CA . SER A 1 365 ? 17.906 10.226 38.518 1.00 36.00 365 SER A CA 1
ATOM 2899 C C . SER A 1 365 ? 18.935 11.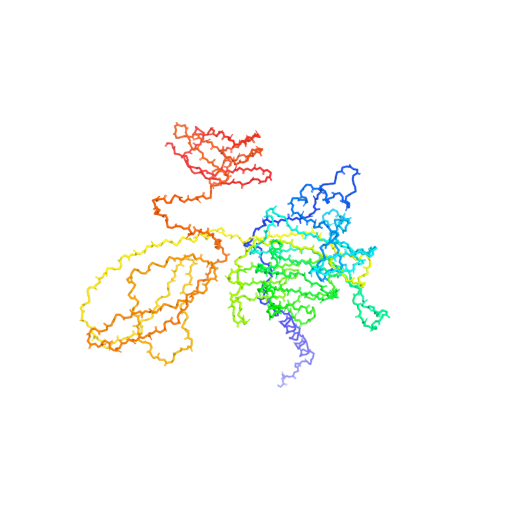332 38.821 1.00 36.00 365 SER A C 1
ATOM 2901 O O . SER A 1 365 ? 20.133 11.074 38.891 1.00 36.00 365 SER A O 1
ATOM 2903 N N . LEU A 1 366 ? 18.484 12.579 38.968 1.00 34.56 366 LEU A N 1
ATOM 2904 C CA . LEU A 1 366 ? 19.288 13.791 39.088 1.00 34.56 366 LEU A CA 1
ATOM 2905 C C . LEU A 1 366 ? 18.891 14.566 40.351 1.00 34.56 366 LEU A C 1
ATOM 2907 O O . LEU A 1 366 ? 18.447 15.705 40.282 1.00 34.56 366 LEU A O 1
ATOM 2911 N N . SER A 1 367 ? 19.035 13.939 41.520 1.00 34.16 367 SER A N 1
ATOM 2912 C CA . SER A 1 367 ? 19.205 14.639 42.801 1.00 34.16 367 SER A CA 1
ATOM 2913 C C . SER A 1 367 ? 19.526 13.635 43.910 1.00 34.16 367 SER A C 1
ATOM 2915 O O . SER A 1 367 ? 18.696 12.804 44.265 1.00 34.16 367 SER A O 1
ATOM 2917 N N . THR A 1 368 ? 20.725 13.720 44.487 1.00 30.25 368 THR A N 1
ATOM 2918 C CA . THR A 1 368 ? 21.126 12.998 45.709 1.00 30.25 368 THR A CA 1
ATOM 2919 C C . THR A 1 368 ? 20.806 13.784 46.986 1.00 30.25 368 THR A C 1
ATOM 2921 O O . THR A 1 368 ? 21.435 13.558 48.018 1.00 30.25 368 THR A O 1
ATOM 2924 N N . HIS A 1 369 ? 19.860 14.728 46.951 1.00 31.39 369 HIS A N 1
ATOM 2925 C CA . HIS A 1 369 ? 19.430 15.428 48.161 1.00 31.39 369 HIS A CA 1
ATOM 2926 C C . HIS A 1 369 ? 18.184 14.780 48.776 1.00 31.39 369 HIS A C 1
ATOM 2928 O O . HIS A 1 369 ? 17.267 14.416 48.039 1.00 31.39 369 HIS A O 1
ATOM 2934 N N . PRO A 1 370 ? 18.128 14.646 50.117 1.00 31.73 370 PRO A N 1
ATOM 2935 C CA . PRO A 1 370 ? 16.962 14.112 50.803 1.00 31.73 370 PRO A CA 1
ATOM 2936 C C . PRO A 1 370 ? 15.779 15.043 50.536 1.00 31.73 370 PRO A C 1
ATOM 2938 O O . PRO A 1 370 ? 15.731 16.178 51.009 1.00 31.73 370 PRO A O 1
ATOM 2941 N N . THR A 1 371 ? 14.837 14.588 49.718 1.00 33.19 371 THR A N 1
ATOM 2942 C CA . THR A 1 371 ? 13.602 15.317 49.452 1.00 33.19 371 THR A CA 1
ATOM 2943 C C . THR A 1 371 ? 12.732 15.266 50.700 1.00 33.19 371 THR A C 1
ATOM 2945 O O . THR A 1 371 ? 12.272 14.195 51.093 1.00 33.19 371 THR A O 1
ATOM 2948 N N . HIS A 1 372 ? 12.475 16.422 51.310 1.00 29.80 372 HIS A N 1
ATOM 2949 C CA . HIS A 1 372 ? 11.341 16.575 52.215 1.00 29.80 372 HIS A CA 1
ATOM 2950 C C . HIS A 1 372 ? 10.059 16.189 51.462 1.00 29.80 372 HIS A C 1
ATOM 2952 O O . HIS A 1 372 ? 9.859 16.611 50.319 1.00 29.80 372 HIS A O 1
ATOM 2958 N N . ALA A 1 373 ? 9.201 15.379 52.090 1.00 29.38 373 ALA A N 1
ATOM 2959 C CA . ALA A 1 373 ? 7.885 15.053 51.557 1.00 29.38 373 ALA A CA 1
ATOM 2960 C C . ALA A 1 373 ? 7.122 16.359 51.294 1.00 29.38 373 ALA A C 1
ATOM 2962 O O . ALA A 1 373 ? 6.747 17.079 52.216 1.00 29.38 373 ALA A O 1
ATOM 2963 N N . THR A 1 374 ? 6.951 16.700 50.019 1.00 31.44 374 THR A N 1
ATOM 2964 C CA . THR A 1 374 ? 6.142 17.846 49.612 1.00 31.44 374 THR A CA 1
ATOM 2965 C C . THR A 1 374 ? 4.709 17.353 49.500 1.00 31.44 374 THR A C 1
ATOM 2967 O O . THR A 1 374 ? 4.383 16.600 48.583 1.00 31.44 374 THR A O 1
ATOM 2970 N N . VAL A 1 375 ? 3.866 17.739 50.456 1.00 29.02 375 VAL A N 1
ATOM 2971 C CA . VAL A 1 375 ? 2.414 17.587 50.341 1.00 29.02 375 VAL A CA 1
ATOM 2972 C C . VAL A 1 375 ? 1.945 18.583 49.280 1.00 29.02 375 VAL A C 1
ATOM 2974 O O . VAL A 1 375 ? 2.096 19.793 49.449 1.00 29.02 375 VAL A O 1
ATOM 2977 N N . LEU A 1 376 ? 1.414 18.082 48.164 1.00 27.95 376 LEU A N 1
ATOM 2978 C CA . LEU A 1 376 ? 0.737 18.905 47.164 1.00 27.95 376 LEU A CA 1
ATOM 2979 C C . LEU A 1 376 ? -0.596 19.378 47.754 1.00 27.95 376 LEU A C 1
ATOM 2981 O O . LEU A 1 376 ? -1.578 18.641 47.747 1.00 27.95 376 LEU A O 1
ATOM 2985 N N . ASN A 1 377 ? -0.640 20.608 48.264 1.00 28.94 377 ASN A N 1
ATOM 2986 C CA . ASN A 1 377 ? -1.906 21.292 48.513 1.00 28.94 377 ASN A CA 1
ATOM 2987 C C . ASN A 1 377 ? -2.408 21.847 47.174 1.00 28.94 377 ASN A C 1
ATOM 2989 O O . ASN A 1 377 ? -2.037 22.946 46.765 1.00 28.94 377 ASN A O 1
ATOM 2993 N N . ALA A 1 378 ? -3.225 21.066 46.469 1.00 30.75 378 ALA A N 1
ATOM 2994 C CA . ALA A 1 378 ? -3.905 21.508 45.258 1.00 30.75 378 ALA A CA 1
ATOM 2995 C C . ALA A 1 378 ? -5.080 22.426 45.633 1.00 30.75 378 ALA A C 1
ATOM 2997 O O . ALA A 1 378 ? -6.243 22.024 45.642 1.00 30.75 378 ALA A O 1
ATOM 2998 N N . GLY A 1 379 ? -4.779 23.682 45.960 1.00 27.53 379 GLY A N 1
ATOM 2999 C CA . GLY A 1 379 ? -5.767 24.751 45.876 1.00 27.53 379 GLY A CA 1
ATOM 3000 C C . GLY A 1 379 ? -6.113 24.971 44.405 1.00 27.53 379 GLY A C 1
ATOM 3001 O O . GLY A 1 379 ? -5.376 25.654 43.707 1.00 27.53 379 GLY A O 1
ATOM 3002 N N . SER A 1 380 ? -7.181 24.317 43.936 1.00 33.03 380 SER A N 1
ATOM 3003 C CA . SER A 1 380 ? -7.853 24.530 42.644 1.00 33.03 380 SER A CA 1
ATOM 3004 C C . SER A 1 380 ? -6.937 24.939 41.479 1.00 33.03 380 SER A C 1
ATOM 3006 O O . SER A 1 380 ? -7.084 26.024 40.916 1.00 33.03 380 SER A O 1
ATOM 3008 N N . THR A 1 381 ? -6.001 24.079 41.085 1.00 30.94 381 THR A N 1
ATOM 3009 C CA . THR A 1 381 ? -5.348 24.215 39.778 1.00 30.94 381 THR A CA 1
ATOM 3010 C C . THR A 1 381 ? -6.163 23.403 38.782 1.00 30.94 381 THR A C 1
ATOM 3012 O O . THR A 1 381 ? -6.082 22.179 38.749 1.00 30.94 381 THR A O 1
ATOM 3015 N N . THR A 1 382 ? -7.012 24.081 38.011 1.00 32.34 382 THR A N 1
ATOM 3016 C CA . THR A 1 382 ? -7.690 23.447 36.876 1.00 32.34 382 THR A CA 1
ATOM 3017 C C . THR A 1 382 ? -6.663 23.341 35.757 1.00 32.34 382 THR A C 1
ATOM 3019 O O . THR A 1 382 ? -6.266 24.363 35.201 1.00 32.34 382 THR A O 1
ATOM 3022 N N . ILE A 1 383 ? -6.201 22.133 35.433 1.00 34.22 383 ILE A N 1
ATOM 3023 C CA . ILE A 1 383 ? -5.400 21.918 34.224 1.00 34.22 383 ILE A CA 1
ATOM 3024 C C . ILE A 1 383 ? -6.389 21.858 33.059 1.00 34.22 383 ILE A C 1
ATOM 3026 O O . ILE A 1 383 ? -6.944 20.806 32.750 1.00 34.22 383 ILE A O 1
ATOM 3030 N N . GLN A 1 384 ? -6.658 23.011 32.448 1.00 31.17 384 GLN A N 1
ATOM 3031 C CA . GLN A 1 384 ? -7.327 23.067 31.153 1.00 31.17 384 GLN A CA 1
ATOM 3032 C C . GLN A 1 384 ? -6.272 22.823 30.077 1.00 31.17 384 GLN A C 1
ATOM 3034 O O . GLN A 1 384 ? -5.380 23.642 29.872 1.00 31.17 384 GLN A O 1
ATOM 3039 N N . GLY A 1 385 ? -6.342 21.671 29.421 1.00 35.91 385 GLY A N 1
ATOM 3040 C CA . GLY A 1 385 ? -5.430 21.322 28.343 1.00 35.91 385 GLY A CA 1
ATOM 3041 C C . GLY A 1 385 ? -6.075 20.330 27.390 1.00 35.91 385 GLY A C 1
ATOM 3042 O O . GLY A 1 385 ? -6.862 19.478 27.799 1.00 35.91 385 GLY A O 1
ATOM 3043 N N . ASN A 1 386 ? -5.736 20.444 26.110 1.00 33.88 386 ASN A N 1
ATOM 3044 C CA . ASN A 1 386 ? -6.069 19.432 25.120 1.00 33.88 386 ASN A CA 1
ATOM 3045 C C . ASN A 1 386 ? -5.172 18.214 25.368 1.00 33.88 386 ASN A C 1
ATOM 3047 O O . ASN A 1 386 ? -3.968 18.264 25.126 1.00 33.88 386 ASN A O 1
ATOM 3051 N N . PHE A 1 387 ? -5.748 17.132 25.890 1.00 36.62 387 PHE A N 1
ATOM 3052 C CA . PHE A 1 387 ? -5.017 15.892 26.133 1.00 36.62 387 PHE A CA 1
ATOM 3053 C C . PHE A 1 387 ? -4.890 15.111 24.828 1.00 36.62 387 PHE A C 1
ATOM 3055 O O . PHE A 1 387 ? -5.885 14.671 24.250 1.00 36.62 387 PHE A O 1
ATOM 3062 N N . ILE A 1 388 ? -3.656 14.939 24.369 1.00 36.28 388 ILE A N 1
ATOM 3063 C CA . ILE A 1 388 ? -3.325 14.113 23.212 1.00 36.28 388 ILE A CA 1
ATOM 3064 C C . ILE A 1 388 ? -2.718 12.809 23.737 1.00 36.28 388 ILE A C 1
ATOM 3066 O O . ILE A 1 388 ? -1.924 12.812 24.678 1.00 36.28 388 ILE A O 1
ATOM 3070 N N . ALA A 1 389 ? -3.128 11.689 23.147 1.00 37.50 389 ALA A N 1
ATOM 3071 C CA . ALA A 1 389 ? -2.503 10.391 23.356 1.00 37.50 389 ALA A CA 1
ATOM 3072 C C . ALA A 1 389 ? -0.986 10.487 23.055 1.00 37.50 389 ALA A C 1
ATOM 3074 O O . ALA A 1 389 ? -0.614 11.032 22.023 1.00 37.50 389 ALA A O 1
ATOM 3075 N N . ASP A 1 390 ? -0.132 9.974 23.949 1.00 37.66 390 ASP A N 1
ATOM 3076 C CA . ASP A 1 390 ? 1.344 9.942 23.844 1.00 37.66 390 ASP A CA 1
ATOM 3077 C C . ASP A 1 390 ? 2.078 11.286 24.051 1.00 37.66 390 ASP A C 1
ATOM 3079 O O . ASP A 1 390 ? 3.089 11.572 23.409 1.00 37.66 390 ASP A O 1
ATOM 3083 N N . GLN A 1 391 ? 1.639 12.107 25.015 1.00 40.75 391 GLN A N 1
ATOM 3084 C CA . GLN A 1 391 ? 2.479 13.193 25.539 1.00 40.75 391 GLN A CA 1
ATOM 3085 C C . GLN A 1 391 ? 3.050 12.878 26.926 1.00 40.75 391 GLN A C 1
ATOM 3087 O O . GLN A 1 391 ? 2.327 12.698 27.907 1.00 40.75 391 GLN A O 1
ATOM 3092 N N . SER A 1 392 ? 4.380 12.909 27.012 1.00 37.09 392 SER A N 1
ATOM 3093 C CA . SER A 1 392 ? 5.099 13.191 28.253 1.00 37.09 392 SER A CA 1
ATOM 3094 C C . SER A 1 392 ? 4.986 14.691 28.512 1.00 37.09 392 SER A C 1
ATOM 3096 O O . SER A 1 392 ? 5.671 15.484 27.866 1.00 37.09 392 SER A O 1
ATOM 3098 N N . ILE A 1 393 ? 4.107 15.108 29.421 1.00 38.81 393 ILE A N 1
ATOM 3099 C CA . ILE A 1 393 ? 4.020 16.525 29.787 1.00 38.81 393 ILE A CA 1
ATOM 3100 C C . ILE A 1 393 ? 5.130 16.806 30.794 1.00 38.81 393 ILE A C 1
ATOM 3102 O O . ILE A 1 393 ? 5.142 16.265 31.905 1.00 38.81 393 ILE A O 1
ATOM 3106 N N . LEU A 1 394 ? 6.072 17.661 30.396 1.00 34.62 394 LEU A N 1
ATOM 3107 C CA . LEU A 1 394 ? 7.035 18.253 31.310 1.00 34.62 394 LEU A CA 1
ATOM 3108 C C . LEU A 1 394 ? 6.317 19.379 32.061 1.00 34.62 394 LEU A C 1
ATOM 3110 O O . LEU A 1 394 ? 6.092 20.458 31.516 1.00 34.62 394 LEU A O 1
ATOM 3114 N N . PHE A 1 395 ? 5.923 19.128 33.306 1.00 38.22 395 PHE A N 1
ATOM 3115 C CA . PHE A 1 395 ? 5.397 20.185 34.159 1.00 38.22 395 PHE A CA 1
ATOM 3116 C C . PHE A 1 395 ? 6.581 20.970 34.712 1.00 38.22 395 PHE A C 1
ATOM 3118 O O . PHE A 1 395 ? 7.163 20.592 35.724 1.00 38.22 395 PHE A O 1
ATOM 3125 N N . SER A 1 396 ? 6.951 22.072 34.064 1.00 33.97 396 SER A N 1
ATOM 3126 C CA . SER A 1 396 ? 7.830 23.062 34.687 1.00 33.97 396 SER A CA 1
ATOM 3127 C C . SER A 1 396 ? 6.992 24.041 35.505 1.00 33.97 396 SER A C 1
ATOM 3129 O O . SER A 1 396 ? 7.012 25.244 35.246 1.00 33.97 396 SER A O 1
ATOM 3131 N N . ASP A 1 397 ? 6.199 23.543 36.452 1.00 36.78 397 ASP A N 1
ATOM 3132 C CA . ASP A 1 397 ? 5.483 24.455 37.333 1.00 36.78 397 ASP A CA 1
ATOM 3133 C C . ASP A 1 397 ? 6.414 24.886 38.463 1.00 36.78 397 ASP A C 1
ATOM 3135 O O . ASP A 1 397 ? 6.998 24.074 39.186 1.00 36.78 397 ASP A O 1
ATOM 3139 N N . THR A 1 398 ? 6.602 26.196 38.589 1.00 35.12 398 THR A N 1
ATOM 3140 C CA . THR A 1 398 ? 7.381 26.752 39.692 1.00 35.12 398 THR A CA 1
ATOM 3141 C C . THR A 1 398 ? 6.414 26.938 40.848 1.00 35.12 398 THR A C 1
ATOM 3143 O O . THR A 1 398 ? 5.686 27.930 40.876 1.00 35.12 398 THR A O 1
ATOM 3146 N N . ILE A 1 399 ? 6.382 26.012 41.812 1.00 38.34 399 ILE A N 1
ATOM 3147 C CA . ILE A 1 399 ? 5.608 26.244 43.036 1.00 38.34 399 ILE A CA 1
ATOM 3148 C C . ILE A 1 399 ? 6.202 27.477 43.722 1.00 38.34 399 ILE A C 1
ATOM 3150 O O . ILE A 1 399 ? 7.298 27.438 44.284 1.00 38.34 399 ILE A O 1
ATOM 3154 N N . ARG A 1 400 ? 5.475 28.597 43.672 1.00 36.22 400 ARG A N 1
ATOM 3155 C CA . ARG A 1 400 ? 5.736 29.735 44.548 1.00 36.22 400 ARG A CA 1
ATOM 3156 C C . ARG A 1 400 ? 5.213 29.362 45.923 1.00 36.22 400 ARG A C 1
ATOM 3158 O O . ARG A 1 400 ? 4.021 29.462 46.181 1.00 36.22 400 ARG A O 1
ATOM 3165 N N . THR A 1 401 ? 6.100 28.952 46.817 1.00 40.81 401 THR A N 1
ATOM 3166 C CA . THR A 1 401 ? 5.766 28.980 48.240 1.00 40.81 401 THR A CA 1
ATOM 3167 C C . THR A 1 401 ? 5.581 30.441 48.635 1.00 40.81 401 THR A C 1
ATOM 3169 O O . THR A 1 401 ? 6.469 31.261 48.370 1.00 40.81 401 THR A O 1
ATOM 3172 N N . GLU A 1 402 ? 4.437 30.787 49.225 1.00 39.25 402 GLU A N 1
ATOM 3173 C CA . GLU A 1 402 ? 4.241 32.116 49.801 1.00 39.25 402 GLU A CA 1
ATOM 3174 C C . GLU A 1 402 ? 5.394 32.432 50.758 1.00 39.25 402 GLU A C 1
ATOM 3176 O O . GLU A 1 402 ? 5.881 31.567 51.492 1.00 39.25 402 GLU A O 1
ATOM 3181 N N . ALA A 1 403 ? 5.889 33.669 50.687 1.00 43.84 403 ALA A N 1
ATOM 3182 C CA . ALA A 1 403 ? 7.003 34.101 51.511 1.00 43.84 403 ALA A CA 1
ATOM 3183 C C . ALA A 1 403 ? 6.646 33.893 52.986 1.00 43.84 403 ALA A C 1
ATOM 3185 O O . ALA A 1 403 ? 5.614 34.375 53.449 1.00 43.84 403 ALA A O 1
ATOM 3186 N N . ASN A 1 404 ? 7.516 33.204 53.726 1.00 46.72 404 ASN A N 1
ATOM 3187 C CA . ASN A 1 404 ? 7.382 33.107 55.171 1.00 46.72 404 ASN A CA 1
ATOM 3188 C C . ASN A 1 404 ? 7.351 34.539 55.748 1.00 46.72 404 ASN A C 1
ATOM 3190 O O . ASN A 1 404 ? 8.351 35.255 55.619 1.00 46.72 404 ASN A O 1
ATOM 3194 N N . PRO A 1 405 ? 6.259 34.974 56.403 1.00 46.25 405 PRO A N 1
ATOM 3195 C CA . PRO A 1 405 ? 6.119 36.353 56.868 1.00 46.25 405 PRO A CA 1
ATOM 3196 C C . PRO A 1 405 ? 7.147 36.738 57.943 1.00 46.25 405 PRO A C 1
ATOM 3198 O O . PRO A 1 405 ? 7.321 37.920 58.226 1.00 46.25 405 PRO A O 1
ATOM 3201 N N . ARG A 1 406 ? 7.870 35.769 58.526 1.00 49.25 406 ARG A N 1
ATOM 3202 C CA . ARG A 1 406 ? 8.958 36.026 59.482 1.00 49.25 406 ARG A CA 1
ATOM 3203 C C . ARG A 1 406 ? 10.340 36.155 58.840 1.00 49.25 406 ARG A C 1
ATOM 3205 O O . ARG A 1 406 ? 11.271 36.554 59.532 1.00 49.25 406 ARG A O 1
ATOM 3212 N N . ASN A 1 407 ? 10.506 35.824 57.556 1.00 48.56 407 ASN A N 1
ATOM 3213 C CA . ASN A 1 407 ? 11.790 35.971 56.870 1.00 48.56 407 ASN A CA 1
ATOM 3214 C C . ASN A 1 407 ? 11.614 36.161 55.345 1.00 48.56 407 ASN A C 1
ATOM 3216 O O . ASN A 1 407 ? 11.681 35.188 54.588 1.00 48.56 407 ASN A O 1
ATOM 3220 N N . PRO A 1 408 ? 11.417 37.404 54.866 1.00 50.50 408 PRO A N 1
ATOM 3221 C CA . PRO A 1 408 ? 11.118 37.696 53.459 1.00 50.50 408 PRO A CA 1
ATOM 3222 C C . PRO A 1 408 ? 12.272 37.400 52.480 1.00 50.50 408 PRO A C 1
ATOM 3224 O O . PRO A 1 408 ? 12.089 37.521 51.267 1.00 50.50 408 PRO A O 1
ATOM 3227 N N . HIS A 1 409 ? 13.448 36.993 52.973 1.00 47.53 409 HIS A N 1
ATOM 3228 C CA . HIS A 1 409 ? 14.629 36.711 52.153 1.00 47.53 409 HIS A CA 1
ATOM 3229 C C . HIS A 1 409 ? 14.809 35.234 51.769 1.00 47.53 409 HIS A C 1
ATOM 3231 O O . HIS A 1 409 ? 1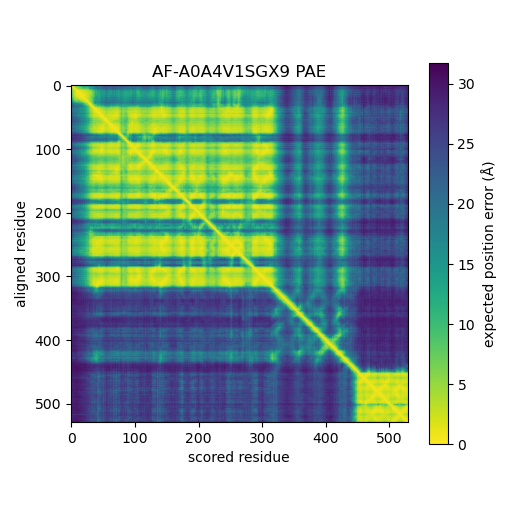5.650 34.939 50.923 1.00 47.53 409 HIS A O 1
ATOM 3237 N N . TYR A 1 410 ? 14.010 34.307 52.309 1.00 40.72 410 TYR A N 1
ATOM 3238 C CA . TYR A 1 410 ? 14.051 32.894 51.914 1.00 40.72 410 TYR A CA 1
ATOM 3239 C C . TYR A 1 410 ? 12.960 32.584 50.886 1.00 40.72 410 TYR A C 1
ATOM 3241 O O . TYR A 1 410 ? 11.833 32.232 51.230 1.00 40.72 410 TYR A O 1
ATOM 3249 N N . ARG A 1 411 ? 13.304 32.714 49.600 1.00 42.66 411 ARG A N 1
ATOM 3250 C CA . ARG A 1 411 ? 12.551 32.088 48.506 1.00 42.66 411 ARG A CA 1
ATOM 3251 C C . ARG A 1 411 ? 13.266 30.805 48.114 1.00 42.66 411 ARG A C 1
ATOM 3253 O O . ARG A 1 411 ? 14.320 30.860 47.486 1.00 42.66 411 ARG A O 1
ATOM 3260 N N . THR A 1 412 ? 12.704 29.664 48.481 1.00 39.06 412 THR A N 1
ATOM 3261 C CA . THR A 1 412 ? 13.209 28.371 48.022 1.00 39.06 412 THR A CA 1
ATOM 3262 C C . THR A 1 412 ? 12.518 28.037 46.708 1.00 39.06 412 THR A C 1
ATOM 3264 O O . THR A 1 412 ? 11.332 27.726 46.687 1.00 39.06 412 THR A O 1
ATOM 3267 N N . TYR A 1 413 ? 13.247 28.125 45.599 1.00 39.56 413 TYR A N 1
ATOM 3268 C CA . TYR A 1 413 ? 12.789 27.568 44.332 1.00 39.56 413 TYR A CA 1
ATOM 3269 C C . TYR A 1 413 ? 13.117 26.078 44.359 1.00 39.56 413 TYR A C 1
ATOM 3271 O O . TYR A 1 413 ? 14.287 25.707 44.287 1.00 39.56 413 TYR A O 1
ATOM 3279 N N . VAL A 1 414 ? 12.106 25.226 44.516 1.00 37.84 414 VAL A N 1
ATOM 3280 C CA . VAL A 1 414 ? 12.274 23.785 44.309 1.00 37.84 414 VAL A CA 1
ATOM 3281 C C . VAL A 1 414 ? 11.901 23.507 42.855 1.00 37.84 414 VAL A C 1
ATOM 3283 O O . VAL A 1 414 ? 10.715 23.565 42.529 1.00 37.84 414 VAL A O 1
ATOM 3286 N N . PRO A 1 415 ? 12.866 23.247 41.956 1.00 37.75 415 PRO A N 1
ATOM 3287 C CA . PRO A 1 415 ? 12.535 22.769 40.625 1.00 37.75 415 PRO A CA 1
ATOM 3288 C C . PRO A 1 415 ? 11.938 21.365 40.759 1.00 37.75 415 PRO A C 1
ATOM 3290 O O . PRO A 1 415 ? 12.635 20.396 41.062 1.00 37.75 415 PRO A O 1
ATOM 3293 N N . LEU A 1 416 ? 10.627 21.253 40.564 1.00 41.88 416 LEU A N 1
ATOM 3294 C CA . LEU A 1 416 ? 9.963 19.969 40.386 1.00 41.88 416 LEU A CA 1
ATOM 3295 C C . LEU A 1 416 ? 10.200 19.519 38.946 1.00 41.88 416 LEU A C 1
ATOM 3297 O O . LEU A 1 416 ? 9.377 19.734 38.069 1.00 41.88 416 LEU A O 1
ATOM 3301 N N . ASN A 1 417 ? 11.334 18.867 38.699 1.00 37.44 417 ASN A N 1
ATOM 3302 C CA . ASN A 1 417 ? 11.537 18.128 37.455 1.00 37.44 417 ASN A CA 1
ATOM 3303 C C . ASN A 1 417 ? 10.801 16.784 37.560 1.00 37.44 417 ASN A C 1
ATOM 3305 O O . ASN A 1 417 ? 11.417 15.739 37.789 1.00 37.44 417 ASN A O 1
ATOM 3309 N N . GLY A 1 418 ? 9.473 16.830 37.469 1.00 37.16 418 GLY A N 1
ATOM 3310 C CA . GLY A 1 418 ? 8.614 15.665 37.283 1.00 37.16 418 GLY A CA 1
ATOM 3311 C C . GLY A 1 418 ? 7.944 15.741 35.915 1.00 37.16 418 GLY A C 1
ATOM 3312 O O . GLY A 1 418 ? 7.488 16.807 35.512 1.00 37.16 418 GLY A O 1
ATOM 3313 N N . TYR A 1 419 ? 7.879 14.623 35.200 1.00 37.25 419 TYR A N 1
ATOM 3314 C CA . TYR A 1 419 ? 7.013 14.492 34.031 1.00 37.25 419 TYR A CA 1
ATOM 3315 C C . TYR A 1 419 ? 5.877 13.527 34.356 1.00 37.25 419 TYR A C 1
ATOM 3317 O O . TYR A 1 419 ? 6.061 12.574 35.120 1.00 37.25 419 TYR A O 1
ATOM 3325 N N . LEU A 1 420 ? 4.704 13.794 33.790 1.00 38.44 420 LEU A N 1
ATOM 3326 C CA . LEU A 1 420 ? 3.602 12.842 33.756 1.00 38.44 420 LEU A CA 1
ATOM 3327 C C . LEU A 1 420 ? 3.655 12.163 32.389 1.00 38.44 420 LEU A C 1
ATOM 3329 O O . LEU A 1 420 ? 3.488 12.819 31.362 1.00 38.44 420 LEU A O 1
ATOM 3333 N N . GLU A 1 421 ? 3.933 10.865 32.376 1.00 40.78 421 GLU A N 1
ATOM 3334 C CA . GLU A 1 421 ? 3.870 10.047 31.167 1.00 40.78 421 GLU A CA 1
ATOM 3335 C C . GLU A 1 421 ? 2.438 9.511 31.050 1.00 40.78 421 GLU A C 1
ATOM 3337 O O . GLU A 1 421 ? 2.061 8.578 31.760 1.00 40.78 421 GLU A O 1
ATOM 3342 N N . ILE A 1 422 ? 1.607 10.129 30.205 1.00 44.97 422 ILE A N 1
ATOM 3343 C CA . ILE A 1 422 ? 0.290 9.569 29.883 1.00 44.97 422 ILE A CA 1
ATOM 3344 C C . ILE A 1 422 ? 0.515 8.548 28.775 1.00 44.97 422 ILE A C 1
ATOM 3346 O O . ILE A 1 422 ? 0.661 8.921 27.615 1.00 44.97 422 ILE A O 1
ATOM 3350 N N . LYS A 1 423 ? 0.535 7.262 29.131 1.00 43.97 423 LYS A N 1
ATOM 3351 C CA . LYS A 1 423 ? 0.548 6.171 28.151 1.00 43.97 423 LYS A CA 1
ATOM 3352 C C . LYS A 1 423 ? -0.889 5.919 27.693 1.00 43.97 423 LYS A C 1
ATOM 3354 O O . LYS A 1 423 ? -1.661 5.331 28.458 1.00 43.97 423 LYS A O 1
ATOM 3359 N N . PRO A 1 424 ? -1.301 6.368 26.498 1.00 44.59 424 PRO A N 1
ATOM 3360 C CA . PRO A 1 424 ? -2.600 6.009 25.971 1.00 44.59 424 PRO A CA 1
ATOM 3361 C C . PRO A 1 424 ? -2.637 4.492 25.783 1.00 44.59 424 PRO A C 1
ATOM 3363 O O . PRO A 1 424 ? -1.686 3.872 25.299 1.00 44.59 424 PRO A O 1
ATOM 3366 N N . LYS A 1 425 ? -3.768 3.870 26.125 1.00 49.12 425 LYS A N 1
ATOM 3367 C CA . LYS A 1 425 ? -4.064 2.572 25.522 1.00 49.12 425 LYS A CA 1
ATOM 3368 C C . LYS A 1 425 ? -4.120 2.773 23.996 1.00 49.12 425 LYS A C 1
ATOM 3370 O O . LYS A 1 425 ? -4.625 3.813 23.567 1.00 49.12 425 LYS A O 1
ATOM 3375 N N . PRO A 1 426 ? -3.676 1.796 23.184 1.00 49.34 426 PRO A N 1
ATOM 3376 C CA . PRO A 1 426 ? -3.622 1.871 21.713 1.00 49.34 426 PRO A CA 1
ATOM 3377 C C . PRO A 1 426 ? -4.918 2.290 20.982 1.00 49.34 426 PRO A C 1
ATOM 3379 O O . PRO A 1 426 ? -4.911 2.476 19.772 1.00 49.34 426 PRO A O 1
ATOM 3382 N N . CYS A 1 427 ? -6.029 2.450 21.704 1.00 54.72 427 CYS A N 1
ATOM 3383 C CA . CYS A 1 427 ? -7.384 2.562 21.186 1.00 54.72 427 CYS A CA 1
ATOM 3384 C C . CYS A 1 427 ? -8.044 3.947 21.360 1.00 54.72 427 CYS A C 1
ATOM 3386 O O . CYS A 1 427 ? -9.212 4.103 21.005 1.00 54.72 427 CYS A O 1
ATOM 3388 N N . VAL A 1 428 ? -7.354 4.961 21.901 1.00 47.31 428 VAL A N 1
ATOM 3389 C CA . VAL A 1 428 ? -7.957 6.293 22.116 1.00 47.31 428 VAL A CA 1
ATOM 3390 C C . VAL A 1 428 ? -7.742 7.187 20.891 1.00 47.31 428 VAL A C 1
ATOM 3392 O O . VAL A 1 428 ? -6.662 7.737 20.686 1.00 47.31 428 VAL A O 1
ATOM 3395 N N . LYS A 1 429 ? -8.789 7.374 20.078 1.00 42.88 429 LYS A N 1
ATOM 3396 C CA . LYS A 1 429 ? -8.792 8.362 18.988 1.00 42.88 429 LYS A CA 1
ATOM 3397 C C . LYS A 1 429 ? -8.848 9.770 19.587 1.00 42.88 429 LYS A C 1
ATOM 3399 O O . LYS A 1 429 ? -9.902 10.205 20.051 1.00 42.88 429 LYS A O 1
ATOM 3404 N N . ALA A 1 430 ? -7.725 10.486 19.585 1.00 41.41 430 ALA A N 1
ATOM 3405 C CA . ALA A 1 430 ? -7.705 11.895 19.965 1.00 41.41 430 ALA A CA 1
ATOM 3406 C C . ALA A 1 430 ? -8.571 12.688 18.969 1.00 41.41 430 ALA A C 1
ATOM 3408 O O . ALA A 1 430 ? -8.323 12.670 17.764 1.00 41.41 430 ALA A O 1
ATOM 3409 N N . THR A 1 431 ? -9.625 13.337 19.463 1.00 35.78 431 THR A N 1
ATOM 3410 C CA . THR A 1 431 ? -10.470 14.223 18.652 1.00 35.78 431 THR A CA 1
ATOM 3411 C C . THR A 1 431 ? -10.137 15.651 19.055 1.00 35.78 431 THR A C 1
ATOM 3413 O O . THR A 1 431 ? -10.156 15.960 20.244 1.00 35.78 431 THR A O 1
ATOM 3416 N N . TYR A 1 432 ? -9.794 16.506 18.091 1.00 35.38 432 TYR A N 1
ATOM 3417 C CA . TYR A 1 432 ? -9.469 17.902 18.371 1.00 35.38 432 TYR A CA 1
ATOM 3418 C C . TYR A 1 432 ? -10.743 18.648 18.776 1.00 35.38 432 TYR A C 1
ATOM 3420 O O . TYR A 1 432 ? -11.726 18.650 18.032 1.00 35.38 432 TYR A O 1
ATOM 3428 N N . VAL A 1 433 ? -10.729 19.263 19.956 1.00 34.31 433 VAL A N 1
ATOM 3429 C CA . VAL A 1 433 ? -11.690 20.304 20.313 1.00 34.31 433 VAL A CA 1
ATOM 3430 C C . VAL A 1 433 ? -10.945 21.614 20.137 1.00 34.31 433 VAL A C 1
ATOM 3432 O O . VAL A 1 433 ? -9.975 21.883 20.843 1.00 34.31 433 VAL A O 1
ATOM 3435 N N . ASP A 1 434 ? -11.365 22.385 19.143 1.00 30.22 434 ASP A N 1
ATOM 3436 C CA . ASP A 1 434 ? -10.830 23.716 18.910 1.00 30.22 434 ASP A CA 1
ATOM 3437 C C . ASP A 1 434 ? -11.348 24.629 20.027 1.00 30.22 434 ASP A C 1
ATOM 3439 O O . ASP A 1 434 ? -12.550 24.883 20.119 1.00 30.22 434 ASP A O 1
ATOM 3443 N N . ILE A 1 435 ? -10.459 25.046 20.929 1.00 34.19 435 ILE A N 1
ATOM 3444 C CA . ILE A 1 435 ? -10.768 26.005 21.999 1.00 34.19 435 ILE A CA 1
ATOM 3445 C C . ILE A 1 435 ? -10.202 27.370 21.592 1.00 34.19 435 ILE A C 1
ATOM 3447 O O . ILE A 1 435 ? -9.524 28.040 22.362 1.00 34.19 435 ILE A O 1
ATOM 3451 N N . GLU A 1 436 ? -10.445 27.787 20.353 1.00 32.88 436 GLU A N 1
ATOM 3452 C CA . GLU A 1 436 ? -10.294 29.186 19.969 1.00 32.88 436 GLU A CA 1
ATOM 3453 C C . GLU A 1 436 ? -11.662 29.860 20.064 1.00 32.88 436 GLU A C 1
ATOM 3455 O O . GLU A 1 436 ? -12.480 29.792 19.148 1.00 32.88 436 GLU A O 1
ATOM 3460 N N . ASN A 1 437 ? -11.906 30.440 21.243 1.00 31.61 437 ASN A N 1
ATOM 3461 C CA . ASN A 1 437 ? -12.725 31.616 21.566 1.00 31.61 437 ASN A CA 1
ATOM 3462 C C . ASN A 1 437 ? -13.391 31.425 22.935 1.00 31.61 437 ASN A C 1
ATOM 3464 O O . ASN A 1 437 ? -14.177 30.499 23.134 1.00 31.61 437 ASN A O 1
ATOM 3468 N N . ASP A 1 438 ? -13.107 32.350 23.856 1.00 30.77 438 ASP A N 1
ATOM 3469 C CA . ASP A 1 438 ? -13.859 32.556 25.094 1.00 30.77 438 ASP A CA 1
ATOM 3470 C C . ASP A 1 438 ? -15.338 32.813 24.764 1.00 30.77 438 ASP A C 1
ATOM 3472 O O . ASP A 1 438 ? -15.779 33.942 24.545 1.00 30.77 438 ASP A O 1
ATOM 3476 N N . VAL A 1 439 ? -16.122 31.741 24.720 1.00 26.03 439 VAL A N 1
ATOM 3477 C CA . VAL A 1 439 ? -17.580 31.788 24.732 1.00 26.03 439 VAL A CA 1
ATOM 3478 C C . VAL A 1 439 ? -18.017 31.117 26.018 1.00 26.03 439 VAL A C 1
ATOM 3480 O O . VAL A 1 439 ? -17.713 29.953 26.266 1.00 26.03 439 VAL A O 1
ATOM 3483 N N . LEU A 1 440 ? -18.739 31.868 26.845 1.00 27.31 440 LEU A N 1
ATOM 3484 C CA . LEU A 1 440 ? -19.437 31.353 28.012 1.00 27.31 440 LEU A CA 1
ATOM 3485 C C . LEU A 1 440 ? -20.349 30.199 27.558 1.00 27.31 440 LEU A C 1
ATOM 3487 O O . LEU A 1 440 ? -21.364 30.417 26.897 1.00 27.31 440 LEU A O 1
ATOM 3491 N N . ILE A 1 441 ? -19.963 28.962 27.868 1.00 27.70 441 ILE A N 1
ATOM 3492 C CA . ILE A 1 441 ? -20.733 27.775 27.504 1.00 27.70 441 ILE A CA 1
ATOM 3493 C C . ILE A 1 441 ? -21.890 27.623 28.496 1.00 27.70 441 ILE A C 1
ATOM 3495 O O . ILE A 1 441 ? -21.780 26.946 29.518 1.00 27.70 441 ILE A O 1
ATOM 3499 N N . GLU A 1 442 ? -23.045 28.201 28.169 1.00 34.81 442 GLU A N 1
ATOM 3500 C CA . GLU A 1 442 ? -24.309 27.613 28.601 1.00 34.81 442 GLU A CA 1
ATOM 3501 C C . GLU A 1 442 ? -24.550 26.344 27.770 1.00 34.81 442 GLU A C 1
ATOM 3503 O O . GLU A 1 442 ? -24.950 26.383 26.611 1.00 34.81 442 GLU A O 1
ATOM 3508 N N . LYS A 1 443 ? -24.300 25.192 28.404 1.00 34.06 443 LYS A N 1
ATOM 3509 C CA . LYS A 1 443 ? -24.827 23.873 28.023 1.00 34.06 443 LYS A CA 1
ATOM 3510 C C . LYS A 1 443 ? -24.421 23.374 26.622 1.00 34.06 443 LYS A C 1
ATOM 3512 O O . LYS A 1 443 ? -25.246 23.252 25.717 1.00 34.06 443 LYS A O 1
ATOM 3517 N N . VAL A 1 444 ? -23.168 22.928 26.484 1.00 27.48 444 VAL A N 1
ATOM 3518 C CA . VAL A 1 444 ? -22.784 21.995 25.408 1.00 27.48 444 VAL A CA 1
ATOM 3519 C C . VAL A 1 444 ? -23.593 20.711 25.571 1.00 27.48 444 VAL A C 1
ATOM 3521 O O . VAL A 1 444 ? -23.462 19.974 26.549 1.00 27.48 444 VAL A O 1
ATOM 3524 N N . THR A 1 445 ? -24.462 20.458 24.598 1.00 31.48 445 THR A N 1
ATOM 3525 C CA . THR A 1 445 ? -25.089 19.149 24.422 1.00 31.48 445 THR A CA 1
ATOM 3526 C C . THR A 1 445 ? -24.089 18.319 23.618 1.00 31.48 445 THR A C 1
ATOM 3528 O O . THR A 1 445 ? -23.660 18.792 22.566 1.00 31.48 445 THR A O 1
ATOM 3531 N N . PRO A 1 446 ? -23.662 17.135 24.082 1.00 30.33 446 PRO A N 1
ATOM 3532 C CA . PRO A 1 446 ? -22.664 16.345 23.372 1.00 30.33 446 PRO A CA 1
ATOM 3533 C C . PRO A 1 446 ? -23.133 16.058 21.944 1.00 30.33 446 PRO A C 1
ATOM 3535 O O . PRO A 1 446 ? -24.252 15.580 21.734 1.00 30.33 446 PRO A O 1
ATOM 3538 N N . THR A 1 447 ? -22.265 16.308 20.963 1.00 38.59 447 THR A N 1
ATOM 3539 C CA . THR A 1 447 ? -22.435 15.792 19.603 1.00 38.59 447 THR A CA 1
ATOM 3540 C C . THR A 1 447 ? -22.184 14.290 19.655 1.00 38.59 447 THR A C 1
ATOM 3542 O O . THR A 1 447 ? -21.099 13.797 19.365 1.00 38.59 447 THR A O 1
ATOM 3545 N N . VAL A 1 448 ? -23.199 13.550 20.101 1.00 32.50 448 VAL A N 1
ATOM 3546 C CA . VAL A 1 448 ? -23.266 12.100 19.953 1.00 32.50 448 VAL A CA 1
ATOM 3547 C C . VAL A 1 448 ? -23.121 11.829 18.463 1.00 32.50 448 VAL A C 1
ATOM 3549 O O . VAL A 1 448 ? -23.917 12.341 17.673 1.00 32.50 448 VAL A O 1
ATOM 3552 N N . ASN A 1 449 ? -22.107 11.052 18.080 1.00 40.62 449 ASN A N 1
ATOM 3553 C CA . ASN A 1 449 ? -22.005 10.473 16.746 1.00 40.62 449 ASN A CA 1
ATOM 3554 C C . ASN A 1 449 ? -23.317 9.716 16.499 1.00 40.62 449 ASN A C 1
ATOM 3556 O O . ASN A 1 449 ? -23.518 8.618 17.019 1.00 40.62 449 ASN A O 1
ATOM 3560 N N . LYS A 1 450 ? -24.278 10.366 15.831 1.00 51.19 450 LYS A N 1
ATOM 3561 C CA . LYS A 1 450 ? -25.604 9.801 15.601 1.00 51.19 450 LYS A CA 1
ATOM 3562 C C . LYS A 1 450 ? -25.383 8.553 14.769 1.00 51.19 450 LYS A C 1
ATOM 3564 O O . LYS A 1 450 ? -24.894 8.656 13.645 1.00 51.19 450 LYS A O 1
ATOM 3569 N N . SER A 1 451 ? -25.736 7.398 15.330 1.00 70.06 451 SER A N 1
ATOM 3570 C CA . SER A 1 451 ? -25.745 6.141 14.595 1.00 70.06 451 SER A CA 1
ATOM 3571 C C . SER A 1 451 ? -26.410 6.359 13.237 1.00 70.06 451 SER A C 1
ATOM 3573 O O . SER A 1 451 ? -27.417 7.069 13.115 1.00 70.06 451 SER A O 1
ATOM 3575 N N . SER A 1 452 ? -25.823 5.766 12.200 1.00 85.06 452 SER A N 1
ATOM 3576 C CA . SER A 1 452 ? -26.349 5.836 10.832 1.00 85.06 452 SER A CA 1
ATOM 3577 C C . SER A 1 452 ? -27.741 5.181 10.707 1.00 85.06 452 SER A C 1
ATOM 3579 O O . SER A 1 452 ? -28.456 5.404 9.729 1.00 85.06 452 SER A O 1
ATOM 3581 N N . LEU A 1 453 ? -28.129 4.432 11.746 1.00 91.25 453 LEU A N 1
ATOM 3582 C CA . LEU A 1 453 ? -29.439 3.869 12.036 1.00 91.25 453 LEU A CA 1
ATOM 3583 C C . LEU A 1 453 ? -30.127 4.651 13.169 1.00 91.25 453 LEU A C 1
ATOM 3585 O O . LEU A 1 453 ? -29.637 4.659 14.298 1.00 91.25 453 LEU A O 1
ATOM 3589 N N . GLN A 1 454 ? -31.283 5.254 12.908 1.00 95.19 454 GLN A N 1
ATOM 3590 C CA . GLN A 1 454 ? -32.115 5.929 13.909 1.00 95.19 454 GLN A CA 1
ATOM 3591 C C . GLN A 1 454 ? -33.418 5.151 14.113 1.00 95.19 454 GLN A C 1
ATOM 3593 O O . GLN A 1 454 ? -34.020 4.666 13.158 1.00 95.19 454 GLN A O 1
ATOM 3598 N N . ILE A 1 455 ? -33.844 5.000 15.369 1.00 93.69 455 ILE A N 1
ATOM 3599 C CA . ILE A 1 455 ? -35.067 4.277 15.735 1.00 93.69 455 ILE A CA 1
ATOM 3600 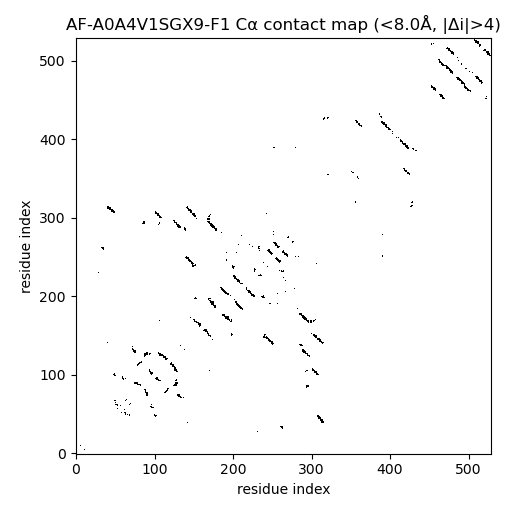C C . ILE A 1 455 ? -35.975 5.243 16.489 1.00 93.69 455 ILE A C 1
ATOM 3602 O O . ILE A 1 455 ? -35.612 5.743 17.552 1.00 93.69 455 ILE A O 1
ATOM 3606 N N . TYR A 1 456 ? -37.161 5.489 15.943 1.00 95.31 456 TYR A N 1
ATOM 3607 C CA . TYR A 1 456 ? -38.152 6.394 16.513 1.00 95.31 456 TYR A CA 1
ATOM 3608 C C . TYR A 1 456 ? -39.320 5.591 17.086 1.00 95.31 456 TYR A C 1
ATOM 3610 O O . TYR A 1 456 ? -40.159 5.120 16.312 1.00 95.31 456 TYR A O 1
ATOM 3618 N N . PRO A 1 457 ? -39.396 5.399 18.414 1.00 92.06 457 PRO A N 1
ATOM 3619 C CA . PRO A 1 457 ? -40.520 4.707 19.027 1.00 92.06 457 PRO A CA 1
ATOM 3620 C C . PRO A 1 457 ? -41.810 5.524 18.897 1.00 92.06 457 PRO A C 1
ATOM 3622 O O . PRO A 1 457 ? -41.791 6.751 18.985 1.00 92.06 457 PRO A O 1
ATOM 3625 N N . ASN A 1 458 ? -42.942 4.840 18.736 1.00 89.19 458 ASN A N 1
ATOM 3626 C CA . ASN A 1 458 ? -44.284 5.395 18.872 1.00 89.19 458 ASN A CA 1
ATOM 3627 C C . ASN A 1 458 ? -44.906 4.892 20.190 1.00 89.19 458 ASN A C 1
ATOM 3629 O O . ASN A 1 458 ? -45.457 3.788 20.219 1.00 89.19 458 ASN A O 1
ATOM 3633 N N . PRO A 1 459 ? -44.876 5.693 21.270 1.00 81.75 459 PRO A N 1
ATOM 3634 C CA . PRO A 1 459 ? -45.356 5.270 22.586 1.00 81.75 459 PRO A CA 1
ATOM 3635 C C . PRO A 1 459 ? -46.839 4.878 22.624 1.00 81.75 459 PRO A C 1
ATOM 3637 O O . PRO A 1 459 ? -47.231 4.086 23.470 1.00 81.75 459 PRO A O 1
ATOM 3640 N N . ALA A 1 460 ? -47.667 5.415 21.720 1.00 81.25 460 ALA A N 1
ATOM 3641 C CA . ALA A 1 460 ? -49.111 5.179 21.730 1.00 81.25 460 ALA A CA 1
ATOM 3642 C C . ALA A 1 460 ? -49.510 3.818 21.142 1.00 81.25 460 ALA A C 1
ATOM 3644 O O . ALA A 1 460 ? -50.558 3.282 21.485 1.00 81.25 460 ALA A O 1
ATOM 3645 N N . SER A 1 461 ? -48.696 3.273 20.235 1.00 85.06 461 SER A N 1
ATOM 3646 C CA . SER A 1 461 ? -48.984 1.998 19.566 1.00 85.06 461 SER A CA 1
ATOM 3647 C C . SER A 1 461 ? -47.963 0.913 19.869 1.00 85.06 461 SER A C 1
ATOM 3649 O O . SER A 1 461 ? -48.259 -0.245 19.617 1.00 85.06 461 SER A O 1
ATOM 3651 N N . GLY A 1 462 ? -46.775 1.259 20.372 1.00 82.31 462 GLY A N 1
ATOM 3652 C CA . GLY A 1 462 ? -45.627 0.357 20.484 1.00 82.31 462 GLY A CA 1
ATOM 3653 C C . GLY A 1 462 ? -44.927 0.067 19.148 1.00 82.31 462 GLY A C 1
ATOM 3654 O O . GLY A 1 462 ? -43.952 -0.684 19.129 1.00 82.31 462 GLY A O 1
ATOM 3655 N N . ASP A 1 463 ? -45.411 0.631 18.036 1.00 92.00 463 ASP A N 1
ATOM 3656 C CA . ASP A 1 463 ? -44.714 0.614 16.748 1.00 92.00 463 ASP A CA 1
ATOM 3657 C C . ASP A 1 463 ? -43.450 1.476 16.820 1.00 92.00 463 ASP A C 1
ATOM 3659 O O . ASP A 1 463 ? -43.283 2.304 17.717 1.00 92.00 463 ASP A O 1
ATOM 3663 N N . PHE A 1 464 ? -42.570 1.351 15.834 1.00 94.25 464 PHE A N 1
ATOM 3664 C CA . PHE A 1 464 ? -41.458 2.282 15.676 1.00 94.25 464 PHE A CA 1
ATOM 3665 C C . PHE A 1 464 ? -41.078 2.461 14.209 1.00 94.25 464 PHE A C 1
ATOM 3667 O O . PHE A 1 464 ? -41.435 1.658 13.347 1.00 94.25 464 PHE A O 1
ATOM 3674 N N . ILE A 1 465 ? -40.364 3.544 13.917 1.00 96.69 465 ILE A N 1
ATOM 3675 C CA . ILE A 1 465 ? -39.822 3.830 12.589 1.00 96.69 465 ILE A CA 1
ATOM 3676 C C . ILE A 1 465 ? -38.319 3.610 12.636 1.00 96.69 465 ILE A C 1
ATOM 3678 O O . ILE A 1 465 ? -37.636 4.158 13.498 1.00 96.69 465 ILE A O 1
ATOM 3682 N N . ILE A 1 466 ? -37.814 2.820 11.699 1.00 96.31 466 ILE A N 1
ATOM 3683 C CA . ILE A 1 466 ? -36.388 2.712 11.420 1.00 96.31 466 ILE A CA 1
ATOM 3684 C C . ILE A 1 466 ? -36.057 3.728 10.330 1.00 96.31 466 ILE A C 1
ATOM 3686 O O . ILE A 1 466 ? -36.718 3.731 9.296 1.00 96.31 466 ILE A O 1
ATOM 3690 N N . GLU A 1 467 ? -35.042 4.560 10.539 1.00 96.75 467 GLU A N 1
ATOM 3691 C CA . GLU A 1 467 ? -34.494 5.480 9.543 1.00 96.75 467 GLU A CA 1
ATOM 3692 C C . GLU A 1 467 ? -33.008 5.211 9.325 1.00 96.75 467 GLU A C 1
ATOM 3694 O O . GLU A 1 467 ? -32.245 5.038 10.275 1.00 96.75 467 GLU A O 1
ATOM 3699 N N . VAL A 1 468 ? -32.601 5.196 8.062 1.00 95.81 468 VAL A N 1
ATOM 3700 C CA . VAL A 1 468 ? -31.207 5.073 7.632 1.00 95.81 468 VAL A CA 1
ATOM 3701 C C . VAL A 1 468 ? -30.770 6.350 6.915 1.00 95.81 468 VAL A C 1
ATOM 3703 O O . VAL A 1 468 ? -31.582 7.076 6.333 1.00 95.81 468 VAL A O 1
ATOM 3706 N N . GLN A 1 469 ? -29.471 6.650 6.944 1.00 93.00 469 GLN A N 1
ATOM 3707 C CA . GLN A 1 469 ? -28.954 7.880 6.335 1.00 93.00 469 GLN A CA 1
ATOM 3708 C C . GLN A 1 469 ? -29.130 7.921 4.811 1.00 93.00 469 GLN A C 1
ATOM 3710 O O . GLN A 1 469 ? -29.508 8.969 4.283 1.00 93.00 469 GLN A O 1
ATOM 3715 N N . THR A 1 470 ? -28.903 6.804 4.118 1.00 91.12 470 THR A N 1
ATOM 3716 C CA . THR A 1 470 ? -28.969 6.695 2.653 1.00 91.12 470 THR A CA 1
ATOM 3717 C C . THR A 1 470 ? -30.211 5.932 2.196 1.00 91.12 470 THR A C 1
ATOM 3719 O O . THR A 1 470 ? -30.734 5.093 2.916 1.00 91.12 470 THR A O 1
ATOM 3722 N N . GLN A 1 471 ? -30.739 6.267 1.018 1.00 95.12 471 GLN A N 1
ATOM 3723 C CA . GLN A 1 471 ? -31.842 5.528 0.398 1.00 95.12 471 GLN A CA 1
ATOM 3724 C C . GLN A 1 471 ? -31.287 4.272 -0.285 1.00 95.12 471 GLN A C 1
ATOM 3726 O O . GLN A 1 471 ? -30.212 4.333 -0.882 1.00 95.12 471 GLN A O 1
ATOM 3731 N N . GLY A 1 472 ? -32.003 3.151 -0.215 1.00 93.56 472 GLY A N 1
ATOM 3732 C CA . GLY A 1 472 ? -31.546 1.897 -0.811 1.00 93.56 472 GLY A CA 1
ATOM 3733 C C . GLY A 1 472 ? -32.405 0.694 -0.436 1.00 93.56 472 GLY A C 1
ATOM 3734 O O . GLY A 1 472 ? -33.441 0.834 0.217 1.00 93.56 472 GLY A O 1
ATOM 3735 N N . ASP A 1 473 ? -31.952 -0.484 -0.863 1.00 97.06 473 ASP A N 1
ATOM 3736 C CA . ASP A 1 473 ? -32.584 -1.761 -0.546 1.00 97.06 473 ASP A CA 1
ATOM 3737 C C . ASP A 1 473 ? -31.940 -2.384 0.695 1.00 97.06 473 ASP A C 1
ATOM 3739 O O . ASP A 1 473 ? -30.739 -2.675 0.715 1.00 97.06 473 ASP A O 1
ATOM 3743 N N . TYR A 1 474 ? -32.747 -2.620 1.730 1.00 97.38 474 TYR A N 1
ATOM 3744 C CA . TYR A 1 474 ? -32.278 -3.152 3.006 1.00 97.38 474 TYR A CA 1
ATOM 3745 C C . TYR A 1 474 ? -33.143 -4.310 3.499 1.00 97.38 474 TYR A C 1
ATOM 3747 O O . TYR A 1 474 ? -34.372 -4.272 3.440 1.00 97.38 474 TYR A O 1
ATOM 3755 N N . ALA A 1 475 ? -32.495 -5.329 4.060 1.00 97.62 475 ALA A N 1
ATOM 3756 C CA . ALA A 1 475 ? -33.133 -6.373 4.847 1.00 97.62 475 ALA A CA 1
ATOM 3757 C C . ALA A 1 475 ? -33.143 -5.972 6.327 1.00 97.62 475 ALA A C 1
ATOM 3759 O O . ALA A 1 475 ? -32.094 -5.670 6.900 1.00 97.62 475 ALA A O 1
ATOM 3760 N N . ILE A 1 476 ? -34.321 -5.999 6.944 1.00 97.62 476 ILE A N 1
ATOM 3761 C CA . ILE A 1 476 ? -34.539 -5.700 8.359 1.00 97.62 476 ILE A CA 1
ATOM 3762 C C . ILE A 1 476 ? -34.858 -7.015 9.064 1.00 97.62 476 ILE A C 1
ATOM 3764 O O . ILE A 1 476 ? -35.760 -7.742 8.656 1.00 97.62 476 ILE A O 1
ATOM 3768 N N . THR A 1 477 ? -34.123 -7.334 10.123 1.00 97.44 477 THR A N 1
ATOM 3769 C CA . THR A 1 477 ? -34.372 -8.498 10.981 1.00 97.44 477 THR A CA 1
ATOM 3770 C C . THR A 1 477 ? -34.445 -8.043 12.425 1.00 97.44 477 THR A C 1
ATOM 3772 O O . THR A 1 477 ? -33.546 -7.358 12.898 1.00 97.44 477 THR A O 1
ATOM 3775 N N . ILE A 1 478 ? -35.499 -8.432 13.130 1.00 96.38 478 ILE A N 1
ATOM 3776 C CA . ILE A 1 478 ? -35.627 -8.229 14.571 1.00 96.38 478 ILE A CA 1
ATOM 3777 C C . ILE A 1 478 ? -35.546 -9.595 15.217 1.00 96.38 478 ILE A C 1
ATOM 3779 O O . ILE A 1 478 ? -36.303 -10.494 14.846 1.00 96.38 478 ILE A O 1
ATOM 3783 N N . SER A 1 479 ? -34.640 -9.755 16.171 1.00 97.31 479 SER A N 1
ATOM 3784 C CA . SER A 1 479 ? -34.449 -10.998 16.903 1.00 97.31 479 SER A CA 1
ATOM 3785 C C . SER A 1 479 ? -34.596 -10.799 18.403 1.00 97.31 479 SER A C 1
ATOM 3787 O O . SER A 1 479 ? -34.321 -9.722 18.937 1.00 97.31 479 SER A O 1
ATOM 3789 N N . ASP A 1 480 ? -35.012 -11.855 19.094 1.00 96.81 480 ASP A N 1
ATOM 3790 C CA . ASP A 1 480 ? -34.909 -11.908 20.550 1.00 96.81 480 ASP A CA 1
ATOM 3791 C C . ASP A 1 480 ? -33.438 -12.025 21.006 1.00 96.81 480 ASP A C 1
ATOM 3793 O O . ASP A 1 480 ? -32.511 -12.105 20.193 1.00 96.81 480 ASP A O 1
ATOM 3797 N N . LEU A 1 481 ? -33.206 -12.032 22.322 1.00 94.25 481 LEU A N 1
ATOM 3798 C CA . LEU A 1 481 ? -31.858 -12.172 22.894 1.00 94.25 481 LEU A CA 1
ATOM 3799 C C . LEU A 1 481 ? -31.214 -13.545 22.633 1.00 94.25 481 LEU A C 1
ATOM 3801 O O . LEU A 1 481 ? -30.005 -13.679 22.789 1.00 94.25 481 LEU A O 1
ATOM 3805 N N . ALA A 1 482 ? -31.993 -14.549 22.220 1.00 94.94 482 ALA A N 1
ATOM 3806 C CA . ALA A 1 482 ? -31.485 -15.852 21.797 1.00 94.94 482 ALA A CA 1
ATOM 3807 C C . ALA A 1 482 ? -31.124 -15.880 20.297 1.00 94.94 482 ALA A C 1
ATOM 3809 O O . ALA A 1 482 ? -30.728 -16.923 19.778 1.00 94.94 482 ALA A O 1
ATOM 3810 N N . GLY A 1 483 ? -31.269 -14.755 19.588 1.00 93.19 483 GLY A N 1
ATOM 3811 C CA . GLY A 1 483 ? -30.984 -14.639 18.159 1.00 93.19 483 GLY A CA 1
ATOM 3812 C C . GLY A 1 483 ? -32.077 -15.213 17.255 1.00 93.19 483 GLY A C 1
ATOM 3813 O O . GLY A 1 483 ? -31.885 -15.283 16.041 1.00 93.19 483 GLY A O 1
ATOM 3814 N N . ARG A 1 484 ? -33.235 -15.607 17.800 1.00 96.56 484 ARG A N 1
ATOM 3815 C CA . ARG A 1 484 ? -34.359 -16.094 16.992 1.00 96.56 484 ARG A CA 1
ATOM 3816 C C . ARG A 1 484 ? -35.041 -14.904 16.332 1.00 96.56 484 ARG A C 1
ATOM 3818 O O . ARG A 1 484 ? -35.452 -13.973 17.021 1.00 96.56 484 ARG A O 1
ATOM 3825 N N . ALA A 1 485 ? -35.164 -14.930 15.007 1.00 96.56 485 ALA A N 1
ATOM 3826 C CA . ALA A 1 485 ? -35.857 -13.884 14.263 1.00 96.56 485 ALA A CA 1
ATOM 3827 C C . ALA A 1 485 ? -37.359 -13.906 14.587 1.00 96.56 485 ALA A C 1
ATOM 3829 O O . ALA A 1 485 ? -38.028 -14.916 14.380 1.00 96.56 485 ALA A O 1
ATOM 3830 N N . VAL A 1 486 ? -37.874 -12.786 15.089 1.00 96.19 486 VAL A N 1
ATOM 3831 C CA . VAL A 1 486 ? -39.291 -12.587 15.431 1.00 96.19 486 VAL A CA 1
ATOM 3832 C C . VAL A 1 486 ? -40.013 -11.682 14.429 1.00 96.19 486 VAL A C 1
ATOM 3834 O O . VAL A 1 486 ? -41.236 -11.707 14.355 1.00 96.19 486 VAL A O 1
ATOM 3837 N N . TYR A 1 487 ? -39.270 -10.907 13.633 1.00 95.81 487 TYR A N 1
ATOM 3838 C CA . TYR A 1 487 ? -39.798 -10.114 12.521 1.00 95.81 487 TYR A CA 1
ATOM 3839 C C . TYR A 1 487 ? -38.741 -9.969 11.424 1.00 95.81 487 TYR A C 1
ATOM 3841 O O . TYR A 1 487 ? -37.563 -9.748 11.714 1.00 95.81 487 TYR A O 1
ATOM 3849 N N . VAL A 1 488 ? -39.162 -10.077 10.164 1.00 96.44 488 VAL A N 1
ATOM 3850 C CA . VAL A 1 488 ? -38.306 -9.882 8.989 1.00 96.44 488 VAL A CA 1
ATOM 3851 C C . VAL A 1 488 ? -39.061 -9.042 7.969 1.00 96.44 488 VAL A C 1
ATOM 3853 O O . VAL A 1 488 ? -40.199 -9.356 7.630 1.00 96.44 488 VAL A O 1
ATOM 3856 N N . ALA A 1 489 ? -38.418 -7.997 7.460 1.00 97.25 489 ALA A N 1
ATOM 3857 C CA . ALA A 1 489 ? -38.974 -7.136 6.425 1.00 97.25 489 ALA A CA 1
ATOM 3858 C C . ALA A 1 489 ? -37.901 -6.686 5.431 1.00 97.25 489 ALA A C 1
ATOM 3860 O O . ALA A 1 489 ? -36.699 -6.865 5.650 1.00 97.25 489 ALA A O 1
ATOM 3861 N N . LYS A 1 490 ? -38.350 -6.092 4.326 1.00 97.06 490 LYS A N 1
ATOM 3862 C CA . LYS A 1 490 ? -37.496 -5.414 3.352 1.00 97.06 490 LYS A CA 1
ATOM 3863 C C . LYS A 1 490 ? -37.936 -3.960 3.228 1.00 97.06 490 LYS A C 1
ATOM 3865 O O . LYS A 1 490 ? -39.131 -3.688 3.163 1.00 97.06 490 LYS A O 1
ATOM 3870 N N . MET A 1 491 ? -36.965 -3.062 3.186 1.00 96.69 491 MET A N 1
ATOM 3871 C CA . MET A 1 491 ? -37.127 -1.659 2.819 1.00 96.69 491 MET A CA 1
ATOM 3872 C C . MET A 1 491 ? -36.607 -1.529 1.387 1.00 96.69 491 MET A C 1
ATOM 3874 O O . MET A 1 491 ? -35.466 -1.917 1.143 1.00 96.69 491 MET A O 1
ATOM 3878 N N . LEU A 1 492 ? -37.447 -1.099 0.444 1.00 96.69 492 LEU A N 1
ATOM 3879 C CA . LEU A 1 492 ? -37.119 -1.078 -0.987 1.00 96.69 492 LEU A CA 1
ATOM 3880 C C . LEU A 1 492 ? -36.965 0.359 -1.457 1.00 96.69 492 LEU A C 1
ATOM 3882 O O . LEU A 1 492 ? -37.944 1.099 -1.477 1.00 96.69 492 LEU A O 1
ATOM 3886 N N . ASN A 1 493 ? -35.747 0.737 -1.832 1.00 95.25 493 ASN A N 1
ATOM 3887 C CA . ASN A 1 493 ? -35.381 2.094 -2.222 1.00 95.25 493 ASN A CA 1
ATOM 3888 C C . ASN A 1 493 ? -36.014 3.167 -1.311 1.00 95.25 493 ASN A C 1
ATOM 3890 O O . ASN A 1 493 ? -36.583 4.153 -1.774 1.00 95.25 493 ASN A O 1
ATOM 3894 N N . GLU A 1 494 ? -35.941 2.966 0.001 1.00 95.56 494 GLU A N 1
ATOM 3895 C CA . GLU A 1 494 ? -36.589 3.802 1.013 1.00 95.56 494 GLU A CA 1
ATOM 3896 C C . GLU A 1 494 ? -35.564 4.198 2.084 1.00 95.56 494 GLU A C 1
ATOM 3898 O O . GLU A 1 494 ? -34.563 3.513 2.293 1.00 95.56 494 GLU A O 1
ATOM 3903 N N . ARG A 1 495 ? -35.795 5.331 2.759 1.00 96.19 495 ARG A N 1
ATOM 3904 C CA . ARG A 1 495 ? -34.973 5.781 3.902 1.00 96.19 495 ARG A CA 1
ATOM 3905 C C . ARG A 1 495 ? -35.602 5.461 5.250 1.00 96.19 495 ARG A C 1
ATOM 3907 O O . ARG A 1 495 ? -34.907 5.491 6.261 1.00 96.19 495 ARG A O 1
ATOM 3914 N N . LYS A 1 496 ? -36.916 5.225 5.277 1.00 97.38 496 LYS A N 1
ATOM 3915 C CA . LYS A 1 496 ? -37.690 4.991 6.495 1.00 97.38 496 LYS A CA 1
ATOM 3916 C C . LYS A 1 496 ? -38.585 3.781 6.305 1.00 97.38 496 LYS A C 1
ATOM 3918 O O . LYS A 1 496 ? -39.285 3.705 5.304 1.00 97.38 496 LYS A O 1
ATOM 3923 N N . HIS A 1 497 ? -38.625 2.905 7.298 1.00 97.06 497 HIS A N 1
ATOM 3924 C CA . HIS A 1 497 ? -39.529 1.764 7.327 1.00 97.06 497 HIS A CA 1
ATOM 3925 C C . HIS A 1 497 ? -40.288 1.742 8.651 1.00 97.06 497 HIS A C 1
ATOM 3927 O O . HIS A 1 497 ? -39.686 1.771 9.729 1.00 97.06 497 HIS A O 1
ATOM 3933 N N . ARG A 1 498 ? -41.620 1.698 8.577 1.00 96.38 498 ARG A N 1
ATOM 3934 C CA . ARG A 1 498 ? -42.469 1.543 9.759 1.00 96.38 498 ARG A CA 1
ATOM 3935 C C . ARG A 1 498 ? -42.546 0.069 10.131 1.00 96.38 498 ARG A C 1
ATOM 3937 O O . ARG A 1 498 ? -42.947 -0.758 9.321 1.00 96.38 498 ARG A O 1
ATOM 3944 N N . VAL A 1 499 ? -42.214 -0.231 11.377 1.00 94.44 499 VAL A N 1
ATOM 3945 C CA . VAL A 1 499 ? -42.312 -1.564 11.954 1.00 94.44 499 VAL A CA 1
ATOM 3946 C C . VAL A 1 499 ? -43.547 -1.622 12.847 1.00 94.44 499 VAL A C 1
ATOM 3948 O O . VAL A 1 499 ? -43.602 -0.954 13.880 1.00 94.44 499 VAL A O 1
ATOM 3951 N N . SER A 1 500 ? -44.530 -2.430 12.447 1.00 91.88 500 SER A N 1
ATOM 3952 C CA . SER A 1 500 ? -45.786 -2.617 13.182 1.00 91.88 500 SER A CA 1
ATOM 3953 C C . SER A 1 500 ? -45.853 -4.003 13.819 1.00 91.88 500 SER A C 1
ATOM 3955 O O . SER A 1 500 ? -46.366 -4.945 13.220 1.00 91.88 500 SER A O 1
ATOM 3957 N N . ILE A 1 501 ? -45.280 -4.138 15.021 1.00 83.50 501 ILE A N 1
ATOM 3958 C CA . ILE A 1 501 ? -45.064 -5.440 15.692 1.00 83.50 501 ILE A CA 1
ATOM 3959 C C . ILE A 1 501 ? -45.517 -5.482 17.157 1.00 83.50 501 ILE A C 1
ATOM 3961 O O . ILE A 1 501 ? -45.427 -6.526 17.803 1.00 83.50 501 ILE A O 1
ATOM 3965 N N . SER A 1 502 ? -45.995 -4.369 17.709 1.00 75.62 502 SER A N 1
ATOM 3966 C CA . SER A 1 502 ? -46.304 -4.246 19.141 1.00 75.62 502 SER A CA 1
ATOM 3967 C C . SER A 1 502 ? -47.383 -5.214 19.631 1.00 75.62 502 SER A C 1
ATOM 3969 O O . SER A 1 502 ? -47.321 -5.715 20.756 1.00 75.62 502 SER A O 1
ATOM 3971 N N . SER A 1 503 ? -48.352 -5.535 18.773 1.00 78.94 503 SER A N 1
ATOM 3972 C CA . SER A 1 503 ? -49.403 -6.508 19.071 1.00 78.94 503 SER A CA 1
ATOM 3973 C C . SER A 1 503 ? -48.892 -7.952 19.061 1.00 78.94 503 SER A C 1
ATOM 3975 O O . SER A 1 503 ? -49.485 -8.802 19.720 1.00 78.94 503 SER A O 1
ATOM 3977 N N . GLN A 1 504 ? -47.776 -8.227 18.380 1.00 86.50 504 GLN A N 1
ATOM 3978 C CA . GLN A 1 504 ? -47.261 -9.579 18.137 1.00 86.50 504 GLN A CA 1
ATOM 3979 C C . GLN A 1 504 ? -46.106 -9.969 19.065 1.00 86.50 504 GLN A C 1
ATOM 3981 O O . GLN A 1 504 ? -45.922 -11.150 19.350 1.00 86.50 504 GLN A O 1
ATOM 3986 N N . LEU A 1 505 ? -45.335 -8.999 19.563 1.00 90.38 505 LEU A N 1
ATOM 3987 C CA . LEU A 1 505 ? -44.189 -9.258 20.436 1.00 90.38 505 LEU A CA 1
ATOM 3988 C C . LEU A 1 505 ? -44.543 -9.122 21.917 1.00 90.38 505 LEU A C 1
ATOM 3990 O O . LEU A 1 505 ? -45.343 -8.273 22.303 1.00 90.38 505 LEU A O 1
ATOM 3994 N N . ALA A 1 506 ? -43.937 -9.951 22.767 1.00 91.25 506 ALA A N 1
ATOM 3995 C CA . ALA A 1 506 ? -44.016 -9.798 24.220 1.00 91.25 506 ALA A CA 1
ATOM 3996 C C . ALA A 1 506 ? -43.159 -8.608 24.696 1.00 91.25 506 ALA A C 1
ATOM 3998 O O . ALA A 1 506 ? -42.229 -8.194 24.000 1.00 91.25 506 ALA A O 1
ATOM 3999 N N . SER A 1 507 ? -43.435 -8.079 25.892 1.00 91.94 507 SER A N 1
ATOM 4000 C CA . SER A 1 507 ? -42.557 -7.089 26.529 1.00 91.94 507 SER A CA 1
ATOM 4001 C C . SER A 1 507 ? -41.152 -7.669 26.700 1.00 91.94 507 SER A C 1
ATOM 4003 O O . SER A 1 507 ? -41.001 -8.808 27.143 1.00 91.94 507 SER A O 1
ATOM 4005 N N . GLY A 1 508 ? -40.118 -6.914 26.338 1.00 93.19 508 GLY A N 1
ATOM 4006 C CA . GLY A 1 508 ? -38.746 -7.418 26.358 1.00 93.19 508 GLY A CA 1
ATOM 4007 C C . GLY A 1 508 ? -37.762 -6.603 25.527 1.00 93.19 508 GLY A C 1
ATOM 4008 O O . GLY A 1 508 ? -38.114 -5.597 24.912 1.00 93.19 508 GLY A O 1
ATOM 4009 N N . ASN A 1 509 ? -36.506 -7.048 25.528 1.00 94.56 509 ASN A N 1
ATOM 4010 C CA . ASN A 1 509 ? -35.430 -6.474 24.724 1.00 94.56 509 ASN A CA 1
ATOM 4011 C C . ASN A 1 509 ? -35.264 -7.261 23.424 1.00 94.56 509 ASN A C 1
ATOM 4013 O O . ASN A 1 509 ? -35.186 -8.489 23.454 1.00 94.56 509 ASN A O 1
ATOM 4017 N N . TYR A 1 510 ? -35.125 -6.544 22.317 1.00 95.25 510 TYR A N 1
ATOM 4018 C CA . TYR A 1 510 ? -34.925 -7.109 20.990 1.00 95.25 510 TYR A CA 1
ATOM 4019 C C . TYR A 1 510 ? -33.755 -6.424 20.290 1.00 95.25 510 TYR A C 1
ATOM 4021 O O . TYR A 1 510 ? -33.483 -5.241 20.514 1.00 95.25 510 TYR A O 1
ATOM 4029 N N . MET A 1 511 ? -33.080 -7.172 19.425 1.00 96.50 511 MET A N 1
ATOM 4030 C CA . MET A 1 511 ? -32.018 -6.672 18.559 1.00 96.50 511 MET A CA 1
ATOM 4031 C C . MET A 1 511 ? -32.592 -6.421 17.169 1.00 96.50 511 MET A C 1
ATOM 4033 O O . MET A 1 511 ? -33.240 -7.293 16.601 1.00 96.50 511 MET A O 1
ATOM 4037 N N . ILE A 1 512 ? -32.353 -5.238 16.618 1.00 96.44 512 ILE A N 1
ATOM 4038 C CA . ILE A 1 512 ? -32.711 -4.862 15.251 1.00 96.44 512 ILE A CA 1
ATOM 4039 C C . ILE A 1 512 ? -31.436 -4.908 14.426 1.00 96.44 512 ILE A C 1
ATOM 4041 O O . ILE A 1 512 ? -30.444 -4.295 14.797 1.00 96.44 512 ILE A O 1
ATOM 4045 N N . GLN A 1 513 ? -31.465 -5.584 13.290 1.00 97.06 513 GLN A N 1
ATOM 4046 C CA . GLN A 1 513 ? -30.371 -5.617 12.339 1.00 97.06 513 GLN A CA 1
ATOM 4047 C C . GLN A 1 513 ? -30.855 -5.140 10.974 1.00 97.06 513 GLN A C 1
ATOM 4049 O O . GLN A 1 513 ? -31.841 -5.657 10.451 1.00 97.06 513 GLN A O 1
ATOM 4054 N N . VAL A 1 514 ? -30.134 -4.186 10.387 1.00 96.81 514 VAL A N 1
ATOM 4055 C CA . VAL A 1 514 ? -30.409 -3.651 9.048 1.00 96.81 514 VAL A CA 1
ATOM 4056 C C . VAL A 1 514 ? -29.201 -3.926 8.158 1.00 96.81 514 VAL A C 1
ATOM 4058 O O . VAL A 1 514 ? -28.081 -3.554 8.510 1.00 96.81 514 VAL A O 1
ATOM 4061 N N . ARG A 1 515 ? -29.407 -4.617 7.029 1.00 96.75 515 ARG A N 1
ATOM 4062 C CA . ARG A 1 515 ? -28.346 -5.008 6.083 1.00 96.75 515 ARG A CA 1
ATOM 4063 C C . ARG A 1 515 ? -28.668 -4.550 4.660 1.00 96.75 515 ARG A C 1
ATOM 4065 O O . ARG A 1 515 ? -29.716 -4.913 4.139 1.00 96.75 515 ARG A O 1
ATOM 4072 N N . GLY A 1 516 ? -27.751 -3.823 4.035 1.00 95.19 516 GLY A N 1
ATOM 4073 C CA . GLY A 1 516 ? -27.719 -3.487 2.607 1.00 95.19 516 GLY A CA 1
ATOM 4074 C C . GLY A 1 516 ? -26.351 -3.831 1.998 1.00 95.19 516 GLY A C 1
ATOM 4075 O O . GLY A 1 516 ? -25.497 -4.388 2.686 1.00 95.19 516 GLY A O 1
ATOM 4076 N N . VAL A 1 517 ? -26.124 -3.490 0.723 1.00 87.19 517 VAL A N 1
ATOM 4077 C CA . VAL A 1 517 ? -24.888 -3.835 -0.025 1.00 87.19 517 VAL A CA 1
ATOM 4078 C C . VAL A 1 517 ? -23.614 -3.342 0.673 1.00 87.19 517 VAL A C 1
ATOM 4080 O O . VAL A 1 517 ? -22.632 -4.072 0.753 1.00 87.19 517 VAL A O 1
ATOM 4083 N N . SER A 1 518 ? -23.644 -2.130 1.225 1.00 87.44 518 SER A N 1
ATOM 4084 C CA . SER A 1 518 ? -22.515 -1.502 1.926 1.00 87.44 518 SER A CA 1
ATOM 4085 C C . SER A 1 518 ? -22.915 -0.952 3.299 1.00 87.44 518 SER A C 1
ATOM 4087 O O . SER A 1 518 ? -22.301 -0.014 3.800 1.00 87.44 518 SER A O 1
ATOM 4089 N N . PHE A 1 519 ? -23.994 -1.478 3.886 1.00 90.25 519 PHE A N 1
ATOM 4090 C CA . PHE A 1 519 ? -24.567 -0.978 5.134 1.00 90.25 519 PHE A CA 1
ATOM 4091 C C . PHE A 1 519 ? -24.896 -2.143 6.057 1.00 90.25 519 PHE A C 1
ATOM 4093 O O . PHE A 1 519 ? -25.646 -3.043 5.677 1.00 90.25 519 PHE A O 1
ATOM 4100 N N . ARG A 1 520 ? -24.364 -2.135 7.278 1.00 93.81 520 ARG A N 1
ATOM 4101 C CA . ARG A 1 520 ? -24.707 -3.129 8.292 1.00 93.81 520 ARG A CA 1
ATOM 4102 C C . ARG A 1 520 ? -24.704 -2.478 9.657 1.00 93.81 520 ARG A C 1
ATOM 4104 O O . ARG A 1 520 ? -23.647 -2.202 10.203 1.00 93.81 520 ARG A O 1
ATOM 4111 N N . GLU A 1 521 ? -25.890 -2.315 10.217 1.00 95.69 521 GLU A N 1
ATOM 4112 C CA . GLU A 1 521 ? -26.066 -1.705 11.529 1.00 95.69 521 GLU A CA 1
ATOM 4113 C C . GLU A 1 521 ? -26.912 -2.589 12.428 1.00 95.69 521 GLU A C 1
ATOM 4115 O O . GLU A 1 521 ? -27.757 -3.367 11.965 1.00 95.69 521 GLU A O 1
ATOM 4120 N N . THR A 1 522 ? -26.660 -2.475 13.729 1.00 94.12 522 THR A N 1
ATOM 4121 C CA . THR A 1 522 ? -27.404 -3.194 14.758 1.00 94.12 522 THR A CA 1
ATOM 4122 C C . THR A 1 522 ? -27.864 -2.214 15.833 1.00 94.12 522 THR A C 1
ATOM 4124 O O . THR A 1 522 ? -27.064 -1.461 16.375 1.00 94.12 522 THR A O 1
ATOM 4127 N N . GLY A 1 523 ? -29.155 -2.229 16.147 1.00 93.44 523 GLY A N 1
ATOM 4128 C CA . GLY A 1 523 ? -29.766 -1.449 17.218 1.00 93.44 523 GLY A CA 1
ATOM 4129 C C . GLY A 1 523 ? -30.437 -2.345 18.255 1.00 93.44 523 GLY A C 1
ATOM 4130 O O . GLY A 1 523 ? -30.658 -3.533 18.025 1.00 93.44 523 GLY A O 1
ATOM 4131 N N . LYS A 1 524 ? -30.795 -1.767 19.400 1.00 93.75 524 LYS A N 1
ATOM 4132 C CA . LYS A 1 524 ? -31.599 -2.418 20.439 1.00 93.75 524 LYS A CA 1
ATOM 4133 C C . LYS A 1 524 ? -32.917 -1.666 20.593 1.00 93.75 524 LYS A C 1
ATOM 4135 O O . LYS A 1 524 ? -32.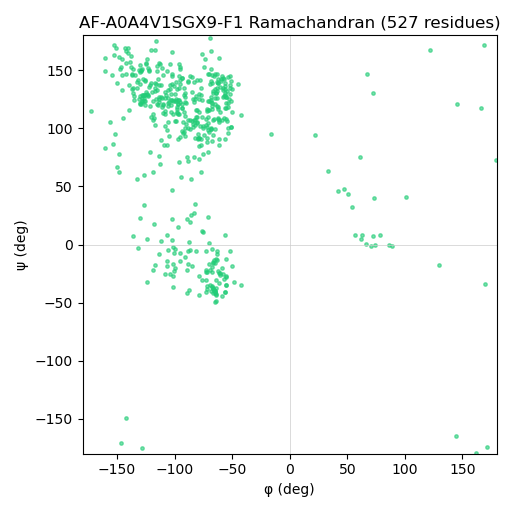916 -0.439 20.625 1.00 93.75 524 LYS A O 1
ATOM 4140 N N . VAL A 1 525 ? -34.020 -2.394 20.744 1.00 92.81 525 VAL A N 1
ATOM 4141 C CA . VAL A 1 525 ? -35.325 -1.834 21.123 1.00 92.81 525 VAL A CA 1
ATOM 4142 C C . VAL A 1 525 ? -35.864 -2.554 22.355 1.00 92.81 525 VAL A C 1
ATOM 4144 O O . VAL A 1 525 ? -35.694 -3.765 22.503 1.00 92.81 525 VAL A O 1
ATOM 4147 N N . THR A 1 526 ? -36.502 -1.810 23.253 1.00 92.12 526 THR A N 1
ATOM 4148 C CA . THR A 1 526 ? -37.180 -2.355 24.433 1.00 92.12 526 THR A CA 1
ATOM 4149 C C . THR A 1 526 ? -38.671 -2.093 24.293 1.00 92.12 526 THR A C 1
ATOM 4151 O O . THR A 1 526 ? -39.089 -0.942 24.189 1.00 92.12 526 THR A O 1
ATOM 4154 N N . ILE A 1 527 ? -39.466 -3.160 24.279 1.00 87.44 527 ILE A N 1
ATOM 4155 C CA . ILE A 1 527 ? -40.927 -3.088 24.237 1.00 87.44 527 ILE A CA 1
ATOM 4156 C C . ILE A 1 527 ? -41.445 -3.193 25.670 1.00 87.44 527 ILE A C 1
ATOM 4158 O O . ILE A 1 527 ? -41.166 -4.176 26.360 1.00 87.44 527 ILE A O 1
ATOM 4162 N N . LEU A 1 528 ? -42.199 -2.183 26.099 1.00 84.12 528 LEU A N 1
ATOM 4163 C CA . LEU A 1 528 ? -42.920 -2.143 27.369 1.00 84.12 528 LEU A CA 1
ATOM 4164 C C . LEU A 1 528 ? -44.418 -2.145 27.035 1.00 84.12 528 LEU A C 1
ATOM 4166 O O . LEU A 1 528 ? -44.849 -1.318 26.232 1.00 84.12 528 LEU A O 1
ATOM 4170 N N . LYS A 1 529 ? -45.178 -3.093 27.587 1.00 77.94 529 LYS A N 1
ATOM 4171 C CA . LYS A 1 529 ? -46.645 -3.144 27.479 1.00 77.94 529 LYS A CA 1
ATOM 4172 C C . LYS A 1 529 ? -47.285 -2.726 28.784 1.00 77.94 529 LYS A C 1
ATOM 4174 O O . LYS A 1 529 ? -46.673 -3.041 29.832 1.00 77.94 529 LYS A O 1
#

Mean predicted aligned error: 17.15 Å

Solvent-accessible surface area (backbone atoms only — not comparable to full-atom values): 31560 Å² total; per-residue (Å²): 144,86,86,86,77,82,51,71,66,58,57,52,52,51,50,51,49,52,49,52,54,48,52,54,56,65,74,55,69,66,59,90,68,70,58,77,78,60,89,58,44,43,80,77,43,76,46,51,58,74,68,85,64,60,90,95,55,58,59,40,57,50,50,76,72,33,66,71,48,55,51,46,37,39,55,60,74,44,89,37,60,35,50,89,83,28,36,28,28,32,33,66,87,26,44,33,26,90,43,93,20,29,44,30,34,29,32,37,68,51,79,75,41,72,25,39,33,96,91,38,82,43,80,29,48,34,36,11,20,40,44,29,39,26,81,89,54,54,46,65,62,23,39,44,34,35,36,36,21,42,37,66,58,44,79,58,44,68,38,95,88,76,69,44,75,41,58,28,25,45,25,40,37,33,32,35,32,53,74,75,86,61,85,80,54,73,37,54,35,40,33,55,38,31,23,81,74,18,48,37,38,48,46,36,30,36,43,42,47,49,58,64,91,61,88,83,50,76,56,74,52,75,45,75,43,70,33,76,90,54,100,62,49,73,77,46,78,46,50,36,83,42,73,42,36,41,26,32,43,35,51,100,51,33,42,36,35,26,52,68,49,35,54,74,50,70,48,80,46,78,41,83,83,62,83,36,74,61,59,73,73,52,69,76,59,58,16,26,49,38,39,36,42,30,34,49,99,55,32,52,67,70,42,41,33,39,35,43,35,42,39,34,25,35,64,64,49,88,81,62,74,87,75,85,74,87,72,82,71,81,73,77,82,72,80,91,72,91,78,94,69,99,71,86,70,84,78,78,78,77,78,59,79,49,104,74,43,65,64,58,81,61,78,61,96,80,69,98,63,89,76,72,86,77,80,82,79,76,76,82,74,79,85,84,70,90,80,58,70,61,44,70,46,72,47,82,60,74,63,77,70,77,65,47,91,90,45,83,83,62,78,73,82,59,84,49,77,45,48,50,47,48,58,56,56,101,49,63,80,70,72,89,77,84,84,87,67,101,62,90,76,82,72,85,72,80,85,66,82,73,60,65,64,45,78,47,76,37,89,92,67,57,25,33,35,43,34,42,81,61,71,35,58,31,43,37,38,31,17,43,88,86,66,51,75,78,45,77,52,75,39,72,69,36,40,65,43,80,46,87,47,44,91,79,52,74,70,43,63,33,40,37,36,43,40,39,97,91,43,80,51,77,50,77,47,74,46,81,124

Secondary structure (DSSP, 8-state):
-------HHHHHHHHHHHHHHHHHHHTT---SSPPPP-TTEEEEEEE---PPPPTTS-HHHHGGG-HHHHHHEE----TTB--TT-SEEE-GGGEEEEETTEEEEEEEEEEEEEEEETTEEEEEEEEE-EEEEPTT--B-SEEEEEEEEPPPP---EE-TTT--EE----EEEEEEEESSS-TTS-EEEEEEEE-TT--TTEEEEEEEEE-SSSTT----EEEEEESSS-TTS---S-SSSS-EEEEEEEETTEEEEEETTEEEEEEE-SSSSS--TTTTTS----EEEEEEEE--TTPPTTEEEEEEEEEEEEE--TT----------------------S------PPP-EETTEEEE-PPPS---S----------S--------TT-EEEE-----PPPPTT-TT--------EEEEE---TT---------S----S---------SEEEEE-TTTS-EEEEEEEEEEEEEEEE-TT--EEEEEEEEEEEEEEE--TTTSPSEEEEEEEEETTEEEEEEEEE--

Nearest PDB structures (foldseek):
  2vy0-assembly2_B  TM=7.381E-01  e=6.514E-15  Pyrococcus furiosus
  3b00-assembly2_B  TM=7.610E-01  e=1.415E-14  Thermotoga maritima MSB8
  6xqg-assembly1_A  TM=7.651E-01  e=1.979E-13  uncultured bacterium
  3hs0-assembly2_A  TM=1.637E-01  e=2.009E+00  Naja kaouthia

Sequence (529 aa):
MACATINSFMKRAILLFLLSQGLAAIAHAQCPIPNLDYSNYHVVFEDNFRYPVPPGEDSATSFRHHPDFLKMWQVPSGIGACDGYALGSDDTSQLSMPSHGIVRITVNRTEPYACLFDKSAHVKKHISGRLQTRDPYYVNTGIIEARIKVAPYIPPTTAPYSGKQVAQVAKPAFWVAPKGPDKNSNRNEIDILDNHDGKPDQLWSKVYNFYDDSAAIKQESFIRVNLPDTTCKPHITDLSGRFHIYSCIWTPSRVTFYLDRRYIGHLDFDGTTKPIELMGRTHPAQQEIIINLMANEYTADGQSMEIDWVRYLEQNCNGDSLIISDKVSQSKILPAEDQLGPDMSTHTLENFYYDNILLERKASSLSTHPTHATVLNAGSTTIQGNFIADQSILFSDTIRTEANPRNPHYRTYVPLNGYLEIKPKPCVKATYVDIENDVLIEKVTPTVNKSSLQIYPNPASGDFIIEVQTQGDYAITISDLAGRAVYVAKMLNERKHRVSISSQLASGNYMIQVRGVSFRETGKVTILK

Foldseek 3Di:
DDDDCPDPVVVVVVVVVVVVVVVVVVLPPPPPDDFDDCPQWDFPDKDQQQADDPPPDDQFQCSLVGPVLVQFWDKDDDPADDDPLFLADAHSVQWTPPDRRKIKKWKAFDDWDWYDDPNDTDTGGIYIIKIKTDPPPFDAFFKWKFWKQAWDFDFFDQDPPPRDTDTQAWWKWKKKWADDDPLAPWIWIWTLFTPPSNQFQWTWTWIFTPHGPPPPDRPTDIQIDRQDDDSQGHNGNGSNVGIWMRMWRDFLFKIWTDINSGTRDMDGLLCPPDGSVPSNVCRDHGMMIMIIIGGDPSHDGTTMMMTRMITGIDGNLPPDDPDPDDDPPPPPDDDDDDDPDPDPDDDPDDFDDDVFWGWDKDDDPPDPDPDDPDDPPPPDDDPDDQDDAFDFDQPQDFPFDPQDPVDNPDGDGDRPRITTGTHGDRNDDRDDDDPPDPDDDPDDDDPDPPPQWDWAADPVQRKIKIFGVAFAKKWKFKAAPVRHTPDIDIDHRDGMDIGRCLVPDDFAKIKIWIDDPPDTDIDIDGGDD